Protein AF-A0A5C5YNM0-F1 (afdb_monomer)

Mean predicted aligned error: 16.37 Å

Structure (mmCIF, N/CA/C/O backbone):
data_AF-A0A5C5YNM0-F1
#
_entry.id   AF-A0A5C5YNM0-F1
#
loop_
_atom_site.group_PDB
_atom_site.id
_atom_site.type_symbol
_atom_site.label_atom_id
_atom_site.label_alt_id
_atom_site.label_comp_id
_atom_site.label_asym_id
_atom_site.label_entity_id
_atom_site.label_seq_id
_atom_site.pdbx_PDB_ins_code
_atom_site.Cartn_x
_atom_site.Cartn_y
_atom_site.Cartn_z
_atom_site.occupancy
_atom_site.B_iso_or_equiv
_atom_site.auth_seq_id
_atom_site.auth_comp_id
_atom_site.auth_asym_id
_atom_site.auth_atom_id
_atom_site.pdbx_PDB_model_num
ATOM 1 N N . MET A 1 1 ? 23.988 37.182 20.183 1.00 42.62 1 MET A N 1
ATOM 2 C CA . MET A 1 1 ? 25.143 37.191 19.250 1.00 42.62 1 MET A CA 1
ATOM 3 C C . MET A 1 1 ? 24.859 36.539 17.895 1.00 42.62 1 MET A C 1
ATOM 5 O O . MET A 1 1 ? 25.054 37.212 16.894 1.00 42.62 1 MET A O 1
ATOM 9 N N . ILE A 1 2 ? 24.379 35.288 17.814 1.00 40.69 2 ILE A N 1
ATOM 10 C CA . ILE A 1 2 ? 24.092 34.629 16.515 1.00 40.69 2 ILE A CA 1
ATOM 11 C C . ILE A 1 2 ? 22.909 35.296 15.785 1.00 40.69 2 ILE A C 1
ATOM 13 O O . ILE A 1 2 ? 23.031 35.634 14.613 1.00 40.69 2 ILE A O 1
ATOM 17 N N . ALA A 1 3 ? 21.826 35.622 16.497 1.00 40.91 3 ALA A N 1
ATOM 18 C CA . ALA A 1 3 ? 20.674 36.328 15.920 1.00 40.91 3 ALA A CA 1
ATOM 19 C C . ALA A 1 3 ? 21.020 37.733 15.376 1.00 40.91 3 ALA A C 1
ATOM 21 O O . ALA A 1 3 ? 20.544 38.114 14.315 1.00 40.91 3 ALA A O 1
ATOM 22 N N . GLN A 1 4 ? 21.918 38.473 16.038 1.00 43.25 4 GLN A N 1
ATOM 23 C CA . GLN A 1 4 ? 22.391 39.784 15.560 1.00 43.25 4 GLN A CA 1
ATOM 24 C C . GLN A 1 4 ? 23.282 39.679 14.315 1.00 43.25 4 GLN A C 1
ATOM 26 O O . GLN A 1 4 ? 23.251 40.567 13.470 1.00 43.25 4 GLN A O 1
ATOM 31 N N . ARG A 1 5 ? 24.045 38.587 14.164 1.00 44.62 5 ARG A N 1
ATOM 32 C CA . ARG A 1 5 ? 24.848 38.331 12.957 1.00 44.62 5 ARG A CA 1
ATOM 33 C C . ARG A 1 5 ? 23.986 37.914 11.764 1.00 44.62 5 ARG A C 1
ATOM 35 O O . ARG A 1 5 ? 24.279 38.320 10.646 1.00 44.62 5 ARG A O 1
ATOM 42 N N . ILE A 1 6 ? 22.901 37.178 12.008 1.00 49.81 6 ILE A N 1
ATOM 43 C CA . ILE A 1 6 ? 21.914 36.825 10.976 1.00 49.81 6 ILE A CA 1
ATOM 44 C C . ILE A 1 6 ? 21.149 38.077 10.522 1.00 49.81 6 ILE A C 1
ATOM 46 O O . ILE A 1 6 ? 21.013 38.310 9.324 1.00 49.81 6 ILE A O 1
ATOM 50 N N . PHE A 1 7 ? 20.734 38.935 11.458 1.00 47.66 7 PHE A N 1
ATOM 51 C CA . PHE A 1 7 ? 20.019 40.173 11.134 1.00 47.66 7 PHE A CA 1
ATOM 52 C C . PHE A 1 7 ? 20.898 41.180 10.369 1.00 47.66 7 PHE A C 1
ATOM 54 O O . PHE A 1 7 ? 20.436 41.795 9.412 1.00 47.66 7 PHE A O 1
ATOM 61 N N . ALA A 1 8 ? 22.185 41.290 10.721 1.00 53.28 8 ALA A N 1
ATOM 62 C CA . ALA A 1 8 ? 23.149 42.103 9.975 1.00 53.28 8 ALA A CA 1
ATOM 63 C C . ALA A 1 8 ? 23.411 41.556 8.558 1.00 53.28 8 ALA A C 1
ATOM 65 O O . ALA A 1 8 ? 23.505 42.335 7.614 1.00 53.28 8 ALA A O 1
ATOM 66 N N . GLY A 1 9 ? 23.469 40.229 8.386 1.00 49.22 9 GLY A N 1
ATOM 67 C CA . GLY A 1 9 ? 23.613 39.597 7.068 1.00 49.22 9 GLY A CA 1
ATOM 68 C C . GLY A 1 9 ? 22.410 39.833 6.148 1.00 49.22 9 GLY A C 1
ATOM 69 O O . GLY A 1 9 ? 22.587 40.102 4.963 1.00 49.22 9 GLY A O 1
ATOM 70 N N . ILE A 1 10 ? 21.192 39.811 6.701 1.00 57.28 10 ILE A N 1
ATOM 71 C CA . ILE A 1 10 ? 19.953 40.090 5.957 1.00 57.28 10 ILE A CA 1
ATOM 72 C C . ILE A 1 10 ? 19.865 41.574 5.565 1.00 57.28 10 ILE A C 1
ATOM 74 O O . ILE A 1 10 ? 19.489 41.884 4.435 1.00 57.28 10 ILE A O 1
ATOM 78 N N . LEU A 1 11 ? 20.275 42.495 6.447 1.00 48.38 11 LEU A N 1
ATOM 79 C CA . LEU A 1 11 ? 20.309 43.929 6.135 1.00 48.38 11 LEU A CA 1
ATOM 80 C C . LEU A 1 11 ? 21.343 44.280 5.056 1.00 48.38 11 LEU A C 1
ATOM 82 O O . LEU A 1 11 ? 21.047 45.107 4.202 1.00 48.38 11 LEU A O 1
ATOM 86 N N . ILE A 1 12 ? 22.517 43.639 5.058 1.00 55.62 12 ILE A N 1
ATOM 87 C CA . ILE A 1 12 ? 23.543 43.821 4.014 1.00 55.62 12 ILE A CA 1
ATOM 88 C C . ILE A 1 12 ? 23.051 43.271 2.665 1.00 55.62 12 ILE A C 1
ATOM 90 O O . ILE A 1 12 ? 23.254 43.899 1.628 1.00 55.62 12 ILE A O 1
ATOM 94 N N . ALA A 1 13 ? 22.349 42.134 2.661 1.00 47.41 13 ALA A N 1
ATOM 95 C CA . ALA A 1 13 ? 21.770 41.583 1.438 1.00 47.41 13 ALA A CA 1
ATOM 96 C C . ALA A 1 13 ? 20.690 42.509 0.844 1.00 47.41 13 ALA A C 1
ATOM 98 O O . ALA A 1 13 ? 20.686 42.753 -0.362 1.00 47.41 13 ALA A O 1
ATOM 99 N N . LEU A 1 14 ? 19.817 43.076 1.685 1.00 47.88 14 LEU A N 1
ATOM 100 C CA . LEU A 1 14 ? 18.729 43.965 1.260 1.00 47.88 14 LEU A CA 1
ATOM 101 C C . LEU A 1 14 ? 19.208 45.346 0.782 1.00 47.88 14 LEU A C 1
ATOM 103 O O . LEU A 1 14 ? 18.562 45.931 -0.084 1.00 47.88 14 LEU A O 1
ATOM 107 N N . THR A 1 15 ? 20.335 45.862 1.286 1.00 52.47 15 THR A N 1
ATOM 108 C CA . THR A 1 15 ? 20.896 47.152 0.838 1.00 52.47 15 THR A CA 1
ATOM 109 C C . THR A 1 15 ? 21.779 47.038 -0.406 1.00 52.47 15 THR A C 1
ATOM 111 O O . THR A 1 15 ? 21.894 48.011 -1.149 1.00 52.47 15 THR A O 1
ATOM 114 N N . CYS A 1 16 ? 22.359 45.866 -0.687 1.00 46.66 16 CYS A N 1
ATOM 115 C CA . CYS A 1 16 ? 23.140 45.619 -1.908 1.00 46.66 16 CYS A CA 1
ATOM 116 C C . CYS A 1 16 ? 22.286 45.194 -3.120 1.00 46.66 16 CYS A C 1
ATOM 118 O O . CYS A 1 16 ? 22.735 45.320 -4.259 1.00 46.66 16 CYS A O 1
ATOM 120 N N . LEU A 1 17 ? 21.054 44.727 -2.897 1.00 46.00 17 LEU A N 1
ATOM 121 C CA . LEU A 1 17 ? 20.114 44.296 -3.941 1.00 46.00 17 LEU A CA 1
ATOM 122 C C . LEU A 1 17 ? 19.775 45.389 -4.986 1.00 46.00 17 LEU A C 1
ATOM 124 O O . LEU A 1 17 ? 19.782 45.071 -6.175 1.00 46.00 17 LEU A O 1
ATOM 128 N N . PRO A 1 18 ? 19.562 46.671 -4.622 1.00 47.25 18 PRO A N 1
ATOM 129 C CA . PRO A 1 18 ? 19.294 47.733 -5.599 1.00 47.25 18 PRO A CA 1
ATOM 130 C C . PRO A 1 18 ? 20.523 48.117 -6.442 1.00 47.25 18 PRO A C 1
ATOM 132 O O . PRO A 1 18 ? 20.387 48.409 -7.627 1.00 47.25 18 PRO A O 1
ATOM 135 N N . ALA A 1 19 ? 21.727 48.072 -5.859 1.00 46.09 19 ALA A N 1
ATOM 136 C CA . ALA A 1 19 ? 22.977 48.389 -6.560 1.00 46.09 19 ALA A CA 1
ATOM 137 C C . ALA A 1 19 ? 23.403 47.270 -7.529 1.00 46.09 19 ALA A C 1
ATOM 139 O O . ALA A 1 19 ? 23.924 47.549 -8.607 1.00 46.09 19 ALA A O 1
ATOM 140 N N . LEU A 1 20 ? 23.118 46.007 -7.188 1.00 46.34 20 LEU A N 1
ATOM 141 C CA . LEU A 1 20 ? 23.274 44.868 -8.101 1.00 46.34 20 LEU A CA 1
ATOM 142 C C . LEU A 1 20 ? 22.207 44.863 -9.205 1.00 46.34 20 LEU A C 1
ATOM 144 O O . LEU A 1 20 ? 22.512 44.483 -10.329 1.00 46.34 20 LEU A O 1
ATOM 148 N N . ALA A 1 21 ? 20.986 45.328 -8.926 1.00 45.88 21 ALA A N 1
ATOM 149 C CA . ALA A 1 21 ? 19.941 45.451 -9.942 1.00 45.88 21 ALA A CA 1
ATOM 150 C C . ALA A 1 21 ? 20.243 46.551 -10.980 1.00 45.88 21 ALA A C 1
ATOM 152 O O . ALA A 1 21 ? 19.952 46.361 -12.156 1.00 45.88 21 ALA A O 1
ATOM 153 N N . GLN A 1 22 ? 20.868 47.666 -10.576 1.00 42.97 22 GLN A N 1
ATOM 154 C CA . GLN A 1 22 ? 21.248 48.754 -11.491 1.00 42.97 22 GLN A CA 1
ATOM 155 C C . GLN A 1 22 ? 22.571 48.491 -12.232 1.00 42.97 22 GLN A C 1
ATOM 157 O O . GLN A 1 22 ? 22.679 48.815 -13.410 1.00 42.97 22 GLN A O 1
ATOM 162 N N . GLY A 1 23 ? 23.555 47.842 -11.596 1.00 39.88 23 GLY A N 1
ATOM 163 C CA . GLY A 1 23 ? 24.840 47.508 -12.233 1.00 39.88 23 GLY A CA 1
ATOM 164 C C . GLY A 1 23 ? 24.787 46.354 -13.244 1.00 39.88 23 GLY A C 1
ATOM 165 O O . GLY A 1 23 ? 25.721 46.180 -14.021 1.00 39.88 23 GLY A O 1
ATOM 166 N N . VAL A 1 24 ? 23.705 45.569 -13.258 1.00 41.62 24 VAL A N 1
ATOM 167 C CA . VAL A 1 24 ? 23.501 44.463 -14.216 1.00 41.62 24 VAL A CA 1
ATOM 168 C C . VAL A 1 24 ? 22.732 44.919 -15.462 1.00 41.62 24 VAL A C 1
ATOM 170 O O . VAL A 1 24 ? 22.687 44.195 -16.452 1.00 41.62 24 VAL A O 1
ATOM 173 N N . GLN A 1 25 ? 22.176 46.135 -15.464 1.00 39.78 25 GLN A N 1
ATOM 174 C CA . GLN A 1 25 ? 21.338 46.603 -16.567 1.00 39.78 25 GLN A CA 1
ATOM 175 C C . GLN A 1 25 ? 22.112 47.299 -17.702 1.00 39.78 25 GLN A C 1
ATOM 177 O O . GLN A 1 25 ? 21.525 47.516 -18.755 1.00 39.78 25 GLN A O 1
ATOM 182 N N . GLU A 1 26 ? 23.409 47.609 -17.541 1.00 42.41 26 GLU A N 1
ATOM 183 C CA . GLU A 1 26 ? 24.113 48.490 -18.497 1.00 42.41 26 GLU A CA 1
ATOM 184 C C . GLU A 1 26 ? 25.371 47.922 -19.180 1.00 42.41 26 GLU A C 1
ATOM 186 O O . GLU A 1 26 ? 25.893 48.552 -20.092 1.00 42.41 26 GLU A O 1
ATOM 191 N N . GLN A 1 27 ? 25.850 46.718 -18.848 1.00 39.81 27 GLN A N 1
ATOM 192 C CA . GLN A 1 27 ? 26.942 46.085 -19.608 1.00 39.81 27 GLN A CA 1
ATOM 193 C C . GLN A 1 27 ? 26.795 44.566 -19.659 1.00 39.81 27 GLN A C 1
ATOM 195 O O . GLN A 1 27 ? 27.430 43.831 -18.912 1.00 39.81 27 GLN A O 1
ATOM 200 N N . THR A 1 28 ? 25.928 44.091 -20.549 1.00 37.88 28 THR A N 1
ATOM 201 C CA . THR A 1 28 ? 26.162 42.932 -21.435 1.00 37.88 28 THR A CA 1
ATOM 202 C C . THR A 1 28 ? 24.985 42.798 -22.408 1.00 37.88 28 THR A C 1
ATOM 204 O O . THR A 1 28 ? 24.406 41.731 -22.581 1.00 37.88 28 THR A O 1
ATOM 207 N N . GLU A 1 29 ? 24.689 43.866 -23.154 1.00 34.69 29 GLU A N 1
ATOM 208 C CA . GLU A 1 29 ? 24.233 43.706 -24.541 1.00 34.69 29 GLU A CA 1
ATOM 209 C C . GLU A 1 29 ? 25.429 43.212 -25.370 1.00 34.69 29 GLU A C 1
ATOM 211 O O . GLU A 1 29 ? 26.022 43.912 -26.181 1.00 34.69 29 GLU A O 1
ATOM 216 N N . THR A 1 30 ? 25.849 41.976 -25.120 1.00 34.28 30 THR A N 1
ATOM 217 C CA . THR A 1 30 ? 26.256 41.156 -26.254 1.00 34.28 30 THR A CA 1
ATOM 218 C C . THR A 1 30 ? 24.960 40.526 -26.709 1.00 34.28 30 THR A C 1
ATOM 220 O O . THR A 1 30 ? 24.299 39.864 -25.910 1.00 34.28 30 THR A O 1
ATOM 223 N N . GLU A 1 31 ? 24.577 40.750 -27.964 1.00 37.34 31 GLU A N 1
ATOM 224 C CA . GLU A 1 31 ? 23.611 39.912 -28.664 1.00 37.34 31 GLU A CA 1
ATOM 225 C C . GLU A 1 31 ? 24.093 38.454 -28.587 1.00 37.34 31 GLU A C 1
ATOM 227 O O . GLU A 1 31 ? 24.672 37.893 -29.514 1.00 37.34 31 GLU A O 1
ATOM 232 N N . ARG A 1 32 ? 23.848 37.780 -27.463 1.00 37.69 32 ARG A N 1
ATOM 233 C CA . ARG A 1 32 ? 23.571 36.359 -27.498 1.00 37.69 32 ARG A CA 1
ATOM 234 C C . ARG A 1 32 ? 22.205 36.297 -28.135 1.00 37.69 32 ARG A C 1
ATOM 236 O O . ARG A 1 32 ? 21.198 36.377 -27.443 1.00 37.69 32 ARG A O 1
ATOM 243 N N . THR A 1 33 ? 22.189 36.197 -29.460 1.00 37.41 33 THR A N 1
ATOM 244 C CA . THR A 1 33 ? 21.045 35.701 -30.214 1.00 37.41 33 THR A CA 1
ATOM 245 C C . THR A 1 33 ? 20.617 34.394 -29.554 1.00 37.41 33 THR A C 1
ATOM 247 O O . THR A 1 33 ? 21.155 33.324 -29.847 1.00 37.41 33 THR A O 1
ATOM 250 N N . SER A 1 34 ? 19.706 34.472 -28.588 1.00 44.88 34 SER A N 1
ATOM 251 C CA . SER A 1 34 ? 19.059 33.305 -28.036 1.00 44.88 34 SER A CA 1
ATOM 252 C C . SER A 1 34 ? 18.201 32.783 -29.175 1.00 44.88 34 SER A C 1
ATOM 254 O O . SER A 1 34 ? 17.138 33.336 -29.458 1.00 44.88 34 SER A O 1
ATOM 256 N N . ARG A 1 35 ? 18.676 31.761 -29.892 1.00 49.53 35 ARG A N 1
ATOM 257 C CA . ARG A 1 35 ? 17.822 30.969 -30.780 1.00 49.53 35 ARG A CA 1
ATOM 258 C C . ARG A 1 35 ? 16.847 30.215 -29.874 1.00 49.53 35 ARG A C 1
ATOM 260 O O . ARG A 1 35 ? 17.102 29.093 -29.455 1.00 49.53 35 ARG A O 1
ATOM 267 N N . LEU A 1 36 ? 15.812 30.930 -29.442 1.00 56.97 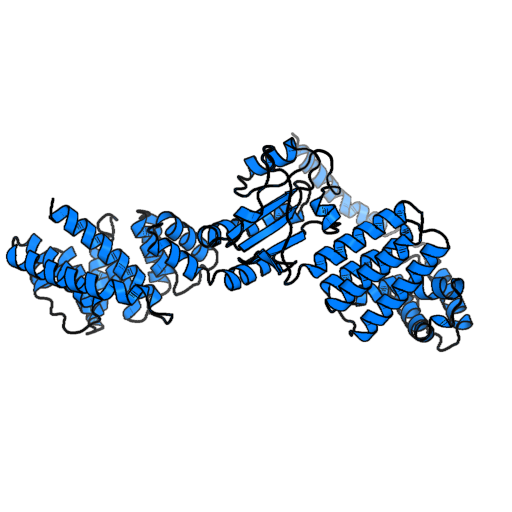36 LEU A N 1
ATOM 268 C CA . LEU A 1 36 ? 14.851 30.538 -28.410 1.00 56.97 36 LEU A CA 1
ATOM 269 C C . LEU A 1 36 ? 13.620 29.861 -29.033 1.00 56.97 36 LEU A C 1
ATOM 271 O O . LEU A 1 36 ? 12.863 29.199 -28.330 1.00 56.97 36 LEU A O 1
ATOM 275 N N . ASP A 1 37 ? 13.451 29.973 -30.353 1.00 62.66 37 ASP A N 1
ATOM 276 C CA . ASP A 1 37 ? 12.350 29.366 -31.087 1.00 62.66 37 ASP A CA 1
ATOM 277 C C . ASP A 1 37 ? 12.874 28.322 -32.076 1.00 62.66 37 ASP A C 1
ATOM 279 O O . ASP A 1 37 ? 13.517 28.647 -33.072 1.00 62.66 37 ASP A O 1
ATOM 283 N N . VAL A 1 38 ? 12.599 27.049 -31.784 1.00 69.19 38 VAL A N 1
ATOM 284 C CA . VAL A 1 38 ? 12.797 25.937 -32.731 1.00 69.19 38 VAL A CA 1
ATOM 285 C C . VAL A 1 38 ? 11.757 25.949 -33.864 1.00 69.19 38 VAL A C 1
ATOM 287 O O . VAL A 1 38 ? 11.744 25.033 -34.679 1.00 69.19 38 VAL A O 1
ATOM 290 N N . GLY A 1 39 ? 10.894 26.972 -33.919 1.00 72.25 39 GLY A N 1
ATOM 291 C CA . GLY A 1 39 ? 9.881 27.156 -34.952 1.00 72.25 39 GLY A CA 1
ATOM 292 C C . GLY A 1 39 ? 8.804 26.075 -34.918 1.00 72.25 39 GLY A C 1
ATOM 293 O O . GLY A 1 39 ? 8.632 25.358 -33.921 1.00 72.25 39 GLY A O 1
ATOM 294 N N . GLU A 1 40 ? 8.058 25.972 -36.016 1.00 77.19 40 GLU A N 1
ATOM 295 C CA . GLU A 1 40 ? 7.279 24.776 -36.319 1.00 77.19 40 GLU A CA 1
ATOM 296 C C . GLU A 1 40 ? 8.218 23.699 -36.864 1.00 77.19 40 GLU A C 1
ATOM 298 O O . GLU A 1 40 ? 8.904 23.897 -37.866 1.00 77.19 40 GLU A O 1
ATOM 303 N N . ILE A 1 41 ? 8.253 22.550 -36.189 1.00 84.44 41 ILE A N 1
ATOM 304 C CA . ILE A 1 41 ? 9.012 21.389 -36.649 1.00 84.44 41 ILE A CA 1
ATOM 305 C C . ILE A 1 41 ? 8.101 20.600 -37.588 1.00 84.44 41 ILE A C 1
ATOM 307 O O . ILE A 1 41 ? 7.099 20.029 -37.151 1.00 84.44 41 ILE A O 1
ATOM 311 N N . THR A 1 42 ? 8.450 20.574 -38.874 1.00 84.69 42 THR A N 1
ATOM 312 C CA . THR A 1 42 ? 7.760 19.731 -39.856 1.00 84.69 42 THR A CA 1
ATOM 313 C C . THR A 1 42 ? 8.199 18.289 -39.640 1.00 84.69 42 THR A C 1
ATOM 315 O O . THR A 1 42 ? 9.390 18.001 -39.596 1.00 84.69 42 THR A O 1
ATOM 318 N N . VAL A 1 43 ? 7.232 17.397 -39.439 1.00 85.56 43 VAL A N 1
ATOM 319 C CA . VAL A 1 43 ? 7.484 15.973 -39.199 1.00 85.56 43 VAL A CA 1
ATOM 320 C C . VAL A 1 43 ? 7.387 15.242 -40.537 1.00 85.56 43 VAL A C 1
ATOM 322 O O . VAL A 1 43 ? 6.372 15.437 -41.206 1.00 85.56 43 VAL A O 1
ATOM 325 N N . PRO A 1 44 ? 8.397 14.446 -40.937 1.00 84.12 44 PRO A N 1
ATOM 326 C CA . PRO A 1 44 ? 8.332 13.683 -42.179 1.00 84.12 44 PRO A CA 1
ATOM 327 C C . PRO A 1 44 ? 7.224 12.625 -42.105 1.00 84.12 44 PRO A C 1
ATOM 329 O O . PRO A 1 44 ? 6.997 12.035 -41.048 1.00 84.12 44 PRO A O 1
ATOM 332 N N . ASP A 1 45 ? 6.570 12.378 -43.241 1.00 73.69 45 ASP A N 1
ATOM 333 C CA . ASP A 1 45 ? 5.622 11.268 -43.442 1.00 73.69 45 ASP A CA 1
ATOM 334 C C . ASP A 1 45 ? 6.294 10.058 -44.137 1.00 73.69 45 ASP A C 1
ATOM 336 O O . ASP A 1 45 ? 5.623 9.191 -44.703 1.00 73.69 45 ASP A O 1
ATOM 340 N N . GLY A 1 46 ? 7.629 10.056 -44.160 1.00 68.56 46 GLY A N 1
ATOM 341 C CA . GLY A 1 46 ? 8.466 9.201 -44.993 1.00 68.56 46 GLY A CA 1
ATOM 342 C C . GLY A 1 46 ? 8.839 7.845 -44.414 1.00 68.56 46 GLY A C 1
ATOM 343 O O . GLY A 1 46 ? 8.345 7.404 -43.374 1.00 68.56 46 GLY A O 1
ATOM 344 N N . ASP A 1 47 ? 9.733 7.169 -45.131 1.00 85.75 47 ASP A N 1
ATOM 345 C CA . ASP A 1 47 ? 10.263 5.866 -44.749 1.00 85.75 47 ASP A CA 1
ATOM 346 C C . ASP A 1 47 ? 11.286 5.945 -43.595 1.00 85.75 47 ASP A C 1
ATOM 348 O O . ASP A 1 47 ? 11.484 6.975 -42.946 1.00 85.75 47 ASP A O 1
ATOM 352 N N . VAL A 1 48 ? 11.896 4.803 -43.269 1.00 87.62 48 VAL A N 1
ATOM 353 C CA . VAL A 1 48 ? 12.812 4.672 -42.128 1.00 87.62 48 VAL A CA 1
ATOM 354 C C . VAL A 1 48 ? 14.011 5.616 -42.247 1.00 87.62 48 VAL A C 1
ATOM 356 O O . VAL A 1 48 ? 14.441 6.152 -41.225 1.00 87.62 48 VAL A O 1
ATOM 359 N N . ASP A 1 49 ? 14.533 5.831 -43.454 1.00 88.88 49 ASP A N 1
ATOM 360 C CA . ASP A 1 49 ? 15.747 6.619 -43.664 1.00 88.88 49 ASP A CA 1
ATOM 361 C C . ASP A 1 49 ? 15.453 8.114 -43.484 1.00 88.88 49 ASP A C 1
ATOM 363 O O . ASP A 1 49 ? 16.173 8.792 -42.748 1.00 88.88 49 ASP A O 1
ATOM 367 N N . GLU A 1 50 ? 14.320 8.602 -44.004 1.00 89.12 50 GLU A N 1
ATOM 368 C CA . GLU A 1 50 ? 13.868 9.985 -43.781 1.00 89.12 50 GLU A CA 1
ATOM 369 C C . GLU A 1 50 ? 13.657 10.294 -42.287 1.00 89.12 50 GLU A C 1
ATOM 371 O O . GLU A 1 50 ? 14.009 11.370 -41.791 1.00 89.12 50 GLU A O 1
ATOM 376 N N . VAL A 1 51 ? 13.110 9.340 -41.525 1.00 88.56 51 VAL A N 1
ATOM 377 C CA . VAL A 1 51 ? 12.914 9.510 -40.076 1.00 88.56 51 VAL A CA 1
ATOM 378 C C . VAL A 1 51 ? 14.246 9.517 -39.320 1.00 88.56 51 VAL A C 1
ATOM 380 O O . VAL A 1 51 ? 14.381 10.249 -38.335 1.00 88.56 51 VAL A O 1
ATOM 383 N N . LEU A 1 52 ? 15.240 8.741 -39.755 1.00 89.50 52 LEU A N 1
ATOM 384 C CA . LEU A 1 52 ? 16.573 8.745 -39.145 1.00 89.50 52 LEU A CA 1
ATOM 385 C C . LEU A 1 52 ? 17.312 10.058 -39.403 1.00 89.50 52 LEU A C 1
ATOM 387 O O . LEU A 1 52 ? 17.853 10.633 -38.453 1.00 89.50 52 LEU A O 1
ATOM 391 N N . GLU A 1 53 ? 17.272 10.563 -40.637 1.00 90.38 53 GLU A N 1
ATOM 392 C CA . GLU A 1 53 ? 17.820 11.878 -40.988 1.00 90.38 53 GLU A CA 1
ATOM 393 C C . GLU A 1 53 ? 17.171 12.973 -40.133 1.00 90.38 53 GLU A C 1
ATOM 395 O O . GLU A 1 53 ? 17.863 13.740 -39.457 1.00 90.38 53 GLU A O 1
ATOM 400 N N . PHE A 1 54 ? 15.840 12.961 -40.024 1.00 90.88 54 PHE A N 1
ATOM 401 C CA . PHE A 1 54 ? 15.106 13.875 -39.152 1.00 90.88 54 PHE A CA 1
ATOM 402 C C . PHE A 1 54 ? 15.546 13.779 -37.678 1.00 90.88 54 PHE A C 1
ATOM 404 O O . PHE A 1 54 ? 15.695 14.789 -36.983 1.00 90.88 54 PHE A O 1
ATOM 411 N N . PHE A 1 55 ? 15.789 12.574 -37.153 1.00 89.44 55 PHE A N 1
ATOM 412 C CA . PHE A 1 55 ? 16.262 12.397 -35.775 1.00 89.44 55 PHE A CA 1
ATOM 413 C C . PHE A 1 55 ? 17.657 12.990 -35.555 1.00 89.44 55 PHE A C 1
ATOM 415 O O . PHE A 1 55 ? 17.915 13.563 -34.480 1.00 89.44 55 PHE A O 1
ATOM 422 N N . GLU A 1 56 ? 18.541 12.872 -36.544 1.00 89.06 56 GLU A N 1
ATOM 423 C CA . GLU A 1 56 ? 19.869 13.475 -36.529 1.00 89.06 56 GLU A CA 1
ATOM 424 C C . GLU A 1 56 ? 19.783 15.005 -36.572 1.00 89.06 56 GLU A C 1
ATOM 426 O O . GLU A 1 56 ? 20.373 15.665 -35.709 1.00 89.06 56 GLU A O 1
ATOM 431 N N . GLU A 1 57 ? 18.966 15.569 -37.464 1.00 89.25 57 GLU A N 1
ATOM 432 C CA . GLU A 1 57 ? 18.700 17.010 -37.535 1.00 89.25 57 GLU A CA 1
ATOM 433 C C . GLU A 1 57 ? 18.217 17.559 -36.192 1.00 89.25 57 GLU A C 1
ATOM 435 O O . GLU A 1 57 ? 18.765 18.532 -35.667 1.00 89.25 57 GLU A O 1
ATOM 440 N N . MET A 1 58 ? 17.251 16.881 -35.566 1.00 89.19 58 MET A N 1
ATOM 441 C CA . MET A 1 58 ? 16.753 17.256 -34.243 1.00 89.19 58 MET A CA 1
ATOM 442 C C . MET A 1 58 ? 17.841 17.175 -33.162 1.00 89.19 58 MET A C 1
ATOM 444 O O . MET A 1 58 ? 17.823 17.950 -32.204 1.00 89.19 58 MET A O 1
ATOM 448 N N . THR A 1 59 ? 18.813 16.264 -33.296 1.00 87.44 59 THR A N 1
ATOM 449 C CA . THR A 1 59 ? 19.939 16.149 -32.353 1.00 87.44 59 THR A CA 1
ATOM 450 C C . THR A 1 59 ? 20.884 17.330 -32.510 1.00 87.44 59 THR A C 1
ATOM 452 O O . THR A 1 59 ? 21.348 17.888 -31.513 1.00 87.44 59 THR A O 1
ATOM 455 N N . GLN A 1 60 ? 21.165 17.733 -33.748 1.00 87.19 60 GLN A N 1
ATOM 456 C CA . GLN A 1 60 ? 21.992 18.905 -34.014 1.00 87.19 60 GLN A CA 1
ATOM 457 C C . GLN A 1 60 ? 21.295 20.187 -33.562 1.00 87.19 60 GLN A C 1
ATOM 459 O O . GLN A 1 60 ? 21.923 21.016 -32.904 1.00 87.19 60 GLN A O 1
ATOM 464 N N . LEU A 1 61 ? 19.989 20.309 -33.814 1.00 84.62 61 LEU A N 1
ATOM 465 C CA . LEU A 1 61 ? 19.178 21.422 -33.329 1.00 84.62 61 LEU A CA 1
ATOM 466 C C . LEU A 1 61 ? 19.228 21.515 -31.801 1.00 84.62 61 LEU A C 1
ATOM 468 O O . LEU A 1 61 ? 19.466 22.592 -31.260 1.00 84.62 61 LEU A O 1
ATOM 472 N N . GLN A 1 62 ? 19.098 20.382 -31.103 1.00 83.56 62 GLN A N 1
ATOM 473 C CA . GLN A 1 62 ? 19.173 20.325 -29.645 1.00 83.56 62 GLN A CA 1
ATOM 474 C C . GLN A 1 62 ? 20.500 20.873 -29.092 1.00 83.56 62 GLN A C 1
ATOM 476 O O . GLN A 1 62 ? 20.498 21.594 -28.095 1.00 83.56 62 GLN A O 1
ATOM 481 N N . LYS A 1 63 ? 21.633 20.565 -29.737 1.00 84.19 63 LYS A N 1
ATOM 482 C CA . LYS A 1 63 ? 22.964 21.053 -29.325 1.00 84.19 63 LYS A CA 1
ATOM 483 C C . LYS A 1 63 ? 23.135 22.564 -29.502 1.00 84.19 63 LYS A C 1
ATOM 485 O O . LYS A 1 63 ? 23.980 23.158 -28.841 1.00 84.19 63 LYS A O 1
ATOM 490 N N . GLN A 1 64 ? 22.360 23.177 -30.394 1.00 82.00 64 GLN A N 1
ATOM 491 C CA . GLN A 1 64 ? 22.429 24.609 -30.690 1.00 82.00 64 GLN A CA 1
ATOM 492 C C . GLN A 1 64 ? 21.553 25.460 -29.755 1.00 82.00 64 GLN A C 1
ATOM 494 O O . GLN A 1 64 ? 21.597 26.689 -29.835 1.00 82.00 64 GLN A O 1
ATOM 499 N N . ILE A 1 65 ? 20.765 24.839 -28.868 1.00 80.06 65 ILE A N 1
ATOM 500 C CA . ILE A 1 65 ? 19.891 25.557 -27.935 1.00 80.06 65 ILE A CA 1
ATOM 501 C C . ILE A 1 65 ? 20.735 26.228 -26.848 1.00 80.06 65 ILE A C 1
ATOM 503 O O . ILE A 1 65 ? 21.357 25.565 -26.021 1.00 80.06 65 ILE A O 1
ATOM 507 N N . THR A 1 66 ? 20.697 27.558 -26.809 1.00 68.94 66 THR A N 1
ATOM 508 C CA . THR A 1 66 ? 21.379 28.388 -25.799 1.00 68.94 66 THR A CA 1
ATOM 509 C C . THR A 1 66 ? 20.408 29.133 -24.867 1.00 68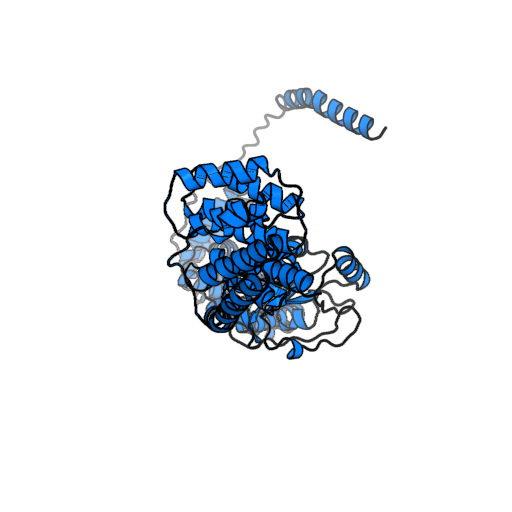.94 66 THR A C 1
ATOM 511 O O . THR A 1 66 ? 20.859 29.854 -23.979 1.00 68.94 66 THR A O 1
ATOM 514 N N . GLY A 1 67 ? 19.089 28.967 -25.068 1.00 71.38 67 GLY A N 1
ATOM 515 C CA . GLY A 1 67 ? 17.995 29.648 -24.349 1.00 71.38 67 GLY A CA 1
ATOM 516 C C . GLY A 1 67 ? 17.151 28.729 -23.448 1.00 71.38 67 GLY A C 1
ATOM 517 O O . GLY A 1 67 ? 17.699 27.869 -22.763 1.00 71.38 67 GLY A O 1
ATOM 518 N N . ASP A 1 68 ? 15.818 28.909 -23.435 1.00 71.81 68 ASP A N 1
ATOM 519 C CA . ASP A 1 68 ? 14.856 28.104 -22.644 1.00 71.81 68 ASP A CA 1
ATOM 520 C C . ASP A 1 68 ? 14.832 26.634 -23.112 1.00 71.81 68 ASP A C 1
ATOM 522 O O . ASP A 1 68 ? 13.999 26.193 -23.911 1.00 71.81 68 ASP A O 1
ATOM 526 N N . TYR A 1 69 ? 15.808 25.878 -22.609 1.00 76.12 69 TYR A N 1
ATOM 527 C CA . TYR A 1 69 ? 16.075 24.492 -22.970 1.00 76.12 69 TYR A CA 1
ATOM 528 C C . TYR A 1 69 ? 14.862 23.588 -22.734 1.00 76.12 69 TYR A C 1
ATOM 530 O O . TYR A 1 69 ? 14.607 22.683 -23.525 1.00 76.12 69 TYR A O 1
ATOM 538 N N . GLN A 1 70 ? 14.064 23.846 -21.694 1.00 75.62 70 GLN A N 1
ATOM 539 C CA . GLN A 1 70 ? 12.911 23.005 -21.374 1.00 75.62 70 GLN A CA 1
ATOM 540 C C . GLN A 1 70 ? 11.831 23.073 -22.456 1.00 75.62 70 GLN A C 1
ATOM 542 O O . GLN A 1 70 ? 11.372 22.025 -22.915 1.00 75.62 70 GLN A O 1
ATOM 547 N N . LYS A 1 71 ? 11.449 24.272 -22.912 1.00 78.00 71 LYS A N 1
ATOM 548 C CA . LYS A 1 71 ? 10.420 24.409 -23.959 1.00 78.00 71 LYS A CA 1
ATOM 549 C C . LYS A 1 71 ? 10.861 23.805 -25.288 1.00 78.00 71 LYS A C 1
ATOM 551 O O . LYS A 1 71 ? 10.081 23.103 -25.933 1.00 78.00 71 LYS A O 1
ATOM 556 N N . ALA A 1 72 ? 12.111 24.044 -25.679 1.00 81.75 72 ALA A N 1
ATOM 557 C CA . ALA A 1 72 ? 12.659 23.519 -26.924 1.00 81.75 72 ALA A CA 1
ATOM 558 C C . ALA A 1 72 ? 12.742 21.980 -26.911 1.00 81.75 72 ALA A C 1
ATOM 560 O O . ALA A 1 72 ? 12.327 21.334 -27.873 1.00 81.75 72 ALA A O 1
ATOM 561 N N . ILE A 1 73 ? 13.169 21.377 -25.796 1.00 82.44 73 ILE A N 1
ATOM 562 C CA . ILE A 1 73 ? 13.212 19.916 -25.639 1.00 82.44 73 ILE A CA 1
ATOM 563 C C . ILE A 1 73 ? 11.825 19.285 -25.700 1.00 82.44 73 ILE A C 1
ATOM 565 O O . ILE A 1 73 ? 11.679 18.222 -26.304 1.00 82.44 73 ILE A O 1
ATOM 569 N N . VAL A 1 74 ? 10.803 19.912 -25.109 1.00 82.25 74 VAL A N 1
ATOM 570 C CA . VAL A 1 74 ? 9.425 19.398 -25.181 1.00 82.25 74 VAL A CA 1
ATOM 571 C C . VAL A 1 74 ? 8.938 19.365 -26.631 1.00 82.25 74 VAL A C 1
ATOM 573 O O . VAL A 1 74 ? 8.437 18.329 -27.067 1.00 82.25 74 VAL A O 1
ATOM 576 N N . LYS A 1 75 ? 9.150 20.444 -27.399 1.00 84.56 75 LYS A N 1
ATOM 577 C CA . LYS A 1 75 ? 8.794 20.497 -28.829 1.00 84.56 75 LYS A CA 1
ATOM 578 C C . LYS A 1 75 ? 9.540 19.435 -29.649 1.00 84.56 75 LYS A C 1
ATOM 580 O O . LYS A 1 75 ? 8.901 18.672 -30.369 1.00 84.56 75 LYS A O 1
ATOM 585 N N . ILE A 1 76 ? 10.864 19.335 -29.495 1.00 86.69 76 ILE A N 1
ATOM 586 C CA . ILE A 1 76 ? 11.694 18.346 -30.208 1.00 86.69 76 ILE A CA 1
ATOM 587 C C . ILE A 1 76 ? 11.265 16.912 -29.865 1.00 86.69 76 ILE A C 1
ATOM 589 O O . ILE A 1 76 ? 11.129 16.072 -30.752 1.00 86.69 76 ILE A O 1
ATOM 593 N N . SER A 1 77 ? 11.016 16.626 -28.584 1.00 84.62 77 SER A N 1
ATOM 594 C CA . SER A 1 77 ? 10.605 15.289 -28.138 1.00 84.62 77 SER A CA 1
ATOM 595 C C . SER A 1 77 ? 9.232 14.904 -28.691 1.00 84.62 77 SER A C 1
ATOM 597 O O . SER A 1 77 ? 9.041 13.762 -29.099 1.00 84.62 77 SER A O 1
ATOM 599 N N . ALA A 1 78 ? 8.290 15.852 -28.750 1.00 84.00 78 ALA A N 1
ATOM 600 C CA . ALA A 1 78 ? 6.971 15.629 -29.337 1.00 84.00 78 ALA A CA 1
ATOM 601 C C . ALA A 1 78 ? 7.045 15.383 -30.854 1.00 84.00 78 ALA A C 1
ATOM 603 O O . ALA A 1 78 ? 6.371 14.488 -31.362 1.00 84.00 78 ALA A O 1
ATOM 604 N N . ALA A 1 79 ? 7.889 16.131 -31.571 1.00 87.56 79 ALA A N 1
ATOM 605 C CA . ALA A 1 79 ? 8.080 15.950 -33.008 1.00 87.56 79 ALA A CA 1
ATOM 606 C C . ALA A 1 79 ? 8.717 14.585 -33.334 1.00 87.56 79 ALA A C 1
ATOM 608 O O . ALA A 1 79 ? 8.226 13.864 -34.201 1.00 87.56 79 ALA A O 1
ATOM 609 N N . ARG A 1 80 ? 9.744 14.181 -32.572 1.00 88.69 80 ARG A N 1
ATOM 610 C CA . ARG A 1 80 ? 10.355 12.843 -32.660 1.00 88.69 80 ARG A CA 1
ATOM 611 C C . ARG A 1 80 ? 9.368 11.723 -32.376 1.00 88.69 80 ARG A C 1
ATOM 613 O O . ARG A 1 80 ? 9.343 10.743 -33.112 1.00 88.69 80 ARG A O 1
ATOM 620 N N . ASP A 1 81 ? 8.553 11.857 -31.330 1.00 86.50 81 ASP A N 1
ATOM 621 C CA . ASP A 1 81 ? 7.538 10.850 -31.020 1.00 86.50 81 ASP A CA 1
ATOM 622 C C . ASP A 1 81 ? 6.507 10.727 -32.150 1.00 86.50 81 ASP A C 1
ATOM 624 O O . ASP A 1 81 ? 6.168 9.612 -32.546 1.00 86.50 81 ASP A O 1
ATOM 628 N N . LYS A 1 82 ? 6.073 11.855 -32.734 1.00 87.56 82 LYS A N 1
ATOM 629 C CA . LYS A 1 82 ? 5.153 11.863 -33.879 1.00 87.56 82 LYS A CA 1
ATOM 630 C C . LYS A 1 82 ? 5.741 11.138 -35.097 1.00 87.56 82 LYS A C 1
ATOM 632 O O . LYS A 1 82 ? 5.038 10.309 -35.669 1.00 87.56 82 LYS A O 1
ATOM 637 N N . ALA A 1 83 ? 7.005 11.391 -35.448 1.00 88.31 83 ALA A N 1
ATOM 638 C CA . ALA A 1 83 ? 7.690 10.682 -36.536 1.00 88.31 83 ALA A CA 1
ATOM 639 C C . ALA A 1 83 ? 7.820 9.176 -36.228 1.00 88.31 83 ALA A C 1
ATOM 641 O O . ALA A 1 83 ? 7.417 8.319 -37.012 1.00 88.31 83 ALA A O 1
ATOM 642 N N . ALA A 1 84 ? 8.287 8.840 -35.019 1.00 88.56 84 ALA A N 1
ATOM 643 C CA . ALA A 1 84 ? 8.457 7.456 -34.584 1.00 88.56 84 ALA A CA 1
ATOM 644 C C . ALA A 1 84 ? 7.137 6.670 -34.567 1.00 88.56 84 ALA A C 1
ATOM 646 O O . ALA A 1 84 ? 7.137 5.474 -34.837 1.00 88.56 84 ALA A O 1
ATOM 647 N N . LYS A 1 85 ? 5.995 7.304 -34.261 1.00 86.44 85 LYS A N 1
ATOM 648 C CA . LYS A 1 85 ? 4.670 6.650 -34.271 1.00 86.44 85 LYS A CA 1
ATOM 649 C C . LYS A 1 85 ? 4.309 6.033 -35.612 1.00 86.44 85 LYS A C 1
ATOM 651 O O . LYS A 1 85 ? 3.594 5.037 -35.611 1.00 86.44 85 LYS A O 1
ATOM 656 N N . GLN A 1 86 ? 4.769 6.589 -36.726 1.00 82.88 86 GLN A N 1
ATOM 657 C CA . GLN A 1 86 ? 4.458 6.036 -38.040 1.00 82.88 86 GLN A CA 1
ATOM 658 C C . GLN A 1 86 ? 5.275 4.767 -38.310 1.00 82.88 86 GLN A C 1
ATOM 660 O O . GLN A 1 86 ? 4.705 3.743 -38.683 1.00 82.88 86 GLN A O 1
ATOM 665 N N . ILE A 1 87 ? 6.576 4.817 -38.018 1.00 88.81 87 ILE A N 1
ATOM 666 C CA . ILE A 1 87 ? 7.520 3.717 -38.247 1.00 88.81 87 ILE A CA 1
ATOM 667 C C . ILE A 1 87 ? 7.305 2.555 -37.267 1.00 88.81 87 ILE A C 1
ATOM 669 O O . ILE A 1 87 ? 7.315 1.390 -37.655 1.00 88.81 87 ILE A O 1
ATOM 673 N N . LEU A 1 88 ? 7.049 2.853 -35.991 1.00 88.69 88 LEU A N 1
ATOM 674 C CA . LEU A 1 88 ? 6.924 1.848 -34.928 1.00 88.69 88 LEU A CA 1
ATOM 675 C C . LEU A 1 88 ? 5.592 1.074 -34.941 1.00 88.69 88 LEU A C 1
ATOM 677 O O . LEU A 1 88 ? 5.329 0.327 -34.003 1.00 88.69 88 LEU A O 1
ATOM 681 N N . LYS A 1 89 ? 4.764 1.223 -35.986 1.00 85.38 89 LYS A N 1
ATOM 682 C CA . LYS A 1 89 ? 3.599 0.351 -36.226 1.00 85.38 89 LYS A CA 1
ATOM 683 C C . LYS A 1 89 ? 4.002 -1.072 -36.606 1.00 85.38 89 LYS A C 1
ATOM 685 O O . LYS A 1 89 ? 3.240 -1.998 -36.360 1.00 85.38 89 LYS A O 1
ATOM 690 N N . ASP A 1 90 ? 5.172 -1.229 -37.219 1.00 85.81 90 ASP A N 1
ATOM 691 C CA . ASP A 1 90 ? 5.715 -2.521 -37.639 1.00 85.81 90 ASP A CA 1
ATOM 692 C C . ASP A 1 90 ? 7.209 -2.579 -37.284 1.00 85.81 90 ASP A C 1
ATOM 694 O O . ASP A 1 90 ? 8.078 -2.480 -38.157 1.00 85.81 90 ASP A O 1
ATOM 698 N N . PRO A 1 91 ? 7.537 -2.638 -35.978 1.00 87.62 91 PRO A N 1
ATOM 699 C CA . PRO A 1 91 ? 8.916 -2.529 -35.531 1.00 87.62 91 PRO A CA 1
ATOM 700 C C . PRO A 1 91 ? 9.772 -3.674 -36.085 1.00 87.62 91 PRO A C 1
ATOM 702 O O . PRO A 1 91 ? 10.976 -3.501 -36.256 1.00 87.62 91 PRO A O 1
ATOM 705 N N . ASP A 1 92 ? 9.198 -4.848 -36.374 1.00 87.88 92 ASP A N 1
ATOM 706 C CA . ASP A 1 92 ? 9.893 -6.069 -36.833 1.00 87.88 92 ASP A CA 1
ATOM 707 C C . ASP A 1 92 ? 10.574 -5.921 -38.194 1.00 87.88 92 ASP A C 1
ATOM 709 O O . ASP A 1 92 ? 11.504 -6.665 -38.498 1.00 87.88 92 ASP A O 1
ATOM 713 N N . LYS A 1 93 ? 10.212 -4.892 -38.964 1.00 89.31 93 LYS A N 1
ATOM 714 C CA . LYS A 1 93 ? 10.919 -4.512 -40.194 1.00 89.31 93 LYS A CA 1
ATOM 715 C C . LYS A 1 93 ? 12.210 -3.725 -39.964 1.00 89.31 93 LYS A C 1
ATOM 717 O O . LYS A 1 93 ? 12.991 -3.572 -40.898 1.00 89.31 93 LYS A O 1
ATOM 722 N N . LEU A 1 94 ? 12.436 -3.207 -38.758 1.00 92.06 94 LEU A N 1
ATOM 723 C CA . LEU A 1 94 ? 13.632 -2.439 -38.420 1.00 92.06 94 LEU A CA 1
ATOM 724 C C . LEU A 1 94 ? 14.771 -3.364 -38.004 1.00 92.06 94 LEU A C 1
ATOM 726 O O . LEU A 1 94 ? 14.563 -4.323 -37.260 1.00 92.06 94 LEU A O 1
ATOM 730 N N . THR A 1 95 ? 15.995 -3.016 -38.391 1.00 94.31 95 THR A N 1
ATOM 731 C CA . THR A 1 95 ? 17.193 -3.571 -37.744 1.00 94.31 95 THR A CA 1
ATOM 732 C C . THR A 1 95 ? 17.301 -3.072 -36.298 1.00 94.31 95 THR A C 1
ATOM 734 O O . THR A 1 95 ? 16.737 -2.035 -35.946 1.00 94.31 95 THR A O 1
ATOM 737 N N . ASP A 1 96 ? 18.071 -3.756 -35.450 1.00 94.12 96 ASP A N 1
ATOM 738 C CA . ASP A 1 96 ? 18.254 -3.354 -34.045 1.00 94.12 96 ASP A CA 1
ATOM 739 C C . ASP A 1 96 ? 18.841 -1.945 -33.895 1.00 94.12 96 ASP A C 1
ATOM 741 O O . ASP A 1 96 ? 18.460 -1.199 -32.988 1.00 94.12 96 ASP A O 1
ATOM 745 N N . ALA A 1 97 ? 19.724 -1.549 -34.817 1.00 91.69 97 ALA A N 1
ATOM 746 C CA . ALA A 1 97 ? 20.300 -0.209 -34.857 1.00 91.69 97 ALA A CA 1
ATOM 747 C C . ALA A 1 97 ? 19.236 0.850 -35.194 1.00 91.69 97 ALA A C 1
ATOM 749 O O . ALA A 1 97 ? 19.108 1.841 -34.471 1.00 91.69 97 ALA A O 1
ATOM 750 N N . GLN A 1 98 ? 18.431 0.613 -36.238 1.00 93.25 98 GLN A N 1
ATOM 751 C CA . GLN A 1 98 ? 17.338 1.512 -36.630 1.00 93.25 98 GLN A CA 1
ATOM 752 C C . GLN A 1 98 ? 16.282 1.612 -35.521 1.00 93.25 98 GLN A C 1
ATOM 754 O O . GLN A 1 98 ? 15.872 2.711 -35.144 1.00 93.25 98 GLN A O 1
ATOM 759 N N . PHE A 1 99 ? 15.894 0.477 -34.934 1.00 94.50 99 PHE A N 1
ATOM 760 C CA . PHE A 1 99 ? 14.966 0.435 -33.808 1.00 94.50 99 PHE A CA 1
ATOM 761 C C . PHE A 1 99 ? 15.489 1.252 -32.624 1.00 94.50 99 PHE A C 1
ATOM 763 O O . PHE A 1 99 ? 14.773 2.098 -32.095 1.00 94.50 99 PHE A O 1
ATOM 770 N N . THR A 1 100 ? 16.744 1.042 -32.221 1.00 91.31 100 THR A N 1
ATOM 771 C CA . THR A 1 100 ? 17.341 1.744 -31.075 1.00 91.31 100 THR A CA 1
ATOM 772 C C . THR A 1 100 ? 17.374 3.257 -31.294 1.00 91.31 100 THR A C 1
ATOM 774 O O . THR A 1 100 ? 17.032 4.012 -30.380 1.00 91.31 100 THR A O 1
ATOM 777 N N . ALA A 1 101 ? 17.721 3.702 -32.506 1.00 89.50 101 ALA A N 1
ATOM 778 C CA . ALA A 1 101 ? 17.771 5.116 -32.865 1.00 89.50 101 ALA A CA 1
ATOM 779 C C . ALA A 1 101 ? 16.388 5.797 -32.827 1.00 89.50 101 ALA A C 1
ATOM 781 O O . ALA A 1 101 ? 16.282 6.933 -32.363 1.00 89.50 101 ALA A O 1
ATOM 782 N N . ILE A 1 102 ? 15.329 5.100 -33.256 1.00 89.75 102 ILE A N 1
ATOM 783 C CA . ILE A 1 102 ? 13.968 5.655 -33.372 1.00 89.75 102 ILE A CA 1
ATOM 784 C C . ILE A 1 102 ? 13.160 5.482 -32.071 1.00 89.75 102 ILE A C 1
ATOM 786 O O . ILE A 1 102 ? 12.552 6.429 -31.555 1.00 89.75 102 ILE A O 1
ATOM 790 N N . ALA A 1 103 ? 13.142 4.272 -31.507 1.00 88.69 103 ALA A N 1
ATOM 791 C CA . ALA A 1 103 ? 12.359 3.945 -30.316 1.00 88.69 103 ALA A CA 1
ATOM 792 C C . ALA A 1 103 ? 12.976 4.524 -29.038 1.00 88.69 103 ALA A C 1
ATOM 794 O O . ALA A 1 103 ? 12.253 5.036 -28.184 1.00 88.69 103 ALA A O 1
ATOM 795 N N . GLY A 1 104 ? 14.307 4.504 -28.901 1.00 82.94 104 GLY A N 1
ATOM 796 C CA . GLY A 1 104 ? 14.995 4.947 -27.684 1.00 82.94 104 GLY A CA 1
ATOM 797 C C . GLY A 1 104 ? 14.569 6.347 -27.206 1.00 82.94 104 GLY A C 1
ATOM 798 O O . GLY A 1 104 ? 14.113 6.475 -26.065 1.00 82.94 104 GLY A O 1
ATOM 799 N N . PRO A 1 105 ? 14.643 7.388 -28.060 1.00 81.62 105 PRO A N 1
ATOM 800 C CA . PRO A 1 105 ? 14.249 8.752 -27.697 1.00 81.62 105 PRO A CA 1
ATOM 801 C C . PRO A 1 105 ? 12.742 8.949 -27.461 1.00 81.62 105 PRO A C 1
ATOM 803 O O . PRO A 1 105 ? 12.359 9.868 -26.735 1.00 81.62 105 PRO A O 1
ATOM 806 N N . SER A 1 106 ? 11.881 8.119 -28.061 1.00 85.19 106 SER A N 1
ATO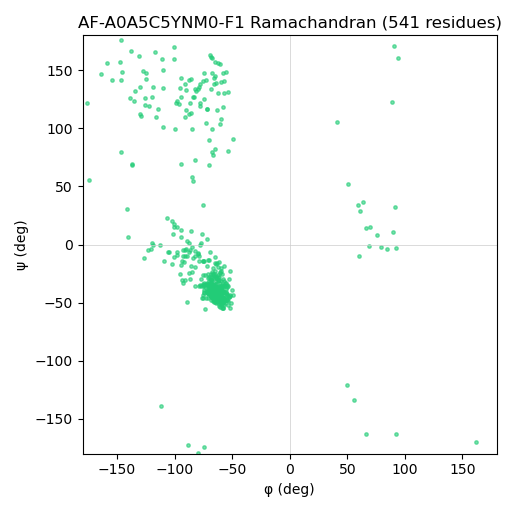M 807 C CA . SER A 1 106 ? 10.417 8.268 -27.990 1.00 85.19 106 SER A CA 1
ATOM 808 C C . SER A 1 106 ? 9.784 7.499 -26.824 1.00 85.19 106 SER A C 1
ATOM 810 O O . SER A 1 106 ? 8.807 7.969 -26.233 1.00 85.19 106 SER A O 1
ATOM 812 N N . LEU A 1 107 ? 10.370 6.369 -26.408 1.00 90.31 107 LEU A N 1
ATOM 813 C CA . LEU A 1 107 ? 9.849 5.515 -25.333 1.00 90.31 107 LEU A CA 1
ATOM 814 C C . LEU A 1 107 ? 9.610 6.273 -24.022 1.00 90.31 107 LEU A C 1
ATOM 816 O O . LEU A 1 107 ? 8.556 6.124 -23.411 1.00 90.31 107 LEU A O 1
ATOM 820 N N . ALA A 1 108 ? 10.529 7.150 -23.611 1.00 87.88 108 ALA A N 1
ATOM 821 C CA . ALA A 1 108 ? 10.374 7.914 -22.372 1.00 87.88 108 ALA A CA 1
ATOM 822 C C . ALA A 1 108 ? 9.175 8.886 -22.397 1.00 87.88 108 ALA A C 1
ATOM 824 O O . ALA A 1 108 ? 8.626 9.226 -21.346 1.00 87.88 108 ALA A O 1
ATOM 825 N N . VAL A 1 109 ? 8.775 9.382 -23.574 1.00 87.06 109 VAL A N 1
ATOM 826 C CA . VAL A 1 109 ? 7.571 10.218 -23.733 1.00 87.06 109 VAL A CA 1
ATOM 827 C C . VAL A 1 109 ? 6.323 9.342 -23.674 1.00 87.06 109 VAL A C 1
ATOM 829 O O . VAL A 1 109 ? 5.406 9.649 -22.914 1.00 87.06 109 VAL A O 1
ATOM 832 N N . ARG A 1 110 ? 6.329 8.216 -24.394 1.00 91.00 110 ARG A N 1
ATOM 833 C CA . ARG A 1 110 ? 5.217 7.254 -24.431 1.00 91.00 110 ARG A CA 1
ATOM 834 C C . ARG A 1 110 ? 4.903 6.667 -23.064 1.00 91.00 110 ARG A C 1
ATOM 836 O O . ARG A 1 110 ? 3.757 6.708 -22.636 1.00 91.00 110 ARG A O 1
ATOM 843 N N . ILE A 1 111 ? 5.928 6.223 -22.335 1.00 94.06 111 ILE A N 1
ATOM 844 C CA . ILE A 1 111 ? 5.785 5.666 -20.985 1.00 94.06 111 ILE A CA 1
ATOM 845 C C . ILE A 1 111 ? 5.153 6.693 -20.039 1.00 94.06 111 ILE A C 1
ATOM 847 O O . ILE A 1 111 ? 4.212 6.371 -19.320 1.00 94.06 111 ILE A O 1
ATOM 851 N N . ARG A 1 112 ? 5.607 7.954 -20.074 1.00 90.69 112 ARG A N 1
ATOM 852 C CA . ARG A 1 112 ? 5.005 9.031 -19.267 1.00 90.69 112 ARG A CA 1
ATOM 853 C C . ARG A 1 112 ? 3.558 9.343 -19.666 1.00 90.69 112 ARG A C 1
ATOM 855 O O . ARG A 1 112 ? 2.814 9.874 -18.845 1.00 90.69 112 ARG A O 1
ATOM 862 N N . GLY A 1 113 ? 3.170 9.015 -20.897 1.00 91.19 113 GLY A N 1
ATOM 863 C CA . GLY A 1 113 ? 1.815 9.150 -21.424 1.00 91.19 113 GLY A CA 1
ATOM 864 C C . GLY A 1 113 ? 0.858 8.008 -21.070 1.00 91.19 113 GLY A C 1
ATOM 865 O O . GLY A 1 113 ? -0.338 8.179 -21.282 1.00 91.19 113 GLY A O 1
ATOM 866 N N . ILE A 1 114 ? 1.331 6.891 -20.492 1.00 93.75 114 ILE A N 1
ATOM 867 C CA . ILE A 1 114 ? 0.511 5.689 -20.216 1.00 93.75 114 ILE A CA 1
ATOM 868 C C . ILE A 1 114 ? -0.757 5.994 -19.418 1.00 93.75 114 ILE A C 1
ATOM 870 O O . ILE A 1 114 ? -1.798 5.405 -19.682 1.00 93.75 114 ILE A O 1
ATOM 874 N N . SER A 1 115 ? -0.698 6.947 -18.484 1.00 93.00 115 SER A N 1
ATOM 875 C CA . SER A 1 115 ? -1.850 7.333 -17.659 1.00 93.00 115 SER A CA 1
ATOM 876 C C . SER A 1 115 ? -3.027 7.922 -18.441 1.00 93.00 115 SER A C 1
ATOM 878 O O . SER A 1 115 ? -4.116 8.033 -17.888 1.00 93.00 115 SER A O 1
ATOM 880 N N . LYS A 1 116 ? -2.808 8.330 -19.695 1.00 93.44 116 LYS A N 1
ATOM 881 C CA . LYS A 1 116 ? -3.825 8.872 -20.607 1.00 93.44 116 LYS A CA 1
ATOM 882 C C . LYS A 1 116 ? -3.998 8.025 -21.870 1.00 93.44 116 LYS A C 1
ATOM 884 O O . LYS A 1 116 ? -4.758 8.421 -22.745 1.00 93.44 116 LYS A O 1
ATOM 889 N N . ALA A 1 117 ? -3.235 6.944 -21.995 1.00 91.69 117 ALA A N 1
ATOM 890 C CA . ALA A 1 117 ? -3.201 6.107 -23.181 1.00 91.69 117 ALA A CA 1
ATOM 891 C C . ALA A 1 117 ? -4.282 5.025 -23.093 1.00 91.69 117 ALA A C 1
ATOM 893 O O . ALA A 1 117 ? -4.484 4.444 -22.024 1.00 91.69 117 ALA A O 1
ATOM 894 N N . GLU A 1 118 ? -4.923 4.728 -24.220 1.00 94.06 118 GLU A N 1
ATOM 895 C CA . GLU A 1 118 ? -5.837 3.588 -24.357 1.00 94.06 118 GLU A CA 1
ATOM 896 C C . GLU A 1 118 ? -5.076 2.259 -24.204 1.00 94.06 118 GLU A C 1
ATOM 898 O O . GLU A 1 118 ? -3.869 2.193 -24.458 1.00 94.06 118 GLU A O 1
ATOM 903 N N . SER A 1 119 ? -5.766 1.171 -23.846 1.00 93.12 119 SER A N 1
ATOM 904 C CA . SER A 1 119 ? -5.140 -0.138 -23.570 1.00 93.12 119 SER A CA 1
ATOM 905 C C . SER A 1 119 ? -4.252 -0.652 -24.714 1.00 93.12 119 SER A C 1
ATOM 907 O O . SER A 1 119 ? -3.203 -1.248 -24.468 1.00 93.12 119 SER A O 1
ATOM 909 N N . GLU A 1 120 ? -4.626 -0.380 -25.966 1.00 92.69 120 GLU A N 1
ATOM 910 C CA . GLU A 1 120 ? -3.833 -0.748 -27.145 1.00 92.69 120 GLU A CA 1
ATOM 911 C C . GLU A 1 120 ? -2.505 0.030 -27.217 1.00 92.69 120 GLU A C 1
ATOM 913 O O . GLU A 1 120 ? -1.445 -0.551 -27.448 1.00 92.69 120 GLU A O 1
ATOM 918 N N . GLU A 1 121 ? -2.517 1.337 -26.938 1.00 91.62 121 GLU A N 1
ATOM 919 C CA . GLU A 1 121 ? -1.296 2.155 -26.898 1.00 91.62 121 GLU A CA 1
ATOM 920 C C . GLU A 1 121 ? -0.381 1.763 -25.724 1.00 91.62 121 GLU A C 1
ATOM 922 O O . GLU A 1 121 ? 0.853 1.783 -25.845 1.00 91.62 121 GLU A O 1
ATOM 927 N N . GLN A 1 122 ? -0.971 1.368 -24.590 1.00 95.25 122 GLN A N 1
ATOM 928 C CA . GLN A 1 122 ? -0.233 0.810 -23.456 1.00 95.25 122 GLN A CA 1
ATOM 929 C C . GLN A 1 122 ? 0.467 -0.498 -23.853 1.00 95.25 122 GLN A C 1
ATOM 931 O O . GLN A 1 122 ? 1.668 -0.646 -23.602 1.00 95.25 122 GLN A O 1
ATOM 936 N N . ARG A 1 123 ? -0.243 -1.411 -24.535 1.00 95.94 123 ARG A N 1
ATOM 937 C CA . ARG A 1 123 ? 0.315 -2.678 -25.035 1.00 95.94 123 ARG A CA 1
ATOM 938 C C . ARG A 1 123 ? 1.427 -2.447 -26.059 1.00 95.94 123 ARG A C 1
ATOM 940 O O . ARG A 1 123 ? 2.490 -3.049 -25.936 1.00 95.94 123 ARG A O 1
ATOM 947 N N . GLN A 1 124 ? 1.252 -1.521 -27.000 1.00 93.38 124 GLN A N 1
ATOM 948 C CA . GLN A 1 124 ? 2.310 -1.160 -27.951 1.00 93.38 124 GLN A CA 1
ATOM 949 C C . GLN A 1 124 ? 3.558 -0.616 -27.245 1.00 93.38 124 GLN A C 1
ATOM 951 O O . GLN A 1 124 ? 4.679 -1.004 -27.566 1.00 93.38 124 GLN A O 1
ATOM 956 N N . THR A 1 125 ? 3.388 0.254 -26.246 1.00 95.00 125 THR A N 1
ATOM 957 C CA . THR A 1 125 ? 4.520 0.787 -25.467 1.00 95.00 125 THR A CA 1
ATOM 958 C C . THR A 1 125 ? 5.252 -0.324 -24.706 1.00 95.00 125 THR A C 1
ATOM 960 O O . THR A 1 125 ? 6.487 -0.309 -24.625 1.00 95.00 125 THR A O 1
ATOM 963 N N . TYR A 1 126 ? 4.510 -1.308 -24.190 1.00 97.00 126 TYR A N 1
ATOM 964 C CA . TYR A 1 126 ? 5.071 -2.518 -23.596 1.00 97.00 126 TYR A CA 1
ATOM 965 C C . TYR A 1 126 ? 5.913 -3.322 -24.594 1.00 97.00 126 TYR A C 1
ATOM 967 O O . TYR A 1 126 ? 7.088 -3.563 -24.311 1.00 97.00 126 TYR A O 1
ATOM 975 N N . GLU A 1 127 ? 5.374 -3.673 -25.763 1.00 96.25 127 GLU A N 1
ATOM 976 C CA . GLU A 1 127 ? 6.093 -4.484 -26.759 1.00 96.25 127 GLU A CA 1
ATOM 977 C C . GLU A 1 127 ? 7.361 -3.783 -27.270 1.00 96.25 127 GLU A C 1
ATOM 979 O O . GLU A 1 127 ? 8.423 -4.400 -27.384 1.00 96.25 127 GLU A O 1
ATOM 984 N N . LEU A 1 128 ? 7.311 -2.463 -27.477 1.00 95.75 128 LEU A N 1
ATOM 985 C CA . LEU A 1 128 ? 8.495 -1.678 -27.840 1.00 95.75 128 LEU A CA 1
ATOM 986 C C . LEU A 1 128 ? 9.562 -1.708 -26.732 1.00 95.75 128 LEU A C 1
ATOM 988 O O . LEU A 1 128 ? 10.751 -1.877 -27.002 1.00 95.75 128 LEU A O 1
ATOM 992 N N . THR A 1 129 ? 9.157 -1.582 -25.468 1.00 97.00 129 THR A N 1
ATOM 993 C CA . THR A 1 129 ? 10.098 -1.632 -24.334 1.00 97.00 129 THR A CA 1
ATOM 994 C C . THR A 1 129 ? 10.683 -3.034 -24.150 1.00 97.00 129 THR A C 1
ATOM 996 O O . THR A 1 129 ? 11.866 -3.184 -23.852 1.00 97.00 129 THR A O 1
ATOM 999 N N . LYS A 1 130 ? 9.882 -4.075 -24.385 1.00 97.38 130 LYS A N 1
ATOM 1000 C CA . LYS A 1 130 ? 10.321 -5.474 -24.386 1.00 97.38 130 LYS A CA 1
ATOM 1001 C C . LYS A 1 130 ? 11.351 -5.740 -25.469 1.00 97.38 130 LYS A C 1
ATOM 1003 O O . LYS A 1 130 ? 12.373 -6.359 -25.185 1.00 97.38 130 LYS A O 1
ATOM 1008 N N . ARG A 1 131 ? 11.135 -5.219 -26.678 1.00 96.12 131 ARG A N 1
ATOM 1009 C CA . ARG A 1 131 ? 12.123 -5.308 -27.751 1.00 96.12 131 ARG A CA 1
ATOM 1010 C C . ARG A 1 131 ? 13.416 -4.572 -27.410 1.00 96.12 131 ARG A C 1
ATOM 1012 O O . ARG A 1 131 ? 14.488 -5.141 -27.593 1.00 96.12 131 ARG A O 1
ATOM 1019 N N . GLN A 1 132 ? 13.327 -3.360 -26.854 1.00 95.88 132 GLN A N 1
ATOM 1020 C CA . GLN A 1 132 ? 14.501 -2.630 -26.359 1.00 95.88 132 GLN A CA 1
ATOM 1021 C C . GLN A 1 132 ? 15.302 -3.476 -25.358 1.00 95.88 132 GLN A C 1
ATOM 1023 O O . GLN A 1 132 ? 16.526 -3.550 -25.456 1.00 95.88 132 GLN A O 1
ATOM 1028 N N . LEU A 1 133 ? 14.618 -4.141 -24.422 1.00 96.94 133 LEU A N 1
ATOM 1029 C CA . LEU A 1 133 ? 15.267 -5.010 -23.446 1.00 96.94 133 LEU A CA 1
ATOM 1030 C C . LEU A 1 133 ? 15.878 -6.263 -24.087 1.00 96.94 133 LEU A C 1
ATOM 1032 O O . LEU A 1 133 ? 16.967 -6.658 -23.688 1.00 96.94 133 LEU A O 1
ATOM 1036 N N . SER A 1 134 ? 15.222 -6.869 -25.081 1.00 96.69 134 SER A N 1
ATOM 1037 C CA . SER A 1 134 ? 15.771 -8.023 -25.809 1.00 96.69 134 SER A CA 1
ATOM 1038 C C . SER A 1 134 ? 17.099 -7.677 -26.485 1.00 96.69 134 SER A C 1
ATOM 1040 O O . SER A 1 134 ? 18.085 -8.371 -26.265 1.00 96.69 134 SER A O 1
ATOM 1042 N N . ILE A 1 135 ? 17.155 -6.551 -27.205 1.00 95.25 135 ILE A N 1
ATOM 1043 C CA . ILE A 1 135 ? 18.390 -6.061 -27.843 1.00 95.25 135 ILE A CA 1
ATOM 1044 C C . ILE A 1 135 ? 19.486 -5.831 -26.791 1.00 95.25 135 ILE A C 1
ATOM 1046 O O . ILE A 1 135 ? 20.648 -6.177 -27.004 1.00 95.25 135 ILE A O 1
ATOM 1050 N N . ALA A 1 136 ? 19.127 -5.262 -25.633 1.00 95.19 136 ALA A N 1
ATOM 1051 C CA . ALA A 1 136 ? 20.062 -5.060 -24.528 1.00 95.19 136 ALA A CA 1
ATOM 1052 C C . ALA A 1 136 ? 20.590 -6.384 -23.946 1.00 95.19 136 ALA A C 1
ATOM 1054 O O . ALA A 1 136 ? 21.766 -6.472 -23.601 1.00 95.19 136 ALA A O 1
ATOM 1055 N N . VAL A 1 137 ? 19.747 -7.416 -23.849 1.00 96.31 137 VAL A N 1
ATOM 1056 C CA . VAL A 1 137 ? 20.152 -8.758 -23.406 1.00 96.31 137 VAL A CA 1
ATOM 1057 C C . VAL A 1 137 ? 21.157 -9.373 -24.380 1.00 96.31 137 VAL A C 1
ATOM 1059 O O . VAL A 1 137 ? 22.193 -9.858 -23.927 1.00 96.31 137 VAL A O 1
ATOM 1062 N N . ASP A 1 138 ? 20.908 -9.279 -25.687 1.00 94.19 138 ASP A N 1
ATOM 1063 C CA . ASP A 1 138 ? 21.766 -9.879 -26.717 1.00 94.19 138 ASP A CA 1
ATOM 1064 C C . ASP A 1 138 ? 23.160 -9.231 -26.781 1.00 94.19 138 ASP A C 1
ATOM 1066 O O . ASP A 1 138 ? 24.164 -9.918 -26.978 1.00 94.19 138 ASP A O 1
ATOM 1070 N N . ARG A 1 139 ? 23.252 -7.912 -26.557 1.00 93.31 139 ARG A N 1
ATOM 1071 C CA . ARG A 1 139 ? 24.534 -7.177 -26.534 1.00 93.31 139 ARG A CA 1
ATOM 1072 C C . ARG A 1 139 ? 25.230 -7.152 -25.165 1.00 93.31 139 ARG A C 1
ATOM 1074 O O . ARG A 1 139 ? 26.343 -6.637 -25.065 1.00 93.31 139 ARG A O 1
ATOM 1081 N N . GLY A 1 140 ? 24.580 -7.662 -24.121 1.00 93.00 140 GLY A N 1
ATOM 1082 C CA . GLY A 1 140 ? 24.985 -7.499 -22.725 1.00 93.00 140 GLY A CA 1
ATOM 1083 C C . GLY A 1 140 ? 24.387 -6.244 -22.080 1.00 93.00 140 GLY A C 1
ATOM 1084 O O . GLY A 1 140 ? 24.599 -5.120 -22.540 1.00 93.00 140 GLY A O 1
ATOM 1085 N N . VAL A 1 141 ? 23.650 -6.447 -20.984 1.00 94.44 141 VAL A N 1
ATOM 1086 C CA . VAL A 1 141 ? 22.890 -5.379 -20.315 1.00 94.44 141 VAL A CA 1
ATOM 1087 C C . VAL A 1 141 ? 23.773 -4.423 -19.514 1.00 94.44 141 VAL A C 1
ATOM 1089 O O . VAL A 1 141 ? 24.665 -4.831 -18.766 1.00 94.44 141 VAL A O 1
ATOM 1092 N N . GLU A 1 142 ? 23.435 -3.140 -19.570 1.00 93.12 142 GLU A N 1
ATOM 1093 C CA . GLU A 1 142 ? 24.009 -2.079 -18.751 1.00 93.12 142 GLU A CA 1
ATOM 1094 C C . GLU A 1 142 ? 22.945 -1.437 -17.855 1.00 93.12 142 GLU A C 1
ATOM 1096 O O . GLU A 1 142 ? 21.741 -1.586 -18.051 1.00 93.12 142 GLU A O 1
ATOM 1101 N N . ARG A 1 143 ? 23.370 -0.656 -16.852 1.00 89.88 143 ARG A N 1
ATOM 1102 C CA . ARG A 1 143 ? 22.432 0.004 -15.923 1.00 89.88 143 ARG A CA 1
ATOM 1103 C C . ARG A 1 143 ? 21.409 0.896 -16.630 1.00 89.88 143 ARG A C 1
ATOM 1105 O O . ARG A 1 143 ? 20.270 0.974 -16.175 1.00 89.88 143 ARG A O 1
ATOM 1112 N N . ASN A 1 144 ? 21.810 1.564 -17.708 1.00 90.19 144 ASN A N 1
ATOM 1113 C CA . ASN A 1 144 ? 20.949 2.514 -18.407 1.00 90.19 144 ASN A CA 1
ATOM 1114 C C . ASN A 1 144 ? 19.805 1.829 -19.170 1.00 90.19 144 ASN A C 1
ATOM 1116 O O . ASN A 1 144 ? 18.745 2.444 -19.303 1.00 90.19 144 ASN A O 1
ATOM 1120 N N . ASP A 1 145 ? 19.966 0.562 -19.572 1.00 92.69 145 ASP A N 1
ATOM 1121 C CA . ASP A 1 145 ? 18.938 -0.213 -20.286 1.00 92.69 145 ASP A CA 1
ATOM 1122 C C . ASP A 1 145 ? 17.665 -0.416 -19.452 1.00 92.69 145 ASP A C 1
ATOM 1124 O O . ASP A 1 145 ? 16.561 -0.515 -19.982 1.00 92.69 145 ASP A O 1
ATOM 1128 N N . PHE A 1 146 ? 17.789 -0.389 -18.124 1.00 93.25 146 PHE A N 1
ATOM 1129 C CA . PHE A 1 146 ? 16.666 -0.577 -17.206 1.00 93.25 146 PHE A CA 1
ATOM 1130 C C . PHE A 1 146 ? 15.841 0.693 -16.967 1.00 93.25 146 PHE A C 1
ATOM 1132 O O . PHE A 1 146 ? 14.816 0.637 -16.286 1.00 93.25 146 PHE A O 1
ATOM 1139 N N . THR A 1 147 ? 16.258 1.845 -17.503 1.00 92.12 147 THR A N 1
ATOM 1140 C CA . THR A 1 147 ? 15.599 3.136 -17.239 1.00 92.12 147 THR A CA 1
ATOM 1141 C C . THR A 1 147 ? 14.148 3.131 -17.712 1.00 92.12 147 THR A C 1
ATOM 1143 O O . THR A 1 147 ? 13.240 3.403 -16.924 1.00 92.12 147 THR A O 1
ATOM 1146 N N . ASN A 1 148 ? 13.929 2.775 -18.980 1.00 93.50 148 ASN A N 1
ATOM 1147 C CA . ASN A 1 148 ? 12.593 2.693 -19.564 1.00 93.50 148 ASN A CA 1
ATOM 1148 C C . ASN A 1 148 ? 11.819 1.501 -19.006 1.00 93.50 148 ASN A C 1
ATOM 1150 O O . ASN A 1 148 ? 10.652 1.653 -18.674 1.00 93.50 148 ASN A O 1
ATOM 1154 N N . VAL A 1 149 ? 12.472 0.351 -18.819 1.00 95.69 149 VAL A N 1
ATOM 1155 C CA . VAL A 1 149 ? 11.834 -0.864 -18.287 1.00 95.69 149 VAL A CA 1
ATOM 1156 C C . VAL A 1 149 ? 11.232 -0.608 -16.903 1.00 95.69 149 VAL A C 1
ATOM 1158 O O . VAL A 1 149 ? 10.046 -0.845 -16.685 1.00 95.69 149 VAL A O 1
ATOM 1161 N N . ARG A 1 150 ? 12.017 -0.048 -15.972 1.00 92.88 150 ARG A N 1
ATOM 1162 C CA . ARG A 1 150 ? 11.558 0.262 -14.610 1.00 92.88 150 ARG A CA 1
ATOM 1163 C C . ARG A 1 150 ? 10.481 1.346 -14.600 1.00 92.88 150 ARG A C 1
ATOM 1165 O O . ARG A 1 150 ? 9.549 1.287 -13.801 1.00 92.88 150 ARG A O 1
ATOM 1172 N N . MET A 1 151 ? 10.615 2.350 -15.467 1.00 93.25 151 MET A N 1
ATOM 1173 C CA . MET A 1 151 ? 9.600 3.389 -15.605 1.00 93.25 151 MET A CA 1
ATOM 1174 C C . MET A 1 151 ? 8.289 2.791 -16.120 1.00 93.25 151 MET A C 1
ATOM 1176 O O . MET A 1 151 ? 7.248 3.035 -15.521 1.00 93.25 151 MET A O 1
ATOM 1180 N N . LEU A 1 152 ? 8.345 1.957 -17.159 1.00 96.06 152 LEU A N 1
ATOM 1181 C CA . LEU A 1 152 ? 7.182 1.304 -17.742 1.00 96.06 152 LEU A CA 1
ATOM 1182 C C . LEU A 1 152 ? 6.433 0.473 -16.702 1.00 96.06 152 LEU A C 1
ATOM 1184 O O . LEU A 1 152 ? 5.249 0.721 -16.508 1.00 96.06 152 LEU A O 1
ATOM 1188 N N . VAL A 1 153 ? 7.094 -0.459 -16.004 1.00 95.06 153 VAL A N 1
ATOM 1189 C CA . VAL A 1 153 ? 6.393 -1.314 -15.025 1.00 95.06 153 VAL A CA 1
ATOM 1190 C C . VAL A 1 153 ? 5.744 -0.491 -13.915 1.00 95.06 153 VAL A C 1
ATOM 1192 O O . VAL A 1 153 ? 4.609 -0.762 -13.543 1.00 95.06 153 VAL A O 1
ATOM 1195 N N . SER A 1 154 ? 6.391 0.586 -13.454 1.00 91.88 154 SER A N 1
ATOM 1196 C CA . SER A 1 154 ? 5.816 1.473 -12.439 1.00 91.88 154 SER A CA 1
ATOM 1197 C C . SER A 1 154 ? 4.543 2.177 -12.927 1.00 91.88 154 SER A C 1
ATOM 1199 O O . SER A 1 154 ? 3.599 2.346 -12.151 1.00 91.88 154 SER A O 1
ATOM 1201 N N . TYR A 1 155 ? 4.501 2.578 -14.202 1.00 94.06 155 TYR A N 1
ATOM 1202 C CA . TYR A 1 155 ? 3.316 3.185 -14.810 1.00 94.06 155 TYR A CA 1
ATOM 1203 C C . TYR A 1 155 ? 2.229 2.150 -15.106 1.00 94.06 155 TYR A C 1
ATOM 1205 O O . TYR A 1 155 ? 1.072 2.418 -14.794 1.00 94.06 155 TYR A O 1
ATOM 1213 N N . LEU A 1 156 ? 2.583 0.979 -15.646 1.00 95.00 156 LEU A N 1
ATOM 1214 C CA . LEU A 1 156 ? 1.632 -0.105 -15.905 1.00 95.00 156 LEU A CA 1
ATOM 1215 C C . LEU A 1 156 ? 0.965 -0.565 -14.614 1.00 95.00 156 LEU A C 1
ATOM 1217 O O . LEU A 1 156 ? -0.253 -0.654 -14.567 1.00 95.00 156 LEU A O 1
ATOM 1221 N N . GLU A 1 157 ? 1.737 -0.762 -13.542 1.00 91.38 157 GLU A N 1
ATOM 1222 C CA . GLU A 1 157 ? 1.164 -1.100 -12.244 1.00 91.38 157 GLU A CA 1
ATOM 1223 C C . GLU A 1 157 ? 0.102 -0.072 -11.852 1.00 91.38 157 GLU A C 1
ATOM 1225 O O . GLU A 1 157 ? -1.001 -0.449 -11.475 1.00 91.38 157 GLU A O 1
ATOM 1230 N N . ARG A 1 158 ? 0.393 1.227 -11.958 1.00 89.44 158 ARG A N 1
ATOM 1231 C CA . ARG A 1 158 ? -0.510 2.277 -11.473 1.00 89.44 158 ARG A CA 1
ATOM 1232 C C . ARG A 1 158 ? -1.717 2.548 -12.376 1.00 89.44 158 ARG A C 1
ATOM 1234 O O . ARG A 1 158 ? -2.763 2.903 -11.838 1.00 89.44 158 ARG A O 1
ATOM 1241 N N . TYR A 1 159 ? -1.553 2.459 -13.691 1.00 92.62 159 TYR A N 1
ATOM 1242 C CA . TYR A 1 159 ? -2.490 3.036 -14.660 1.00 92.62 159 TYR A CA 1
ATOM 1243 C C . TYR A 1 159 ? -3.006 2.058 -15.721 1.00 92.62 159 TYR A C 1
ATOM 1245 O O . TYR A 1 159 ? -3.925 2.423 -16.448 1.00 92.62 159 TYR A O 1
ATOM 1253 N N . ALA A 1 160 ? -2.417 0.869 -15.848 1.00 92.88 160 ALA A N 1
ATOM 1254 C CA . ALA A 1 160 ? -2.863 -0.132 -16.811 1.00 92.88 160 ALA A CA 1
ATOM 1255 C C . ALA A 1 160 ? -3.710 -1.219 -16.142 1.00 92.88 160 ALA A C 1
ATOM 1257 O O . ALA A 1 160 ? -3.773 -1.324 -14.913 1.00 92.88 160 ALA A O 1
ATOM 1258 N N . GLU A 1 161 ? -4.326 -2.052 -16.980 1.00 91.75 161 GLU A N 1
ATOM 1259 C CA . GLU A 1 161 ? -4.978 -3.280 -16.538 1.00 91.75 161 GLU A CA 1
ATOM 1260 C C . GLU A 1 161 ? -3.989 -4.188 -15.801 1.00 91.75 161 GLU A C 1
ATOM 1262 O O . GLU A 1 161 ? -2.821 -4.328 -16.187 1.00 91.75 161 GLU A O 1
ATOM 1267 N N . HIS A 1 162 ? -4.472 -4.828 -14.735 1.00 92.19 162 HIS A N 1
ATOM 1268 C CA . HIS A 1 162 ? -3.644 -5.646 -13.848 1.00 92.19 162 HIS A CA 1
ATOM 1269 C C . HIS A 1 162 ? -2.881 -6.744 -14.607 1.00 92.19 162 HIS A C 1
ATOM 1271 O O . HIS A 1 162 ? -1.692 -6.964 -14.374 1.00 92.19 162 HIS A O 1
ATOM 1277 N N . GLU A 1 163 ? -3.551 -7.378 -15.566 1.00 94.12 163 GLU A N 1
ATOM 1278 C CA . GLU A 1 163 ? -3.018 -8.465 -16.388 1.00 94.12 163 GLU A CA 1
ATOM 1279 C C . GLU A 1 163 ? -1.821 -8.016 -17.233 1.00 94.12 163 GLU A C 1
ATOM 1281 O O . GLU A 1 163 ? -0.812 -8.719 -17.284 1.00 94.12 163 GLU A O 1
ATOM 1286 N N . LEU A 1 164 ? -1.877 -6.814 -17.822 1.00 96.06 164 LEU A N 1
ATOM 1287 C CA . LEU A 1 164 ? -0.771 -6.270 -18.616 1.00 96.06 164 LEU A CA 1
ATOM 1288 C C . LEU A 1 164 ? 0.453 -5.976 -17.738 1.00 96.06 164 LEU A C 1
ATOM 1290 O O . LEU A 1 164 ? 1.588 -6.209 -18.155 1.00 96.06 164 LEU A O 1
ATOM 1294 N N . ALA A 1 165 ? 0.246 -5.495 -16.508 1.00 95.81 165 ALA A N 1
ATOM 1295 C CA . ALA A 1 165 ? 1.341 -5.285 -15.566 1.00 95.81 165 ALA A CA 1
ATOM 1296 C C . ALA A 1 165 ? 2.019 -6.614 -15.176 1.00 95.81 165 ALA A C 1
ATOM 1298 O O . ALA A 1 165 ? 3.252 -6.679 -15.135 1.00 95.81 165 ALA A O 1
ATOM 1299 N N . VAL A 1 166 ? 1.244 -7.677 -14.933 1.00 96.50 166 VAL A N 1
ATOM 1300 C CA . VAL A 1 166 ? 1.773 -9.024 -14.647 1.00 96.50 166 VAL A CA 1
ATOM 1301 C C . VAL A 1 166 ? 2.522 -9.590 -15.858 1.00 96.50 166 VAL A C 1
ATOM 1303 O O . VAL A 1 166 ? 3.670 -10.022 -15.717 1.00 96.50 166 VAL A O 1
ATOM 1306 N N . GLU A 1 167 ? 1.915 -9.536 -17.048 1.00 97.62 167 GLU A N 1
ATOM 1307 C CA . GLU A 1 167 ? 2.500 -9.983 -18.320 1.00 97.62 167 GLU A CA 1
ATOM 1308 C C . GLU A 1 167 ? 3.847 -9.299 -18.583 1.00 97.62 167 GLU A C 1
ATOM 1310 O O . GLU A 1 167 ? 4.845 -9.965 -18.872 1.00 97.62 167 GLU A O 1
ATOM 1315 N N . ALA A 1 168 ? 3.904 -7.973 -18.421 1.00 97.88 168 ALA A N 1
ATOM 1316 C CA . ALA A 1 168 ? 5.111 -7.199 -18.669 1.00 97.88 168 ALA A CA 1
ATOM 1317 C C . ALA A 1 168 ? 6.254 -7.580 -17.722 1.00 97.88 168 ALA A C 1
ATOM 1319 O O . ALA A 1 168 ? 7.362 -7.870 -18.180 1.00 97.88 168 ALA A O 1
ATOM 1320 N N . ASN A 1 169 ? 5.987 -7.634 -16.413 1.00 97.69 169 ASN A N 1
ATOM 1321 C CA . ASN A 1 169 ? 6.999 -8.018 -15.427 1.00 97.69 169 ASN A CA 1
ATOM 1322 C C . ASN A 1 169 ? 7.507 -9.450 -15.669 1.00 97.69 169 ASN A C 1
ATOM 1324 O O . ASN A 1 169 ? 8.716 -9.683 -15.634 1.00 97.69 169 ASN A O 1
ATOM 1328 N N . ARG A 1 170 ? 6.614 -10.396 -15.988 1.00 98.19 170 ARG A N 1
ATOM 1329 C CA . ARG A 1 170 ? 6.979 -11.787 -16.297 1.00 98.19 170 ARG A CA 1
ATOM 1330 C C . ARG A 1 170 ? 7.873 -11.873 -17.534 1.00 98.19 170 ARG A C 1
ATOM 1332 O O . ARG A 1 170 ? 8.942 -12.475 -17.478 1.00 98.19 170 ARG A O 1
ATOM 1339 N N . ALA A 1 171 ? 7.493 -11.196 -18.616 1.00 98.31 171 ALA A N 1
ATOM 1340 C CA . ALA A 1 171 ? 8.277 -11.177 -19.847 1.00 98.31 171 ALA A CA 1
ATOM 1341 C C . ALA A 1 171 ? 9.675 -10.566 -19.648 1.00 98.31 171 ALA A C 1
ATOM 1343 O O . ALA A 1 171 ? 10.654 -11.082 -20.188 1.00 98.31 171 ALA A O 1
ATOM 1344 N N . PHE A 1 172 ? 9.795 -9.491 -18.862 1.00 98.25 172 PHE A N 1
ATOM 1345 C CA . PHE A 1 172 ? 11.096 -8.890 -18.557 1.00 98.25 172 PHE A CA 1
ATOM 1346 C C . PHE A 1 172 ? 11.970 -9.806 -17.701 1.00 98.25 172 PHE A C 1
ATOM 1348 O O . PHE A 1 172 ? 13.161 -9.934 -17.987 1.00 98.25 172 PHE A O 1
ATOM 1355 N N . ALA A 1 173 ? 11.390 -10.489 -16.709 1.00 97.81 173 ALA A N 1
ATOM 1356 C CA . ALA A 1 173 ? 12.104 -11.501 -15.938 1.00 97.81 173 ALA A CA 1
ATOM 1357 C C . ALA A 1 173 ? 12.653 -12.613 -16.846 1.00 97.81 173 ALA A C 1
ATOM 1359 O O . ALA A 1 173 ? 13.840 -12.934 -16.787 1.00 97.81 173 ALA A O 1
ATOM 1360 N N . ASP A 1 174 ? 11.811 -13.164 -17.722 1.00 98.12 174 ASP A N 1
ATOM 1361 C CA . ASP A 1 174 ? 12.175 -14.281 -18.595 1.00 98.12 174 ASP A CA 1
ATOM 1362 C C . ASP A 1 174 ? 13.219 -13.901 -19.651 1.00 98.12 174 ASP A C 1
ATOM 1364 O O . ASP A 1 174 ? 14.094 -14.709 -19.968 1.00 98.12 174 ASP A O 1
ATOM 1368 N N . LEU A 1 175 ? 13.187 -12.666 -20.165 1.00 97.75 175 LEU A N 1
ATOM 1369 C CA . LEU A 1 175 ? 14.248 -12.147 -21.033 1.00 97.75 175 LEU A CA 1
ATOM 1370 C C . LEU A 1 175 ? 15.582 -12.046 -20.290 1.00 97.75 175 LEU A C 1
ATOM 1372 O O . LEU A 1 175 ? 16.602 -12.518 -20.786 1.00 97.75 175 LEU A O 1
ATOM 1376 N N . LEU A 1 176 ? 15.583 -11.471 -19.088 1.00 97.62 176 LEU A N 1
ATOM 1377 C CA . LEU A 1 176 ? 16.810 -11.226 -18.332 1.00 97.62 176 LEU A CA 1
ATOM 1378 C C . LEU A 1 176 ? 17.483 -12.506 -17.836 1.00 97.62 176 LEU A C 1
ATOM 1380 O O . LEU A 1 176 ? 18.710 -12.553 -17.775 1.00 97.62 176 LEU A O 1
ATOM 1384 N N . LYS A 1 177 ? 16.712 -13.562 -17.553 1.00 96.69 177 LYS A N 1
ATOM 1385 C CA . LYS A 1 177 ? 17.251 -14.888 -17.204 1.00 96.69 177 LYS A CA 1
ATOM 1386 C C . LYS A 1 177 ? 18.121 -15.506 -18.297 1.00 96.69 177 LYS A C 1
ATOM 1388 O O . LYS A 1 177 ? 18.942 -16.362 -17.986 1.00 96.69 177 LYS A O 1
ATOM 1393 N N . LYS A 1 178 ? 17.951 -15.093 -19.557 1.00 95.38 178 LYS A N 1
ATOM 1394 C CA . LYS A 1 178 ? 18.780 -15.569 -20.676 1.00 95.38 178 LYS A CA 1
ATOM 1395 C C . LYS A 1 178 ? 20.200 -15.000 -20.638 1.00 95.38 178 LYS A C 1
ATOM 1397 O O . LYS A 1 178 ? 21.082 -15.550 -21.285 1.00 95.38 178 LYS A O 1
ATOM 1402 N N . SER A 1 179 ? 20.424 -13.912 -19.899 1.00 94.12 179 SER A N 1
ATOM 1403 C CA . SER A 1 179 ? 21.734 -13.281 -19.755 1.00 94.12 179 SER A CA 1
ATOM 1404 C C . SER A 1 179 ? 22.456 -13.771 -18.498 1.00 94.12 179 SER A C 1
ATOM 1406 O O . SER A 1 179 ? 21.916 -13.751 -17.391 1.00 94.12 179 SER A O 1
ATOM 1408 N N . ASP A 1 180 ? 23.744 -14.087 -18.640 1.00 92.31 180 ASP A N 1
ATOM 1409 C CA . ASP A 1 180 ? 24.599 -14.460 -17.512 1.00 92.31 180 ASP A CA 1
ATOM 1410 C C . ASP A 1 180 ? 25.105 -13.282 -16.673 1.00 92.31 180 ASP A C 1
ATOM 1412 O O . ASP A 1 180 ? 25.639 -13.492 -15.578 1.00 92.31 180 ASP A O 1
ATOM 1416 N N . ALA A 1 181 ? 24.908 -12.047 -17.145 1.00 93.19 181 ALA A N 1
ATOM 1417 C CA . ALA A 1 181 ? 25.343 -10.851 -16.441 1.00 93.19 181 ALA A CA 1
ATOM 1418 C C . ALA A 1 181 ? 24.733 -10.787 -15.023 1.00 93.19 181 ALA A C 1
ATOM 1420 O O . ALA A 1 181 ? 23.508 -10.873 -14.883 1.00 93.19 181 ALA A O 1
ATOM 1421 N N . PRO A 1 182 ? 25.537 -10.555 -13.965 1.00 93.88 182 PRO A N 1
ATOM 1422 C CA . PRO A 1 182 ? 25.028 -10.455 -12.594 1.00 93.88 182 PRO A CA 1
ATOM 1423 C C . PRO A 1 182 ? 23.912 -9.416 -12.434 1.00 93.88 182 PRO A C 1
ATOM 1425 O O . PRO A 1 182 ? 22.948 -9.638 -11.705 1.00 93.88 182 PRO A O 1
ATOM 1428 N N . LEU A 1 183 ? 24.015 -8.303 -13.167 1.00 92.44 183 LEU A N 1
ATOM 1429 C CA . LEU A 1 183 ? 22.995 -7.259 -13.192 1.00 92.44 183 LEU A CA 1
ATOM 1430 C C . LEU A 1 183 ? 21.661 -7.773 -13.756 1.00 92.44 183 LEU A C 1
ATOM 1432 O O . LEU A 1 183 ? 20.614 -7.478 -13.187 1.00 92.44 183 LEU A O 1
ATOM 1436 N N . ALA A 1 184 ? 21.689 -8.573 -14.828 1.00 95.25 184 ALA A N 1
ATOM 1437 C CA . ALA A 1 184 ? 20.482 -9.161 -15.406 1.00 95.25 184 ALA A CA 1
ATOM 1438 C C . ALA A 1 184 ? 19.790 -10.095 -14.408 1.00 95.25 184 ALA A C 1
ATOM 1440 O O . ALA A 1 184 ? 18.588 -9.970 -14.192 1.00 95.25 184 ALA A O 1
ATOM 1441 N N . LYS A 1 185 ? 20.561 -10.965 -13.741 1.00 94.38 185 LYS A N 1
ATOM 1442 C CA . LYS A 1 185 ? 20.046 -11.902 -12.729 1.00 94.38 185 LYS A CA 1
ATOM 1443 C C . LYS A 1 185 ? 19.381 -11.168 -11.560 1.00 94.38 185 LYS A C 1
ATOM 1445 O O . LYS A 1 185 ? 18.290 -11.547 -11.149 1.00 94.38 185 LYS A O 1
ATOM 1450 N N . GLN A 1 186 ? 19.982 -10.072 -11.091 1.00 92.00 186 GLN A N 1
ATOM 1451 C CA . GLN A 1 186 ? 19.403 -9.235 -10.036 1.00 92.00 186 GLN A CA 1
ATOM 1452 C C . GLN A 1 186 ? 18.050 -8.618 -10.445 1.00 92.00 186 GLN A C 1
ATOM 1454 O O . GLN A 1 186 ? 17.092 -8.631 -9.668 1.00 92.00 186 GLN A O 1
ATOM 1459 N N . TYR A 1 187 ? 17.955 -8.054 -11.653 1.00 93.56 187 TYR A N 1
ATOM 1460 C CA . TYR A 1 187 ? 16.695 -7.476 -12.128 1.00 93.56 187 TYR A CA 1
ATOM 1461 C C . TYR A 1 187 ? 15.648 -8.550 -12.429 1.00 93.56 187 TYR A C 1
ATOM 1463 O O . TYR A 1 187 ? 14.477 -8.330 -12.131 1.00 93.56 187 TYR A O 1
ATOM 1471 N N . ALA A 1 188 ? 16.052 -9.714 -12.946 1.00 95.75 188 ALA A N 1
ATOM 1472 C CA . ALA A 1 188 ? 15.159 -10.850 -13.140 1.00 95.75 188 ALA A CA 1
ATOM 1473 C C . ALA A 1 188 ? 14.482 -11.253 -11.821 1.00 95.75 188 ALA A C 1
ATOM 1475 O O . ALA A 1 188 ? 13.258 -11.297 -11.770 1.00 95.75 188 ALA A O 1
ATOM 1476 N N . GLU A 1 189 ? 15.251 -11.428 -10.741 1.00 94.88 189 GLU A N 1
ATOM 1477 C CA . GLU A 1 189 ? 14.716 -11.748 -9.407 1.00 94.88 189 GLU A CA 1
ATOM 1478 C C . GLU A 1 189 ? 13.741 -10.668 -8.902 1.00 94.88 189 GLU A C 1
ATOM 1480 O O . GLU A 1 189 ? 12.681 -10.975 -8.353 1.00 94.88 189 GLU A O 1
ATOM 1485 N N . THR A 1 190 ? 14.057 -9.390 -9.144 1.00 93.75 190 THR A N 1
ATOM 1486 C CA . THR A 1 190 ? 13.179 -8.264 -8.776 1.00 93.75 190 THR A CA 1
ATOM 1487 C C . THR A 1 190 ? 11.846 -8.305 -9.533 1.00 93.75 190 THR A C 1
ATOM 1489 O O . THR A 1 190 ? 10.786 -8.084 -8.939 1.00 93.75 190 THR A O 1
ATOM 1492 N N . PHE A 1 191 ? 11.880 -8.601 -10.836 1.00 96.19 191 PHE A N 1
ATOM 1493 C CA . PHE A 1 191 ? 10.678 -8.719 -11.660 1.00 96.19 191 PHE A CA 1
ATOM 1494 C C . PHE A 1 191 ? 9.854 -9.953 -11.290 1.00 96.19 191 PHE A C 1
ATOM 1496 O O . PHE A 1 191 ? 8.640 -9.841 -11.161 1.00 96.19 191 PHE A O 1
ATOM 1503 N N . GLU A 1 192 ? 10.485 -11.098 -11.019 1.00 96.94 192 GLU A N 1
ATOM 1504 C CA . GLU A 1 192 ? 9.789 -12.282 -10.497 1.00 96.94 192 GLU A CA 1
ATOM 1505 C C . GLU A 1 192 ? 9.117 -12.006 -9.152 1.00 96.94 192 GLU A C 1
ATOM 1507 O O . GLU A 1 192 ? 7.980 -12.418 -8.927 1.00 96.94 192 GLU A O 1
ATOM 1512 N N . GLY A 1 193 ? 9.797 -11.282 -8.261 1.00 96.44 193 GLY A N 1
ATOM 1513 C CA . GLY A 1 193 ? 9.209 -10.847 -7.001 1.00 96.44 193 GLY A CA 1
ATOM 1514 C C . GLY A 1 193 ? 8.017 -9.921 -7.208 1.00 96.44 193 GLY A C 1
ATOM 1515 O O . GLY A 1 193 ? 6.999 -10.074 -6.537 1.00 96.44 193 GLY A O 1
ATOM 1516 N N . THR A 1 194 ? 8.102 -9.010 -8.179 1.00 95.56 194 THR A N 1
ATOM 1517 C CA . THR A 1 194 ? 6.975 -8.149 -8.552 1.00 95.56 194 THR A CA 1
ATOM 1518 C C . THR A 1 194 ? 5.809 -8.955 -9.118 1.00 95.56 194 THR A C 1
ATOM 1520 O O . THR A 1 194 ? 4.677 -8.694 -8.727 1.00 95.56 194 THR A O 1
ATOM 1523 N N . VAL A 1 195 ? 6.059 -9.961 -9.963 1.00 97.06 195 VAL A N 1
ATOM 1524 C CA . VAL A 1 195 ? 5.013 -10.880 -10.445 1.00 97.06 195 VAL A CA 1
ATOM 1525 C C . VAL A 1 195 ? 4.324 -11.558 -9.264 1.00 97.06 195 VAL A C 1
ATOM 1527 O O . VAL A 1 195 ? 3.110 -11.429 -9.135 1.00 97.06 195 VAL A O 1
ATOM 1530 N N . ARG A 1 196 ? 5.091 -12.166 -8.344 1.00 96.75 196 ARG A N 1
ATOM 1531 C CA . ARG A 1 196 ? 4.534 -12.788 -7.129 1.00 96.75 196 ARG A CA 1
ATOM 1532 C C . ARG A 1 196 ? 3.681 -11.808 -6.328 1.00 96.75 196 ARG A C 1
ATOM 1534 O O . ARG A 1 196 ? 2.598 -12.169 -5.893 1.00 96.75 196 ARG A O 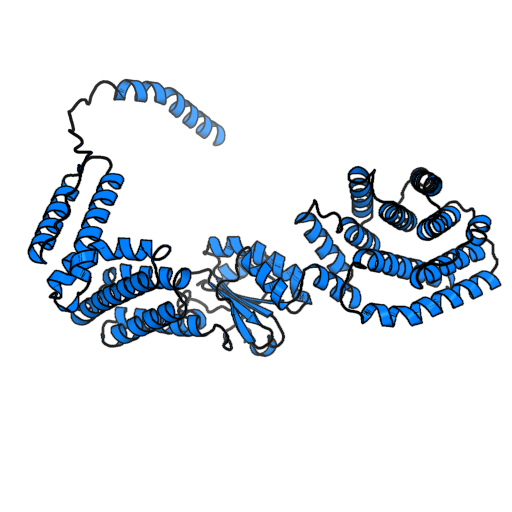1
ATOM 1541 N N . ARG A 1 197 ? 4.145 -10.566 -6.153 1.00 96.31 197 ARG A N 1
ATOM 1542 C CA . ARG A 1 197 ? 3.405 -9.507 -5.450 1.00 96.31 197 ARG A CA 1
ATOM 1543 C C . ARG A 1 197 ? 2.104 -9.129 -6.148 1.00 96.31 197 ARG A C 1
ATOM 1545 O O . ARG A 1 197 ? 1.104 -8.935 -5.471 1.00 96.31 197 ARG A O 1
ATOM 1552 N N . LEU A 1 198 ? 2.120 -8.948 -7.466 1.00 94.94 198 LEU A N 1
ATOM 1553 C CA . LEU A 1 198 ? 0.920 -8.581 -8.216 1.00 94.94 198 LEU A CA 1
ATOM 1554 C C . LEU A 1 198 ? -0.117 -9.707 -8.152 1.00 94.94 198 LEU A C 1
ATOM 1556 O O . LEU A 1 198 ? -1.282 -9.442 -7.871 1.00 94.94 198 LEU A O 1
ATOM 1560 N N . GLU A 1 199 ? 0.333 -10.951 -8.281 1.00 95.75 199 GLU A N 1
ATOM 1561 C CA . GLU A 1 199 ? -0.507 -12.146 -8.191 1.00 95.75 199 GLU A CA 1
ATOM 1562 C C . GLU A 1 199 ? -1.042 -12.421 -6.777 1.00 95.75 199 GLU A C 1
ATOM 1564 O O . GLU A 1 199 ? -1.892 -13.290 -6.620 1.00 95.75 199 GLU A O 1
ATOM 1569 N N . LEU A 1 200 ? -0.624 -11.674 -5.746 1.00 96.25 200 LEU A N 1
ATOM 1570 C CA . LEU A 1 200 ? -1.212 -11.801 -4.409 1.00 96.25 200 LEU A CA 1
ATOM 1571 C C . LEU A 1 200 ? -2.683 -11.380 -4.360 1.00 96.25 200 LEU A C 1
ATOM 1573 O O . LEU A 1 200 ? -3.393 -11.842 -3.474 1.00 96.25 200 LEU A O 1
ATOM 1577 N N . LEU A 1 201 ? -3.160 -10.506 -5.254 1.00 94.62 201 LEU A N 1
ATOM 1578 C CA . LEU A 1 201 ? -4.548 -10.034 -5.202 1.00 94.62 201 LEU A CA 1
ATOM 1579 C C . LEU A 1 201 ? -5.538 -11.209 -5.294 1.00 94.62 201 LEU A C 1
ATOM 1581 O O . LEU A 1 201 ? -5.571 -11.938 -6.280 1.00 94.62 201 LEU A O 1
ATOM 1585 N N . GLY A 1 202 ? -6.350 -11.381 -4.249 1.00 95.50 202 GLY A N 1
ATOM 1586 C CA . GLY A 1 202 ? -7.296 -12.491 -4.096 1.00 95.50 202 GLY A CA 1
ATOM 1587 C C . GLY A 1 202 ? -6.679 -13.816 -3.625 1.00 95.50 202 GLY A C 1
ATOM 1588 O O . GLY A 1 202 ? -7.421 -14.773 -3.393 1.00 95.50 202 GLY A O 1
ATOM 1589 N N . ASN A 1 203 ? -5.359 -13.872 -3.445 1.00 97.12 203 ASN A N 1
ATOM 1590 C CA . ASN A 1 203 ? -4.604 -15.045 -3.015 1.00 97.12 203 ASN A CA 1
ATOM 1591 C C . ASN A 1 203 ? -4.036 -14.867 -1.602 1.00 97.12 203 ASN A C 1
ATOM 1593 O O . ASN A 1 203 ? -3.930 -13.756 -1.080 1.00 97.12 203 ASN A O 1
ATOM 1597 N N . GLU A 1 204 ? -3.704 -15.990 -0.970 1.00 96.56 204 GLU A N 1
ATOM 1598 C CA . GLU A 1 204 ? -3.203 -16.031 0.402 1.00 96.56 204 GLU A CA 1
ATOM 1599 C C . GLU A 1 204 ? -1.801 -15.416 0.508 1.00 96.56 204 GLU A C 1
ATOM 1601 O O . GLU A 1 204 ? -0.917 -15.700 -0.303 1.00 96.56 204 GLU A O 1
ATOM 1606 N N . LEU A 1 205 ? -1.595 -14.563 1.515 1.00 97.75 205 LEU A N 1
ATOM 1607 C CA . LEU A 1 205 ? -0.275 -14.013 1.804 1.00 97.75 205 LEU A CA 1
ATOM 1608 C C . LEU A 1 205 ? 0.547 -15.009 2.622 1.00 97.75 205 LEU A C 1
ATOM 1610 O O . LEU A 1 205 ? 0.119 -15.466 3.683 1.00 97.75 205 LEU A O 1
ATOM 1614 N N . GLU A 1 206 ? 1.784 -15.237 2.196 1.00 95.75 206 GLU A N 1
ATOM 1615 C CA . GLU A 1 206 ? 2.799 -15.898 3.012 1.00 95.75 206 GLU A CA 1
ATOM 1616 C C . GLU A 1 206 ? 3.722 -14.853 3.643 1.00 95.75 206 GLU A C 1
ATOM 1618 O O . GLU A 1 206 ? 4.381 -14.085 2.935 1.00 95.75 206 GLU A O 1
ATOM 1623 N N . LEU A 1 207 ? 3.812 -14.839 4.969 1.00 96.50 207 LEU A N 1
ATOM 1624 C CA . LEU A 1 207 ? 4.688 -13.931 5.698 1.00 96.50 207 LEU A CA 1
ATOM 1625 C C . LEU A 1 207 ? 5.513 -14.712 6.717 1.00 96.50 207 LEU A C 1
ATOM 1627 O O . LEU A 1 207 ? 4.990 -15.562 7.430 1.00 96.50 207 LEU A O 1
ATOM 1631 N N . GLU A 1 208 ? 6.802 -14.409 6.781 1.00 96.12 208 GLU A N 1
ATOM 1632 C CA . GLU A 1 208 ? 7.746 -15.012 7.718 1.00 96.12 208 GLU A CA 1
ATOM 1633 C C . GLU A 1 208 ? 8.814 -13.985 8.102 1.00 96.12 208 GLU A C 1
ATOM 1635 O O . GLU A 1 208 ? 9.083 -13.025 7.368 1.00 96.12 208 GLU A O 1
ATOM 1640 N N . GLY A 1 209 ? 9.442 -14.189 9.253 1.00 95.19 209 GLY A N 1
ATOM 1641 C CA . GLY A 1 209 ? 10.524 -13.335 9.710 1.00 95.19 209 GLY A CA 1
ATOM 1642 C C . GLY A 1 209 ? 10.783 -13.461 11.200 1.00 95.19 209 GLY A C 1
ATOM 1643 O O . GLY A 1 209 ? 10.250 -14.331 11.885 1.00 95.19 209 GLY A O 1
ATOM 1644 N N . THR A 1 210 ? 11.614 -12.552 11.686 1.00 96.69 210 THR A N 1
ATOM 1645 C CA . THR A 1 210 ? 11.949 -12.419 13.100 1.00 96.69 210 THR A CA 1
ATOM 1646 C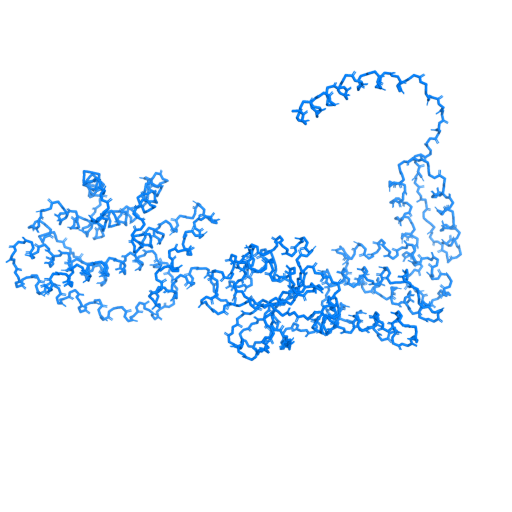 C . THR A 1 210 ? 11.500 -11.042 13.555 1.00 96.69 210 THR A C 1
ATOM 1648 O O . THR A 1 210 ? 11.688 -10.059 12.834 1.00 96.69 210 THR A O 1
ATOM 1651 N N . GLN A 1 211 ? 10.873 -10.978 14.723 1.00 95.88 211 GLN A N 1
ATOM 1652 C CA . GLN A 1 211 ? 10.464 -9.726 15.340 1.00 95.88 211 GLN A CA 1
ATOM 1653 C C . GLN A 1 211 ? 11.687 -8.926 15.804 1.00 95.88 211 GLN A C 1
ATOM 1655 O O . GLN A 1 211 ? 12.795 -9.450 15.929 1.00 95.88 211 GLN A O 1
ATOM 1660 N N . LEU A 1 212 ? 11.490 -7.636 16.063 1.00 92.62 212 LEU A N 1
ATOM 1661 C CA . LEU A 1 212 ? 12.553 -6.716 16.469 1.00 92.62 212 LEU A CA 1
ATOM 1662 C C . LEU A 1 212 ? 13.298 -7.134 17.750 1.00 92.62 212 LEU A C 1
ATOM 1664 O O . LEU A 1 212 ? 14.475 -6.815 17.909 1.00 92.62 212 LEU A O 1
ATOM 1668 N N . ASP A 1 213 ? 12.623 -7.834 18.655 1.00 89.75 213 ASP A N 1
ATOM 1669 C CA . ASP A 1 213 ? 13.181 -8.368 19.900 1.00 89.75 213 ASP A CA 1
ATOM 1670 C C . ASP A 1 213 ? 13.880 -9.732 19.723 1.00 89.75 213 ASP A C 1
ATOM 1672 O O . ASP A 1 213 ? 14.448 -10.266 20.674 1.00 89.75 213 ASP A O 1
ATOM 1676 N N . GLY A 1 214 ? 13.875 -10.285 18.506 1.00 92.06 214 GLY A N 1
ATOM 1677 C CA . GLY A 1 214 ? 14.444 -11.589 18.182 1.00 92.06 214 GLY A CA 1
ATOM 1678 C C . GLY A 1 214 ? 13.456 -12.756 18.266 1.00 92.06 214 GLY A C 1
ATOM 1679 O O . GLY A 1 214 ? 13.846 -13.878 17.941 1.00 92.06 214 GLY A O 1
ATOM 1680 N N . ALA A 1 215 ? 12.200 -12.532 18.668 1.00 94.56 215 ALA A N 1
ATOM 1681 C CA . ALA A 1 215 ? 11.193 -13.587 18.717 1.00 94.56 215 ALA A CA 1
ATOM 1682 C C . ALA A 1 215 ? 10.810 -14.081 17.312 1.00 94.56 215 ALA A C 1
ATOM 1684 O O . ALA A 1 215 ? 10.791 -13.321 16.337 1.00 94.56 215 ALA A O 1
ATOM 1685 N N . GLU A 1 216 ? 10.468 -15.365 17.199 1.00 94.56 216 GLU A N 1
ATOM 1686 C CA . GLU A 1 216 ? 9.908 -15.906 15.960 1.00 94.56 216 GLU A CA 1
ATOM 1687 C C . GLU A 1 216 ? 8.529 -15.292 15.680 1.00 94.56 216 GLU A C 1
ATOM 1689 O O . GLU A 1 216 ? 7.744 -15.004 16.589 1.00 94.56 216 GLU A O 1
ATOM 1694 N N . PHE A 1 217 ? 8.244 -15.047 14.402 1.00 97.25 217 PHE A N 1
ATOM 1695 C CA . PHE A 1 217 ? 6.962 -14.512 13.968 1.00 97.25 217 PHE A CA 1
ATOM 1696 C C . PHE A 1 217 ? 6.026 -15.635 13.524 1.00 97.25 217 PHE A C 1
ATOM 1698 O O . PHE A 1 217 ? 6.323 -16.352 12.569 1.00 97.25 217 PHE A O 1
ATOM 1705 N N . ASP A 1 218 ? 4.869 -15.744 14.176 1.00 96.69 218 ASP A N 1
ATOM 1706 C CA . ASP A 1 218 ? 3.815 -16.679 13.787 1.00 96.69 218 ASP A CA 1
ATOM 1707 C C . ASP A 1 218 ? 2.720 -15.969 12.981 1.00 96.69 218 ASP A C 1
ATOM 1709 O O . ASP A 1 218 ? 1.808 -15.346 13.534 1.00 96.69 218 ASP A O 1
ATOM 1713 N N . TRP A 1 219 ? 2.780 -16.104 11.655 1.00 97.00 219 TRP A N 1
ATOM 1714 C CA . TRP A 1 219 ? 1.761 -15.557 10.759 1.00 97.00 219 TRP A CA 1
ATOM 1715 C C . TRP A 1 219 ? 0.379 -16.200 10.936 1.00 97.00 219 TRP A C 1
ATOM 1717 O O . TRP A 1 219 ? -0.641 -15.561 10.673 1.00 97.00 219 TRP A O 1
ATOM 1727 N N . SER A 1 220 ? 0.310 -17.453 11.393 1.00 96.06 220 SER A N 1
ATOM 1728 C CA . SER A 1 220 ? -0.965 -18.159 11.544 1.00 96.06 220 SER A CA 1
ATOM 1729 C C . SER A 1 220 ? -1.841 -17.545 12.642 1.00 96.06 220 SER A C 1
ATOM 1731 O O . SER A 1 220 ? -3.064 -17.513 12.497 1.00 96.06 220 SER A O 1
ATOM 1733 N N . SER A 1 221 ? -1.223 -16.933 13.662 1.00 96.00 221 SER A N 1
ATOM 1734 C CA . SER A 1 221 ? -1.903 -16.189 14.734 1.00 96.00 221 SER A CA 1
ATOM 1735 C C . SER A 1 221 ? -2.704 -14.965 14.255 1.00 96.00 221 SER A C 1
ATOM 1737 O O . SER A 1 221 ? -3.548 -14.443 14.988 1.00 96.00 221 SER A O 1
ATOM 1739 N N . TYR A 1 222 ? -2.474 -14.515 13.017 1.00 96.81 222 TYR A N 1
ATOM 1740 C CA . TYR A 1 222 ? -3.194 -13.403 12.398 1.00 96.81 222 TYR A CA 1
ATOM 1741 C C . TYR A 1 222 ? -4.421 -13.845 11.585 1.00 96.81 222 TYR A C 1
ATOM 1743 O O . TYR A 1 222 ? -5.168 -12.994 11.103 1.00 96.81 222 TYR A O 1
ATOM 1751 N N . ARG A 1 223 ? -4.680 -15.153 11.432 1.00 95.88 223 ARG A N 1
ATOM 1752 C CA . ARG A 1 223 ? -5.920 -15.632 10.793 1.00 95.88 223 ARG A CA 1
ATOM 1753 C C . ARG A 1 223 ? -7.146 -15.146 11.575 1.00 95.88 223 ARG A C 1
ATOM 1755 O O . ARG A 1 223 ? -7.146 -15.107 12.802 1.00 95.88 223 ARG A O 1
ATOM 1762 N N . GLY A 1 224 ? -8.196 -14.752 10.856 1.00 96.00 224 GLY A N 1
ATOM 1763 C CA . GLY A 1 224 ? -9.393 -14.126 11.427 1.00 96.00 224 GLY A CA 1
ATOM 1764 C C . GLY A 1 224 ? -9.281 -12.612 11.646 1.00 96.00 224 GLY A C 1
ATOM 1765 O O . GLY A 1 224 ? -10.278 -11.984 12.016 1.00 96.00 224 GLY A O 1
ATOM 1766 N N . LYS A 1 225 ? -8.110 -12.012 11.391 1.00 98.12 225 LYS A N 1
ATOM 1767 C CA . LYS A 1 225 ? -7.861 -10.569 11.494 1.00 98.12 225 LYS A CA 1
ATOM 1768 C C . LYS A 1 225 ? -7.668 -9.947 10.112 1.00 98.12 225 LYS A C 1
ATOM 1770 O O . LYS A 1 225 ? -7.168 -10.593 9.202 1.00 98.12 225 LYS A O 1
ATOM 1775 N N . VAL A 1 226 ? -8.032 -8.678 9.973 1.00 98.44 226 VAL A N 1
ATOM 1776 C CA . VAL A 1 226 ? -7.628 -7.851 8.830 1.00 98.44 226 VAL A CA 1
ATOM 1777 C C . VAL A 1 226 ? -6.239 -7.304 9.135 1.00 98.44 226 VAL A C 1
ATOM 1779 O O . VAL A 1 226 ? -6.046 -6.719 10.197 1.00 98.44 226 VAL A O 1
ATOM 1782 N N . VAL A 1 227 ? -5.268 -7.478 8.239 1.00 98.69 227 VAL A N 1
ATOM 1783 C CA . VAL A 1 227 ? -3.868 -7.118 8.518 1.00 98.69 227 VAL A CA 1
ATOM 1784 C C . VAL A 1 227 ? -3.311 -6.190 7.454 1.00 98.69 227 VAL A C 1
ATOM 1786 O O . VAL A 1 227 ? -3.325 -6.518 6.271 1.00 98.69 227 VAL A O 1
ATOM 1789 N N . LEU A 1 228 ? -2.768 -5.049 7.869 1.00 98.75 228 LEU A N 1
ATOM 1790 C CA . LEU A 1 228 ? -1.936 -4.210 7.012 1.00 98.75 228 LEU A CA 1
ATOM 1791 C C . LEU A 1 228 ? -0.468 -4.623 7.171 1.00 98.75 228 LEU A C 1
ATOM 1793 O O . LEU A 1 228 ? 0.144 -4.371 8.205 1.00 98.75 228 LEU A O 1
ATOM 1797 N N . VAL A 1 229 ? 0.110 -5.232 6.142 1.00 98.69 229 VAL A N 1
ATOM 1798 C CA . VAL A 1 229 ? 1.550 -5.505 6.072 1.00 98.69 229 VAL A CA 1
ATOM 1799 C C . VAL A 1 229 ? 2.234 -4.321 5.403 1.00 98.69 229 VAL A C 1
ATOM 1801 O O . VAL A 1 229 ? 1.965 -4.054 4.234 1.00 98.69 229 VAL A O 1
ATOM 1804 N N . ASP A 1 230 ? 3.097 -3.606 6.122 1.00 98.25 230 ASP A N 1
ATOM 1805 C CA . ASP A 1 230 ? 3.746 -2.376 5.648 1.00 98.25 230 ASP A CA 1
ATOM 1806 C C . ASP A 1 230 ? 5.258 -2.555 5.504 1.00 98.25 230 ASP A C 1
ATOM 1808 O O . ASP A 1 230 ? 5.962 -2.771 6.485 1.00 98.25 230 ASP A O 1
ATOM 1812 N N . PHE A 1 231 ? 5.777 -2.449 4.282 1.00 98.44 231 PHE A N 1
ATOM 1813 C CA . PHE A 1 231 ? 7.211 -2.412 4.006 1.00 98.44 231 PHE A CA 1
ATOM 1814 C C . PHE A 1 231 ? 7.712 -0.975 4.128 1.00 98.44 231 PHE A C 1
ATOM 1816 O O . PHE A 1 231 ? 7.390 -0.117 3.297 1.00 98.44 231 PHE A O 1
ATOM 1823 N N . TRP A 1 232 ? 8.549 -0.727 5.134 1.00 98.19 232 TRP A N 1
ATOM 1824 C CA . TRP A 1 232 ? 8.909 0.622 5.562 1.00 98.19 232 TRP A CA 1
ATOM 1825 C C . TRP A 1 232 ? 10.348 0.709 6.086 1.00 98.19 232 TRP A C 1
ATOM 1827 O O . TRP A 1 232 ? 11.063 -0.287 6.150 1.00 98.19 232 TRP A O 1
ATOM 1837 N N . ALA A 1 233 ? 10.803 1.917 6.425 1.00 97.81 233 ALA A N 1
ATOM 1838 C CA . ALA A 1 233 ? 12.070 2.134 7.125 1.00 97.81 233 ALA A CA 1
ATOM 1839 C C . ALA A 1 233 ? 12.092 3.496 7.830 1.00 97.81 233 ALA A C 1
ATOM 1841 O O . ALA A 1 233 ? 11.431 4.439 7.383 1.00 97.81 233 ALA A O 1
ATOM 1842 N N . THR A 1 234 ? 12.921 3.650 8.865 1.00 96.75 234 THR A N 1
ATOM 1843 C CA . THR A 1 234 ? 13.037 4.919 9.616 1.00 96.75 234 THR A CA 1
ATOM 1844 C C . THR A 1 234 ? 13.639 6.073 8.810 1.00 96.75 234 THR A C 1
ATOM 1846 O O . THR A 1 234 ? 13.443 7.237 9.143 1.00 96.75 234 THR A O 1
ATOM 1849 N N . TRP A 1 235 ? 14.359 5.787 7.726 1.00 96.19 235 TRP A N 1
ATOM 1850 C CA . TRP A 1 235 ? 14.911 6.797 6.813 1.00 96.19 235 TRP A CA 1
ATOM 1851 C C . TRP A 1 235 ? 13.966 7.138 5.648 1.00 96.19 235 TRP A C 1
ATOM 1853 O O . TRP A 1 235 ? 14.249 8.036 4.852 1.00 96.19 235 TRP A O 1
ATOM 1863 N N . CYS A 1 236 ? 12.833 6.441 5.532 1.00 96.94 236 CYS A N 1
ATOM 1864 C CA . CYS A 1 236 ? 11.833 6.682 4.500 1.00 96.94 236 CYS A CA 1
ATOM 1865 C C . CYS A 1 236 ? 10.872 7.797 4.937 1.00 96.94 236 CYS A C 1
ATOM 1867 O O . CYS A 1 236 ? 9.906 7.562 5.662 1.00 96.94 236 CYS A O 1
ATOM 1869 N N . GLY A 1 237 ? 11.107 9.018 4.447 1.00 96.25 237 GLY A N 1
ATOM 1870 C CA . GLY A 1 237 ? 10.263 10.184 4.742 1.00 96.25 237 GLY A CA 1
ATOM 1871 C C . GLY A 1 237 ? 8.759 9.953 4.507 1.00 96.25 237 GLY A C 1
ATOM 1872 O O . GLY A 1 237 ? 7.977 10.194 5.426 1.00 96.25 237 GLY A O 1
ATOM 1873 N N . PRO A 1 238 ? 8.327 9.438 3.337 1.00 96.12 238 PRO A N 1
ATOM 1874 C CA . PRO A 1 238 ? 6.914 9.143 3.096 1.00 96.12 238 PRO A CA 1
ATOM 1875 C C . PRO A 1 238 ? 6.336 8.045 4.001 1.00 96.12 238 PRO A C 1
ATOM 1877 O O . PRO A 1 238 ? 5.151 8.089 4.302 1.00 96.12 238 PRO A O 1
ATOM 1880 N N . CYS A 1 239 ? 7.149 7.083 4.454 1.00 97.00 239 CYS A N 1
ATOM 1881 C CA . CYS A 1 239 ? 6.708 6.046 5.391 1.00 97.00 239 CYS A CA 1
ATOM 1882 C C . CYS A 1 239 ? 6.406 6.663 6.761 1.00 97.00 239 CYS A C 1
ATOM 1884 O O . CYS A 1 239 ? 5.327 6.473 7.307 1.00 97.00 239 CYS A O 1
ATOM 1886 N N . ILE A 1 240 ? 7.321 7.499 7.262 1.00 96.06 240 ILE A N 1
ATOM 1887 C CA . ILE A 1 240 ? 7.135 8.236 8.519 1.00 96.06 240 ILE A CA 1
ATOM 1888 C C . ILE A 1 240 ? 5.911 9.158 8.457 1.00 96.06 240 ILE A C 1
ATOM 1890 O O . ILE A 1 240 ? 5.197 9.298 9.446 1.00 96.06 240 ILE A O 1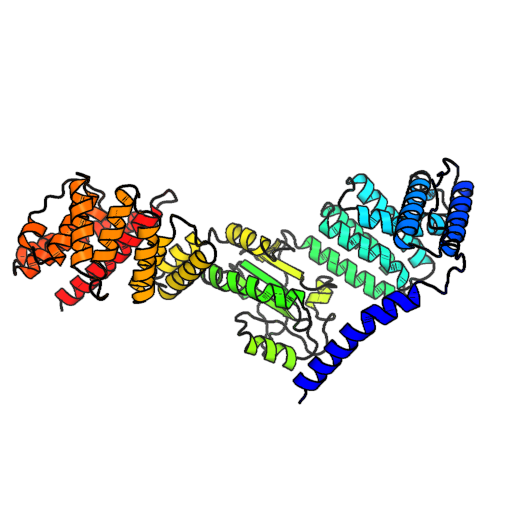
ATOM 1894 N N . ALA A 1 241 ? 5.662 9.787 7.305 1.00 94.56 241 ALA A N 1
ATOM 1895 C CA . ALA A 1 241 ? 4.494 10.642 7.109 1.00 94.56 241 ALA A CA 1
ATOM 1896 C C . ALA A 1 241 ? 3.162 9.865 7.150 1.00 94.56 241 ALA A C 1
ATOM 1898 O O . ALA A 1 241 ? 2.136 10.450 7.488 1.00 94.56 241 ALA A O 1
ATOM 1899 N N . GLU A 1 242 ? 3.180 8.566 6.837 1.00 95.00 242 GLU A N 1
ATOM 1900 C CA . GLU A 1 242 ? 2.003 7.689 6.834 1.00 95.00 242 GLU A CA 1
ATOM 1901 C C . GLU A 1 242 ? 1.734 7.054 8.212 1.00 95.00 242 GLU A C 1
ATOM 1903 O O . GLU A 1 242 ? 0.583 6.756 8.536 1.00 95.00 242 GLU A O 1
ATOM 1908 N N . THR A 1 243 ? 2.751 6.918 9.074 1.00 93.88 243 THR A N 1
ATOM 1909 C CA . THR A 1 243 ? 2.623 6.338 10.426 1.00 93.88 243 THR A CA 1
ATOM 1910 C C . THR A 1 243 ? 1.471 6.929 11.259 1.00 93.88 243 THR A C 1
ATOM 1912 O O . THR A 1 243 ? 0.737 6.148 11.872 1.00 93.88 243 THR A O 1
ATOM 1915 N N . PRO A 1 244 ? 1.232 8.261 11.298 1.00 92.12 244 PRO A N 1
ATOM 1916 C CA . PRO A 1 244 ? 0.090 8.824 12.022 1.00 92.12 244 PRO A CA 1
ATOM 1917 C C . PRO A 1 244 ? -1.264 8.372 11.463 1.00 92.12 244 PRO A C 1
ATOM 1919 O O . PRO A 1 244 ? -2.196 8.137 12.231 1.00 92.12 244 PRO A O 1
ATOM 1922 N N . ASN A 1 245 ? -1.375 8.216 10.139 1.00 93.31 245 ASN A N 1
ATOM 1923 C CA . ASN A 1 245 ? -2.591 7.724 9.498 1.00 93.31 245 ASN A CA 1
ATOM 1924 C C . ASN A 1 245 ? -2.842 6.250 9.843 1.00 93.31 245 ASN A C 1
ATOM 1926 O O . ASN A 1 245 ? -3.964 5.892 10.203 1.00 93.31 245 ASN A O 1
ATOM 1930 N N . VAL A 1 246 ? -1.801 5.412 9.799 1.00 96.44 246 VAL A N 1
ATOM 1931 C CA . VAL A 1 246 ? -1.894 3.996 10.194 1.00 96.44 246 VAL A CA 1
ATOM 1932 C C . VAL A 1 246 ? -2.283 3.873 11.663 1.00 96.44 246 VAL A C 1
ATOM 1934 O O . VAL A 1 246 ? -3.231 3.160 11.969 1.00 96.44 246 VAL A O 1
ATOM 1937 N N . ARG A 1 247 ? -1.643 4.630 12.566 1.00 93.50 247 ARG A N 1
ATOM 1938 C CA . ARG A 1 247 ? -1.991 4.648 13.997 1.00 93.50 247 ARG A CA 1
ATOM 1939 C C . ARG A 1 247 ? -3.438 5.042 14.235 1.00 93.50 247 ARG A C 1
ATOM 1941 O O . ARG A 1 247 ? -4.146 4.355 14.956 1.00 93.50 247 ARG A O 1
ATOM 1948 N N . LYS A 1 248 ? -3.895 6.119 13.594 1.00 88.88 248 LYS A N 1
ATOM 1949 C CA . LYS A 1 248 ? -5.288 6.558 13.693 1.00 88.88 248 LYS A CA 1
ATOM 1950 C C . LYS A 1 248 ? -6.257 5.422 13.356 1.00 88.88 248 LYS A C 1
ATOM 1952 O O . LYS A 1 248 ? -7.238 5.235 14.068 1.00 88.88 248 LYS A O 1
ATOM 1957 N N . HIS A 1 249 ? -5.991 4.676 12.286 1.00 91.88 249 HIS A N 1
ATOM 1958 C CA . HIS A 1 249 ? -6.835 3.554 11.878 1.00 91.88 249 HIS A CA 1
ATOM 1959 C C . HIS A 1 249 ? -6.654 2.318 12.760 1.00 91.88 249 HIS A C 1
ATOM 1961 O O . HIS A 1 249 ? -7.638 1.630 13.015 1.00 91.88 249 HIS A O 1
ATOM 1967 N N . TYR A 1 250 ? -5.445 2.069 13.260 1.00 94.62 250 TYR A N 1
ATOM 1968 C CA . TYR A 1 250 ? -5.167 1.028 14.244 1.00 94.62 250 TYR A CA 1
ATOM 1969 C C . TYR A 1 250 ? -6.012 1.245 15.496 1.00 94.62 250 TYR A C 1
ATOM 1971 O O . TYR A 1 250 ? -6.828 0.403 15.838 1.00 94.62 250 TYR A O 1
ATOM 1979 N N . ASP A 1 251 ? -5.947 2.424 16.100 1.00 85.00 251 ASP A N 1
ATOM 1980 C CA . ASP A 1 251 ? -6.692 2.730 17.321 1.00 85.00 251 ASP A CA 1
ATOM 1981 C C . ASP A 1 251 ? -8.222 2.642 17.141 1.00 85.00 251 ASP A C 1
ATOM 1983 O O . ASP A 1 251 ? -8.952 2.313 18.076 1.00 85.00 251 ASP A O 1
ATOM 1987 N N . ILE A 1 252 ? -8.725 2.928 15.933 1.00 80.38 252 ILE A N 1
ATOM 1988 C CA . ILE A 1 252 ? -10.146 2.760 15.608 1.00 80.38 252 ILE A CA 1
ATOM 1989 C C . ILE A 1 252 ? -10.475 1.271 15.455 1.00 80.38 252 ILE A C 1
ATOM 1991 O O . ILE A 1 252 ? -11.378 0.764 16.105 1.00 80.38 252 ILE A O 1
ATOM 1995 N N . TYR A 1 253 ? -9.770 0.549 14.591 1.00 88.25 253 TYR A N 1
ATOM 1996 C CA . TYR A 1 253 ? -10.221 -0.764 14.137 1.00 88.25 253 TYR A CA 1
ATOM 1997 C C . TYR A 1 253 ? -9.592 -1.949 14.880 1.00 88.25 253 TYR A C 1
ATOM 1999 O O . TYR A 1 253 ? -10.021 -3.082 14.660 1.00 88.25 253 TYR A O 1
ATOM 2007 N N . HIS A 1 254 ? -8.615 -1.732 15.764 1.00 91.88 254 HIS A N 1
ATOM 2008 C CA . HIS A 1 254 ? -7.865 -2.812 16.413 1.00 91.88 254 HIS A CA 1
ATOM 2009 C C . HIS A 1 254 ? -8.772 -3.795 17.165 1.00 91.88 254 HIS A C 1
ATOM 2011 O O . HIS A 1 254 ? -8.702 -5.002 16.941 1.00 91.88 254 HIS A O 1
ATOM 2017 N N . ASP A 1 255 ? -9.733 -3.291 17.944 1.00 83.12 255 ASP A N 1
ATOM 2018 C CA . ASP A 1 255 ? -10.687 -4.132 18.687 1.00 83.12 255 ASP A CA 1
ATOM 2019 C C . ASP A 1 255 ? -11.708 -4.861 17.785 1.00 83.12 255 ASP A C 1
ATOM 2021 O O . ASP A 1 255 ? -12.406 -5.791 18.211 1.00 83.12 255 ASP A O 1
ATOM 2025 N N . LEU A 1 256 ? -11.807 -4.463 16.512 1.00 83.75 256 LEU A N 1
ATOM 2026 C CA . LEU A 1 256 ? -12.570 -5.189 15.493 1.00 83.75 256 LEU A CA 1
ATOM 2027 C C . LEU A 1 256 ? -11.752 -6.277 14.790 1.00 83.75 256 LEU A C 1
ATOM 2029 O O . LEU A 1 256 ? -12.292 -6.978 13.931 1.00 83.75 256 LEU A O 1
ATOM 2033 N N . GLY A 1 257 ? -10.491 -6.456 15.183 1.00 92.38 257 GLY A N 1
ATOM 2034 C CA . GLY A 1 257 ? -9.572 -7.407 14.576 1.00 92.38 257 GLY A CA 1
ATOM 2035 C C . GLY A 1 257 ? -8.751 -6.800 13.446 1.00 92.38 257 GLY A C 1
ATOM 2036 O O . GLY A 1 257 ? -8.448 -7.517 12.498 1.00 92.38 257 GLY A O 1
ATOM 2037 N N . PHE A 1 258 ? -8.419 -5.507 13.511 1.00 97.50 258 PHE A N 1
ATOM 2038 C CA . PHE A 1 258 ? -7.396 -4.915 12.648 1.00 97.50 258 PHE A CA 1
ATOM 2039 C C . PHE A 1 258 ? -6.011 -5.002 13.297 1.00 97.50 258 PHE A C 1
ATOM 2041 O O . PHE A 1 258 ? -5.825 -4.649 14.460 1.00 97.50 258 PHE A O 1
ATOM 2048 N N . GLU A 1 259 ? -5.027 -5.434 12.523 1.00 98.25 259 GLU A N 1
ATOM 2049 C CA . GLU A 1 259 ? -3.628 -5.485 12.925 1.00 98.25 259 GLU A CA 1
ATOM 2050 C C . GLU A 1 259 ? -2.726 -4.849 11.881 1.00 98.25 259 GLU A C 1
ATOM 2052 O O . GLU A 1 259 ? -3.077 -4.712 10.707 1.00 98.25 259 GLU A O 1
ATOM 2057 N N . VAL A 1 260 ? -1.516 -4.512 12.309 1.00 98.50 260 VAL A N 1
ATOM 2058 C CA . VAL A 1 260 ? -0.450 -4.056 11.422 1.00 98.50 260 VAL A CA 1
ATOM 2059 C C . VAL A 1 260 ? 0.764 -4.958 11.637 1.00 98.50 260 VAL A C 1
ATOM 2061 O O . VAL A 1 260 ? 1.044 -5.387 12.754 1.00 98.50 260 VAL A O 1
ATOM 2064 N N . VAL A 1 261 ? 1.487 -5.269 10.566 1.00 98.56 261 VAL A N 1
ATOM 2065 C CA . VAL A 1 261 ? 2.795 -5.929 10.637 1.00 98.56 261 VAL A CA 1
ATOM 2066 C C . VAL A 1 261 ? 3.764 -5.124 9.788 1.00 98.56 261 VAL A C 1
ATOM 2068 O O . VAL A 1 261 ? 3.658 -5.088 8.563 1.00 98.56 261 VAL A O 1
ATOM 2071 N N . GLY A 1 262 ? 4.710 -4.454 10.435 1.00 98.12 262 GLY A N 1
ATOM 2072 C CA . GLY A 1 262 ? 5.768 -3.742 9.732 1.00 98.12 262 GLY A CA 1
ATOM 2073 C C . GLY A 1 262 ? 6.850 -4.711 9.268 1.00 98.12 262 GLY A C 1
ATOM 2074 O O . GLY A 1 262 ? 7.294 -5.552 10.037 1.00 98.12 262 GLY A O 1
ATOM 2075 N N . VAL A 1 263 ? 7.324 -4.580 8.036 1.00 98.44 263 VAL A N 1
ATOM 2076 C CA . VAL A 1 263 ? 8.538 -5.226 7.530 1.00 98.44 263 VAL A CA 1
ATOM 2077 C C . VAL A 1 263 ? 9.577 -4.133 7.318 1.00 98.44 263 VAL A C 1
ATOM 2079 O O . VAL A 1 263 ? 9.510 -3.379 6.344 1.00 98.44 263 VAL A O 1
ATOM 2082 N N . SER A 1 264 ? 10.516 -4.009 8.254 1.00 97.94 264 SER A N 1
ATOM 2083 C CA . SER A 1 264 ? 11.504 -2.935 8.218 1.00 97.94 264 SER A CA 1
ATOM 2084 C C . SER A 1 264 ? 12.671 -3.263 7.283 1.00 97.94 264 SER A C 1
ATOM 2086 O O . SER A 1 264 ? 13.266 -4.341 7.334 1.00 97.94 264 SER A O 1
ATOM 2088 N N . LEU A 1 265 ? 13.025 -2.280 6.453 1.00 98.00 265 LEU A N 1
ATOM 2089 C CA . LEU A 1 265 ? 14.220 -2.258 5.605 1.00 98.00 265 LEU A CA 1
ATOM 2090 C C . LEU A 1 265 ? 15.328 -1.369 6.190 1.00 98.00 265 LEU A C 1
ATOM 2092 O O . LEU A 1 265 ? 16.226 -0.923 5.468 1.00 98.00 265 LEU A O 1
ATOM 2096 N N . ASP A 1 266 ? 15.274 -1.080 7.490 1.00 97.50 266 ASP A N 1
ATOM 2097 C CA . ASP A 1 266 ? 16.416 -0.528 8.207 1.00 97.50 266 ASP A CA 1
ATOM 2098 C C . ASP A 1 266 ? 17.603 -1.503 8.156 1.00 97.50 266 ASP A C 1
ATOM 2100 O O . ASP A 1 266 ? 17.458 -2.708 7.958 1.00 97.50 266 ASP A O 1
ATOM 2104 N N . THR A 1 267 ? 18.815 -0.973 8.296 1.00 96.25 267 THR A N 1
ATOM 2105 C CA . THR A 1 267 ? 20.046 -1.783 8.300 1.00 96.25 267 THR A CA 1
ATOM 2106 C C . THR A 1 267 ? 20.661 -1.927 9.683 1.00 96.25 267 THR A C 1
ATOM 2108 O O . THR A 1 267 ? 21.639 -2.654 9.820 1.00 96.25 267 THR A O 1
ATOM 2111 N N . LYS A 1 268 ? 20.121 -1.222 10.684 1.00 94.75 268 LYS A N 1
ATOM 2112 C CA . LYS A 1 268 ? 20.615 -1.196 12.062 1.00 94.75 268 LYS A CA 1
ATOM 2113 C C . LYS A 1 268 ? 19.455 -1.333 13.032 1.00 94.75 268 LYS A C 1
ATOM 2115 O O . LYS A 1 268 ? 18.549 -0.493 13.011 1.00 94.75 268 LYS A O 1
ATOM 2120 N N . GLN A 1 269 ? 19.520 -2.341 13.894 1.00 94.88 269 GLN A N 1
ATOM 2121 C CA . GLN A 1 269 ? 18.487 -2.611 14.891 1.00 94.88 269 GLN A CA 1
ATOM 2122 C C . GLN A 1 269 ? 18.256 -1.411 15.816 1.00 94.88 269 GLN A C 1
ATOM 2124 O O . GLN A 1 269 ? 17.115 -1.056 16.097 1.00 94.88 269 GLN A O 1
ATOM 2129 N N . GLU A 1 270 ? 19.323 -0.723 16.231 1.00 94.38 270 GLU A N 1
ATOM 2130 C CA . GLU A 1 270 ? 19.242 0.355 17.221 1.00 94.38 270 GLU A CA 1
ATOM 2131 C C . GLU A 1 270 ? 18.470 1.570 16.694 1.00 94.38 270 GLU A C 1
ATOM 2133 O O . GLU A 1 270 ? 17.772 2.247 17.449 1.00 94.38 270 GLU A O 1
ATOM 2138 N N . ALA A 1 271 ? 18.590 1.864 15.395 1.00 91.69 271 ALA A N 1
ATOM 2139 C CA . ALA A 1 271 ? 17.869 2.970 14.770 1.00 91.69 271 ALA A CA 1
ATOM 2140 C C . ALA A 1 271 ? 16.361 2.691 14.726 1.00 91.69 271 ALA A C 1
ATOM 2142 O O . ALA A 1 271 ? 15.563 3.560 15.089 1.00 91.69 271 ALA A O 1
ATOM 2143 N N . LEU A 1 272 ? 15.994 1.467 14.334 1.00 95.81 272 LEU A N 1
ATOM 2144 C CA . LEU A 1 272 ? 14.612 1.003 14.299 1.00 95.81 272 LEU A CA 1
ATOM 2145 C C . LEU A 1 272 ? 14.003 0.962 15.703 1.00 95.81 272 LEU A C 1
ATOM 2147 O O . LEU A 1 272 ? 12.955 1.564 15.922 1.00 95.81 272 LEU A O 1
ATOM 2151 N N . GLN A 1 273 ? 14.686 0.334 16.661 1.00 96.25 273 GLN A N 1
ATOM 2152 C CA . GLN A 1 273 ? 14.232 0.231 18.047 1.00 96.25 273 GLN A CA 1
ATOM 2153 C C . GLN A 1 273 ? 14.009 1.603 18.676 1.00 96.25 273 GLN A C 1
ATOM 2155 O O . GLN A 1 273 ? 12.926 1.876 19.189 1.00 96.25 273 GLN A O 1
ATOM 2160 N N . LYS A 1 274 ? 14.972 2.519 18.536 1.00 95.62 274 LYS A N 1
ATOM 2161 C CA . LYS A 1 274 ? 14.826 3.885 19.044 1.00 95.62 274 LYS A CA 1
ATOM 2162 C C . LYS A 1 274 ? 13.616 4.603 18.447 1.00 95.62 274 LYS A C 1
ATOM 2164 O O . LYS A 1 274 ? 12.988 5.407 19.133 1.00 95.62 274 LYS A O 1
ATOM 2169 N N . TYR A 1 275 ? 13.309 4.375 17.171 1.00 94.69 275 TYR A N 1
ATOM 2170 C CA . TYR A 1 275 ? 12.145 4.982 16.532 1.00 94.69 275 TYR A CA 1
ATOM 2171 C C . TYR A 1 275 ? 10.835 4.346 17.014 1.00 94.69 275 TYR A C 1
ATOM 2173 O O . TYR A 1 275 ? 9.919 5.082 17.371 1.00 94.69 275 TYR A O 1
ATOM 2181 N N . VAL A 1 276 ? 10.766 3.013 17.072 1.00 95.50 276 VAL A N 1
ATOM 2182 C CA . VAL A 1 276 ? 9.606 2.249 17.565 1.00 95.50 276 VAL A CA 1
ATOM 2183 C C . VAL A 1 276 ? 9.257 2.646 18.997 1.00 95.50 276 VAL A C 1
ATOM 2185 O O . VAL A 1 276 ? 8.103 2.965 19.262 1.00 95.50 276 VAL A O 1
ATOM 2188 N N . GLU A 1 277 ? 10.250 2.722 19.885 1.00 95.19 277 GLU A N 1
ATOM 2189 C CA . GLU A 1 277 ? 10.071 3.151 21.277 1.00 95.19 277 GLU A CA 1
ATOM 2190 C C . GLU A 1 277 ? 9.649 4.619 21.358 1.00 95.19 277 GLU A C 1
ATOM 2192 O O . GLU A 1 277 ? 8.653 4.950 21.993 1.00 95.19 277 GLU A O 1
ATOM 2197 N N . LYS A 1 278 ? 10.362 5.518 20.665 1.00 94.25 278 LYS A N 1
ATOM 2198 C CA . LYS A 1 278 ? 10.065 6.959 20.697 1.00 94.25 278 LYS A CA 1
ATOM 2199 C C . LYS A 1 278 ? 8.678 7.281 20.149 1.00 94.25 278 LYS A C 1
ATOM 2201 O O . LYS A 1 278 ? 8.082 8.280 20.539 1.00 94.25 278 LYS A O 1
ATOM 2206 N N . GLN A 1 279 ? 8.231 6.547 19.139 1.00 92.38 279 GLN A N 1
ATOM 2207 C CA . GLN A 1 279 ? 6.912 6.737 18.554 1.00 92.38 279 GLN A CA 1
ATOM 2208 C C . GLN A 1 279 ? 5.860 5.873 19.236 1.00 92.38 279 GLN A C 1
ATOM 2210 O O . GLN A 1 279 ? 4.704 6.020 18.878 1.00 92.38 279 GLN A O 1
ATOM 2215 N N . GLU A 1 280 ? 6.210 5.007 20.188 1.00 92.81 280 GLU A N 1
ATOM 2216 C CA . GLU A 1 280 ? 5.278 4.075 20.830 1.00 92.81 280 GLU A CA 1
ATOM 2217 C C . GLU A 1 280 ? 4.480 3.294 19.774 1.00 92.81 280 GLU A C 1
ATOM 2219 O O . GLU A 1 280 ? 3.254 3.370 19.718 1.00 92.81 280 GLU A O 1
ATOM 2224 N N . ILE A 1 281 ? 5.174 2.670 18.816 1.00 94.00 281 ILE A N 1
ATOM 2225 C CA . ILE A 1 281 ? 4.525 1.877 17.763 1.00 94.00 281 ILE A CA 1
ATOM 2226 C C . ILE A 1 281 ? 3.992 0.581 18.394 1.00 94.00 281 ILE A C 1
ATOM 2228 O O . ILE A 1 281 ? 4.803 -0.213 18.866 1.00 94.00 281 ILE A O 1
ATOM 2232 N N . PRO A 1 282 ? 2.664 0.350 18.407 1.00 93.31 282 PRO A N 1
ATOM 2233 C CA . PRO A 1 282 ? 2.074 -0.746 19.177 1.00 93.31 282 PRO A CA 1
ATOM 2234 C C . PRO A 1 282 ? 2.098 -2.094 18.446 1.00 93.31 282 PRO A C 1
ATOM 2236 O O . PRO A 1 282 ? 1.799 -3.119 19.050 1.00 93.31 282 PRO A O 1
ATOM 2239 N N . TRP A 1 283 ? 2.412 -2.101 17.149 1.00 96.31 283 TRP A N 1
ATOM 2240 C CA . TRP A 1 283 ? 2.368 -3.294 16.313 1.00 96.31 283 TRP A CA 1
ATOM 2241 C C . TRP A 1 283 ? 3.743 -3.926 16.084 1.00 96.31 283 TRP A C 1
ATOM 2243 O O . TRP A 1 283 ? 4.792 -3.283 16.201 1.00 96.31 283 TRP A O 1
ATOM 2253 N N . VAL A 1 284 ? 3.724 -5.204 15.699 1.00 96.69 284 VAL A N 1
ATOM 2254 C CA . VAL A 1 284 ? 4.924 -6.006 15.436 1.00 96.69 284 VAL A CA 1
ATOM 2255 C C . VAL A 1 284 ? 5.705 -5.443 14.251 1.00 96.69 284 VAL A C 1
ATOM 2257 O O . VAL A 1 284 ? 5.138 -5.063 13.224 1.00 96.69 284 VAL A O 1
ATOM 2260 N N . ASN A 1 285 ? 7.031 -5.430 14.387 1.00 97.62 285 ASN A N 1
ATOM 2261 C CA . ASN A 1 285 ? 7.955 -5.095 13.313 1.00 97.62 285 ASN A CA 1
ATOM 2262 C C . ASN A 1 285 ? 8.923 -6.254 13.080 1.00 97.62 285 ASN A C 1
ATOM 2264 O O . ASN A 1 285 ? 9.679 -6.627 13.975 1.00 97.62 285 ASN A O 1
ATOM 2268 N N . LEU A 1 286 ? 8.894 -6.799 11.867 1.00 98.12 286 LEU A N 1
ATOM 2269 C CA . LEU A 1 286 ? 9.848 -7.774 11.371 1.00 98.12 286 LEU A CA 1
ATOM 2270 C C . LEU A 1 286 ? 11.121 -7.059 10.935 1.00 98.12 286 LEU A C 1
ATOM 2272 O O . LEU A 1 286 ? 11.069 -6.044 10.231 1.00 98.12 286 LEU A O 1
ATOM 2276 N N . PHE A 1 287 ? 12.260 -7.594 11.352 1.00 97.50 287 PHE A N 1
ATOM 2277 C CA . PHE A 1 287 ? 13.563 -7.010 11.088 1.00 97.50 287 PHE A CA 1
ATOM 2278 C C . PHE A 1 287 ? 14.621 -8.095 10.899 1.00 97.50 287 PHE A C 1
ATOM 2280 O O . PHE A 1 287 ? 14.579 -9.161 11.512 1.00 97.50 287 PHE A O 1
ATOM 2287 N N . LYS A 1 288 ? 15.613 -7.796 10.059 1.00 95.50 288 LYS A N 1
ATOM 2288 C CA . LYS A 1 288 ? 16.812 -8.614 9.908 1.00 95.50 288 LYS A CA 1
ATOM 2289 C C . LYS A 1 288 ? 18.028 -7.705 9.806 1.00 95.50 288 LYS A C 1
ATOM 2291 O O . LYS A 1 288 ? 18.070 -6.811 8.963 1.00 95.50 288 LYS A O 1
ATOM 2296 N N . ASP A 1 289 ? 19.014 -7.942 10.662 1.00 93.06 289 ASP A N 1
ATOM 2297 C CA . ASP A 1 289 ? 20.149 -7.033 10.788 1.00 93.06 289 ASP A CA 1
ATOM 2298 C C . ASP A 1 289 ? 21.012 -6.980 9.517 1.00 93.06 289 ASP A C 1
ATOM 2300 O O . ASP A 1 289 ? 21.256 -7.995 8.858 1.00 93.06 289 ASP A O 1
ATOM 2304 N N . GLY A 1 290 ? 21.437 -5.772 9.137 1.00 93.56 290 GLY A N 1
ATOM 2305 C CA . GLY A 1 290 ? 22.357 -5.529 8.023 1.00 93.56 290 GLY A CA 1
ATOM 2306 C C . GLY A 1 290 ? 21.841 -5.799 6.599 1.00 93.56 290 GLY A C 1
ATOM 2307 O O . GLY A 1 290 ? 22.592 -5.562 5.650 1.00 93.56 290 GLY A O 1
ATOM 2308 N N . VAL A 1 291 ? 20.600 -6.266 6.393 1.00 95.19 291 VAL A N 1
ATOM 2309 C CA . VAL A 1 291 ? 20.135 -6.665 5.043 1.00 95.19 291 VAL A CA 1
ATOM 2310 C C . VAL A 1 291 ? 19.428 -5.556 4.260 1.00 95.19 291 VAL A C 1
ATOM 2312 O O . VAL A 1 291 ? 19.560 -5.514 3.034 1.00 95.19 291 VAL A O 1
ATOM 2315 N N . GLY A 1 292 ? 18.699 -4.652 4.924 1.00 95.69 292 GLY A N 1
ATOM 2316 C CA . GLY A 1 292 ? 17.931 -3.583 4.271 1.00 95.69 292 GLY A CA 1
ATOM 2317 C C . GLY A 1 292 ? 17.044 -4.101 3.129 1.00 95.69 292 GLY A C 1
ATOM 2318 O O . GLY A 1 292 ? 16.235 -5.001 3.323 1.00 95.69 292 GLY A O 1
ATOM 2319 N N . TRP A 1 293 ? 17.248 -3.605 1.902 1.00 94.88 293 TRP A N 1
ATOM 2320 C CA . TRP A 1 293 ? 16.542 -4.067 0.688 1.00 94.88 293 TRP A CA 1
ATOM 2321 C C . TRP A 1 293 ? 16.675 -5.570 0.389 1.00 94.88 293 TRP A C 1
ATOM 2323 O O . TRP A 1 293 ? 15.871 -6.114 -0.360 1.00 94.88 293 TRP A O 1
ATOM 2333 N N . LYS A 1 294 ? 17.667 -6.254 0.972 1.00 95.38 294 LYS A N 1
ATOM 2334 C CA . LYS A 1 294 ? 17.831 -7.713 0.872 1.00 95.38 294 LYS A CA 1
ATOM 2335 C C . LYS A 1 294 ? 17.026 -8.481 1.926 1.00 95.38 294 LYS A C 1
ATOM 2337 O O . LYS A 1 294 ? 17.268 -9.671 2.125 1.00 95.38 294 LYS A O 1
ATOM 2342 N N . HIS A 1 295 ? 16.106 -7.825 2.634 1.00 96.69 295 HIS A N 1
ATOM 2343 C CA . HIS A 1 295 ? 15.189 -8.504 3.542 1.00 96.69 295 HIS A CA 1
ATOM 2344 C C . HIS A 1 295 ? 14.457 -9.634 2.792 1.00 96.69 295 HIS A C 1
ATOM 2346 O O . HIS A 1 295 ? 13.933 -9.371 1.708 1.00 96.69 295 HIS A O 1
ATOM 2352 N N . PRO A 1 296 ? 14.382 -10.872 3.325 1.00 96.00 296 PRO A N 1
ATOM 2353 C CA . PRO A 1 296 ? 13.811 -12.012 2.602 1.00 96.00 296 PRO 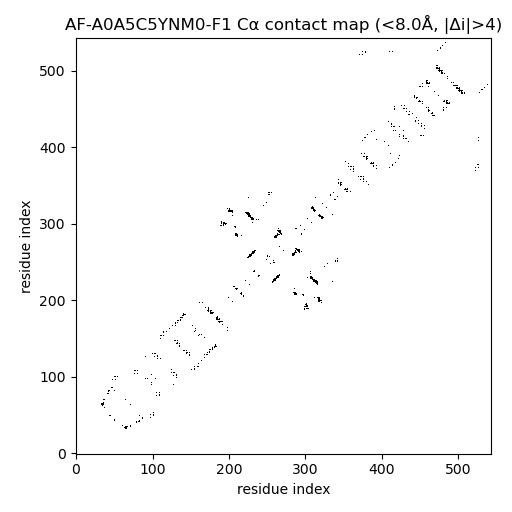A CA 1
ATOM 2354 C C . PRO A 1 296 ? 12.417 -11.741 2.032 1.00 96.00 296 PRO A C 1
ATOM 2356 O O . PRO A 1 296 ? 12.169 -12.009 0.862 1.00 96.00 296 PRO A O 1
ATOM 2359 N N . MET A 1 297 ? 11.534 -11.109 2.814 1.00 97.31 297 MET A N 1
ATOM 2360 C CA . MET A 1 297 ? 10.196 -10.722 2.342 1.00 97.31 297 MET A CA 1
ATOM 2361 C C . MET A 1 297 ? 10.213 -9.607 1.291 1.00 97.31 297 MET A C 1
ATOM 2363 O O . MET A 1 297 ? 9.381 -9.616 0.386 1.00 97.31 297 MET A O 1
ATOM 2367 N N . ALA A 1 298 ? 11.175 -8.680 1.352 1.00 96.88 298 ALA A N 1
ATOM 2368 C CA . ALA A 1 298 ? 11.321 -7.646 0.331 1.00 96.88 298 ALA A CA 1
ATOM 2369 C C . ALA A 1 298 ? 11.759 -8.256 -1.005 1.00 96.88 298 ALA A C 1
ATOM 2371 O O . ALA A 1 298 ? 11.176 -7.951 -2.041 1.00 96.88 298 ALA A O 1
ATOM 2372 N N . VAL A 1 299 ? 12.725 -9.178 -0.977 1.00 95.75 299 VAL A N 1
ATOM 2373 C CA . VAL A 1 299 ? 13.185 -9.908 -2.168 1.00 95.75 299 VAL A CA 1
ATOM 2374 C C . VAL A 1 299 ? 12.075 -10.813 -2.710 1.00 95.75 299 VAL A C 1
ATOM 2376 O O . VAL A 1 299 ? 11.757 -10.757 -3.899 1.00 95.75 299 VAL A O 1
ATOM 2379 N N . LYS A 1 300 ? 11.414 -11.586 -1.835 1.00 96.44 300 LYS A N 1
ATOM 2380 C CA . LYS A 1 300 ? 10.306 -12.481 -2.201 1.00 96.44 300 LYS A CA 1
ATOM 2381 C C . LYS A 1 300 ? 9.222 -11.735 -2.971 1.00 96.44 300 LYS A C 1
ATOM 2383 O O . LYS A 1 300 ? 8.811 -12.224 -4.017 1.00 96.44 300 LYS A O 1
ATOM 2388 N N . TYR A 1 301 ? 8.824 -10.547 -2.526 1.00 96.88 301 TYR A N 1
ATOM 2389 C CA . TYR A 1 301 ? 7.756 -9.762 -3.155 1.00 96.88 301 TYR A CA 1
ATOM 2390 C C . TYR A 1 301 ? 8.249 -8.626 -4.069 1.00 96.88 301 TYR A C 1
ATOM 2392 O O . TYR A 1 301 ? 7.475 -7.744 -4.446 1.00 96.88 301 TYR A O 1
ATOM 2400 N N . GLY A 1 302 ? 9.532 -8.631 -4.451 1.00 94.44 302 GLY A N 1
ATOM 2401 C CA . GLY A 1 302 ? 10.094 -7.666 -5.406 1.00 94.44 302 GLY A CA 1
ATOM 2402 C C . GLY A 1 302 ? 9.961 -6.208 -4.960 1.00 94.44 302 GLY A C 1
ATOM 2403 O O . GLY A 1 302 ? 9.738 -5.317 -5.784 1.00 94.44 302 GLY A O 1
ATOM 2404 N N . ILE A 1 303 ? 10.053 -5.956 -3.654 1.00 94.25 303 ILE A N 1
ATOM 2405 C CA . ILE A 1 303 ? 9.927 -4.632 -3.049 1.00 94.25 303 ILE A CA 1
ATOM 2406 C C . ILE A 1 303 ? 11.178 -3.818 -3.371 1.00 94.25 303 ILE A C 1
ATOM 2408 O O . ILE A 1 303 ? 12.245 -4.010 -2.795 1.00 94.25 303 ILE A O 1
ATOM 2412 N N . HIS A 1 304 ? 11.026 -2.883 -4.302 1.00 89.62 304 HIS A N 1
ATOM 2413 C CA . HIS A 1 304 ? 12.094 -2.003 -4.786 1.00 89.62 304 HIS A CA 1
ATOM 2414 C C . HIS A 1 304 ? 11.790 -0.515 -4.542 1.00 89.62 304 HIS A C 1
ATOM 2416 O O . HIS A 1 304 ? 12.562 0.363 -4.929 1.00 89.62 304 HIS A O 1
ATOM 2422 N N . ALA A 1 305 ? 10.650 -0.229 -3.911 1.00 91.31 305 ALA A N 1
ATOM 2423 C CA . ALA A 1 305 ? 10.241 1.089 -3.459 1.00 91.31 305 ALA A CA 1
ATOM 2424 C C . ALA A 1 305 ? 9.435 0.950 -2.162 1.00 91.31 305 ALA A C 1
ATOM 2426 O O . ALA A 1 305 ? 8.633 0.027 -2.017 1.00 91.31 305 ALA A O 1
ATOM 2427 N N . ILE A 1 306 ? 9.639 1.884 -1.235 1.00 95.25 306 ILE A N 1
ATOM 2428 C CA . ILE A 1 306 ? 8.858 2.002 -0.004 1.00 95.25 306 ILE A CA 1
ATOM 2429 C C . ILE A 1 306 ? 8.270 3.420 0.105 1.00 95.25 306 ILE A C 1
ATOM 2431 O O . ILE A 1 306 ? 8.884 4.364 -0.405 1.00 95.25 306 ILE A O 1
ATOM 2435 N N . PRO A 1 307 ? 7.079 3.585 0.710 1.00 95.50 307 PRO A N 1
ATOM 2436 C CA . PRO A 1 307 ? 6.291 2.536 1.356 1.00 95.50 307 PRO A CA 1
ATOM 2437 C C . PRO A 1 307 ? 5.607 1.629 0.324 1.00 95.50 307 PRO A C 1
ATOM 2439 O O . PRO A 1 307 ? 5.222 2.095 -0.756 1.00 95.50 307 PRO A O 1
ATOM 2442 N N . THR A 1 308 ? 5.449 0.354 0.663 1.00 95.69 308 THR A N 1
ATOM 2443 C CA . THR A 1 308 ? 4.624 -0.617 -0.071 1.00 95.69 308 THR A CA 1
ATOM 2444 C C . THR A 1 308 ? 3.799 -1.376 0.953 1.00 95.69 308 THR A C 1
ATOM 2446 O O . THR A 1 308 ? 4.358 -1.821 1.944 1.00 95.69 308 THR A O 1
ATOM 2449 N N . VAL A 1 309 ? 2.493 -1.524 0.728 1.00 96.94 309 VAL A N 1
ATOM 2450 C CA . VAL A 1 309 ? 1.601 -2.181 1.691 1.00 96.94 309 VAL A CA 1
ATOM 2451 C C . VAL A 1 309 ? 0.794 -3.288 1.042 1.00 96.94 309 VAL A C 1
ATOM 2453 O O . VAL A 1 309 ? 0.416 -3.159 -0.124 1.00 96.94 309 VAL A O 1
ATOM 2456 N N . PHE A 1 310 ? 0.466 -4.312 1.823 1.00 98.25 310 PHE A N 1
ATOM 2457 C CA . PHE A 1 310 ? -0.541 -5.318 1.499 1.00 98.25 310 PHE A CA 1
ATOM 2458 C C . PHE A 1 310 ? -1.629 -5.270 2.567 1.00 98.25 310 PHE A C 1
ATOM 2460 O O . PHE A 1 310 ? -1.328 -5.357 3.752 1.00 98.25 310 PHE A O 1
ATOM 2467 N N . LEU A 1 311 ? -2.887 -5.128 2.161 1.00 98.62 311 LEU A N 1
ATOM 2468 C CA . LEU A 1 311 ? -4.024 -5.304 3.056 1.00 98.62 311 LEU A CA 1
ATOM 2469 C C . LEU A 1 311 ? -4.568 -6.713 2.874 1.00 98.62 311 LEU A C 1
ATOM 2471 O O . LEU A 1 311 ? -4.913 -7.098 1.756 1.00 98.62 311 LEU A O 1
ATOM 2475 N N . VAL A 1 312 ? -4.633 -7.451 3.972 1.00 98.69 312 VAL A N 1
ATOM 2476 C CA . VAL A 1 312 ? -5.050 -8.848 4.045 1.00 98.69 312 VAL A CA 1
ATOM 2477 C C . VAL A 1 312 ? -6.398 -8.925 4.757 1.00 98.69 312 VAL A C 1
ATOM 2479 O O . VAL A 1 312 ? -6.582 -8.255 5.773 1.00 98.69 312 VAL A O 1
ATOM 2482 N N . ASP A 1 313 ? -7.342 -9.700 4.229 1.00 98.19 313 ASP A N 1
ATOM 2483 C CA . ASP A 1 313 ? -8.628 -9.975 4.876 1.00 98.19 313 ASP A CA 1
ATOM 2484 C C . ASP A 1 313 ? -8.530 -11.058 5.968 1.00 98.19 313 ASP A C 1
ATOM 2486 O O . ASP A 1 313 ? -7.458 -11.597 6.253 1.00 98.19 313 ASP A O 1
ATOM 2490 N N . LYS A 1 314 ? -9.667 -11.373 6.602 1.00 97.12 314 LYS A N 1
ATOM 2491 C CA . LYS A 1 314 ? -9.745 -12.328 7.720 1.00 97.12 314 LYS A CA 1
ATOM 2492 C C . LYS A 1 314 ? -9.419 -13.759 7.295 1.00 97.12 314 LYS A C 1
ATOM 2494 O O . LYS A 1 314 ? -8.977 -14.558 8.122 1.00 97.12 314 LYS A O 1
ATOM 2499 N N . GLU A 1 315 ? -9.616 -14.077 6.022 1.00 96.12 315 GLU A N 1
ATOM 2500 C CA . GLU A 1 315 ? -9.302 -15.357 5.399 1.00 96.12 315 GLU A CA 1
ATOM 2501 C C . GLU A 1 315 ? -7.808 -15.487 5.060 1.00 96.12 315 GLU A C 1
ATOM 2503 O O . GLU A 1 315 ? -7.356 -16.575 4.705 1.00 96.12 315 GLU A O 1
ATOM 2508 N N . GLY A 1 316 ? -7.026 -14.412 5.202 1.00 96.56 316 GLY A N 1
ATOM 2509 C CA . GLY A 1 316 ? -5.597 -14.393 4.901 1.00 96.56 316 GLY A CA 1
ATOM 2510 C C . GLY A 1 316 ? -5.273 -14.017 3.453 1.00 96.56 316 GLY A C 1
ATOM 2511 O O . GLY A 1 316 ? -4.119 -14.158 3.041 1.00 96.56 316 GLY A O 1
ATOM 2512 N N . LYS A 1 317 ? -6.251 -13.533 2.676 1.00 97.94 317 LYS A N 1
ATOM 2513 C CA . LYS A 1 317 ? -6.082 -13.158 1.267 1.00 97.94 317 LYS A CA 1
ATOM 2514 C C . LYS A 1 317 ? -5.786 -11.675 1.105 1.00 97.94 317 LYS A C 1
ATOM 2516 O O . LYS A 1 317 ? -6.341 -10.837 1.810 1.00 97.94 317 LYS A O 1
ATOM 2521 N N . VAL A 1 318 ? -4.933 -11.320 0.147 1.00 98.31 318 VAL A N 1
ATOM 2522 C CA . VAL A 1 318 ? -4.622 -9.910 -0.123 1.00 98.31 318 VAL A CA 1
ATOM 2523 C C . VAL A 1 318 ? -5.751 -9.264 -0.919 1.00 98.31 318 VAL A C 1
ATOM 2525 O O . VAL A 1 318 ? -6.027 -9.636 -2.056 1.00 98.31 318 VAL A O 1
ATOM 2528 N N . VAL A 1 319 ? -6.374 -8.242 -0.341 1.00 97.31 319 VAL A N 1
ATOM 2529 C CA . VAL A 1 319 ? -7.481 -7.487 -0.948 1.00 97.31 319 VAL A CA 1
ATOM 2530 C C . VAL A 1 319 ? -7.043 -6.142 -1.525 1.00 97.31 319 VAL A C 1
ATOM 2532 O O . VAL A 1 319 ? -7.756 -5.556 -2.337 1.00 97.31 319 VAL A O 1
ATOM 2535 N N . SER A 1 320 ? -5.863 -5.638 -1.144 1.00 96.12 320 SER A N 1
ATOM 2536 C CA . SER A 1 320 ? -5.297 -4.416 -1.721 1.00 96.12 320 SER A CA 1
ATOM 2537 C C . SER A 1 320 ? -3.773 -4.378 -1.631 1.00 96.12 320 SER A C 1
ATOM 2539 O O . SER A 1 320 ? -3.191 -4.731 -0.612 1.00 96.12 320 SER A O 1
ATOM 2541 N N . LEU A 1 321 ? -3.126 -3.860 -2.680 1.00 94.50 321 LEU A N 1
ATOM 2542 C CA . LEU A 1 321 ? -1.687 -3.543 -2.713 1.00 94.50 321 LEU A CA 1
ATOM 2543 C C . LEU A 1 321 ? -1.418 -2.034 -2.521 1.00 94.50 321 LEU A C 1
ATOM 2545 O O . LEU A 1 321 ? -0.324 -1.537 -2.805 1.00 94.50 321 LEU A O 1
ATOM 2549 N N . ARG A 1 322 ? -2.457 -1.259 -2.168 1.00 90.75 322 ARG A N 1
ATOM 2550 C CA . ARG A 1 322 ? -2.447 0.217 -2.211 1.00 90.75 322 ARG A CA 1
ATOM 2551 C C . ARG A 1 322 ? -3.149 0.896 -1.040 1.00 90.75 322 ARG A C 1
ATOM 2553 O O . ARG A 1 322 ? -3.275 2.116 -1.076 1.00 90.75 322 ARG A O 1
ATOM 2560 N N . ALA A 1 323 ? -3.585 0.149 -0.027 1.00 94.38 323 ALA A N 1
ATOM 2561 C CA . ALA A 1 323 ? -4.339 0.660 1.119 1.00 94.38 323 ALA A CA 1
ATOM 2562 C C . ALA A 1 323 ? -3.501 1.604 2.012 1.00 94.38 323 ALA A C 1
ATOM 2564 O O . ALA A 1 323 ? -3.017 1.218 3.070 1.00 94.38 323 ALA A O 1
ATOM 2565 N N . ARG A 1 324 ? -3.306 2.847 1.559 1.00 93.00 324 ARG A N 1
ATOM 2566 C CA . ARG A 1 324 ? -2.604 3.947 2.244 1.00 93.00 324 ARG A CA 1
ATOM 2567 C C . ARG A 1 324 ? -3.369 5.251 2.075 1.00 93.00 324 ARG A C 1
ATOM 2569 O O . ARG A 1 324 ? -4.240 5.358 1.212 1.00 93.00 324 ARG A O 1
ATOM 2576 N N . GLY A 1 325 ? -3.017 6.261 2.861 1.00 92.62 325 GLY A N 1
ATOM 2577 C CA . GLY A 1 325 ? -3.715 7.538 2.873 1.00 92.62 325 GLY A CA 1
ATOM 2578 C C . GLY A 1 325 ? -5.201 7.328 3.159 1.00 92.62 325 GLY A C 1
ATOM 2579 O O . GLY A 1 325 ? -5.574 6.551 4.041 1.00 92.62 325 GLY A O 1
ATOM 2580 N N . SER A 1 326 ? -6.062 7.981 2.380 1.00 90.56 326 SER A N 1
ATOM 2581 C CA . SER A 1 326 ? -7.516 7.830 2.505 1.00 90.56 326 SER A CA 1
ATOM 2582 C C . SER A 1 326 ? -8.021 6.427 2.150 1.00 90.56 326 SER A C 1
ATOM 2584 O O . SER A 1 326 ? -9.029 5.995 2.703 1.00 90.56 326 SER A O 1
ATOM 2586 N N . GLU A 1 327 ? -7.326 5.704 1.265 1.00 92.62 327 GLU A N 1
ATOM 2587 C CA . GLU A 1 327 ? -7.751 4.376 0.800 1.00 92.62 327 GLU A CA 1
ATOM 2588 C C . GLU A 1 327 ? -7.746 3.348 1.935 1.00 92.62 327 GLU A C 1
ATOM 2590 O O . GLU A 1 327 ? -8.608 2.475 1.978 1.00 92.62 327 GLU A O 1
ATOM 2595 N N . LEU A 1 328 ? -6.813 3.471 2.889 1.00 95.94 328 LEU A N 1
ATOM 2596 C CA . LEU A 1 328 ? -6.762 2.585 4.053 1.00 95.94 328 LEU A CA 1
ATOM 2597 C C . LEU A 1 328 ? -8.084 2.621 4.829 1.00 95.94 328 LEU A C 1
ATOM 2599 O O . LEU A 1 328 ? -8.664 1.576 5.105 1.00 95.94 328 LEU A O 1
ATOM 2603 N N . GLY A 1 329 ? -8.592 3.819 5.129 1.00 89.81 329 GLY A N 1
ATOM 2604 C CA . GLY A 1 329 ? -9.848 3.981 5.859 1.00 89.81 329 GLY A CA 1
ATOM 2605 C C . GLY A 1 329 ? -11.052 3.413 5.116 1.00 89.81 329 GLY A C 1
ATOM 2606 O O . GLY A 1 329 ? -11.862 2.723 5.730 1.00 89.81 329 GLY A O 1
ATOM 2607 N N . VAL A 1 330 ? -11.129 3.642 3.801 1.00 91.75 330 VAL A N 1
ATOM 2608 C CA . VAL A 1 330 ? -12.204 3.117 2.939 1.00 91.75 330 VAL A CA 1
ATOM 2609 C C . VAL A 1 330 ? -12.210 1.587 2.938 1.00 91.75 330 VAL A C 1
ATOM 2611 O O . VAL A 1 330 ? -13.261 0.966 3.093 1.00 91.75 330 VAL A O 1
ATOM 2614 N N . GLN A 1 331 ? -11.039 0.963 2.797 1.00 95.56 331 GLN A N 1
ATOM 2615 C CA . GLN A 1 331 ? -10.928 -0.495 2.788 1.00 95.56 331 GLN A CA 1
ATOM 2616 C C . GLN A 1 331 ? -11.235 -1.103 4.161 1.00 95.56 331 GLN A C 1
ATOM 2618 O O . GLN A 1 331 ? -11.943 -2.104 4.241 1.00 95.56 331 GLN A O 1
ATOM 2623 N N . LEU A 1 332 ? -10.757 -0.490 5.247 1.00 94.62 332 LEU A N 1
ATOM 2624 C CA . LEU A 1 332 ? -11.055 -0.961 6.602 1.00 94.62 332 LEU A CA 1
ATOM 2625 C C . LEU A 1 332 ? -12.542 -0.855 6.926 1.00 94.62 332 LEU A C 1
ATOM 2627 O O . LEU A 1 332 ? -13.107 -1.803 7.459 1.00 94.62 332 LEU A O 1
ATOM 2631 N N . GLU A 1 333 ? -13.195 0.239 6.542 1.00 87.44 333 GLU A N 1
ATOM 2632 C CA . GLU A 1 333 ? -14.642 0.391 6.703 1.00 87.44 333 GLU A CA 1
ATOM 2633 C C . GLU A 1 333 ? -15.423 -0.672 5.918 1.00 87.44 333 GLU A C 1
ATOM 2635 O O . GLU A 1 333 ? -16.384 -1.248 6.426 1.00 87.44 333 GLU A O 1
ATOM 2640 N N . LYS A 1 334 ? -14.969 -1.013 4.708 1.00 91.19 334 LYS A N 1
ATOM 2641 C CA . LYS A 1 334 ? -15.561 -2.096 3.914 1.00 91.19 334 LYS A CA 1
ATOM 2642 C C . LYS A 1 334 ? -15.401 -3.473 4.574 1.00 91.19 334 LYS A C 1
ATOM 2644 O O . LYS A 1 334 ? -16.321 -4.283 4.503 1.00 91.19 334 LYS A O 1
ATOM 2649 N N . LEU A 1 335 ? -14.245 -3.755 5.179 1.00 92.38 335 LEU A N 1
ATOM 2650 C CA . LEU A 1 335 ? -13.914 -5.075 5.741 1.00 92.38 335 LEU A CA 1
ATOM 2651 C C . LEU A 1 335 ? -14.404 -5.271 7.184 1.00 92.38 335 LEU A C 1
ATOM 2653 O O . LEU A 1 335 ? -14.671 -6.399 7.599 1.00 92.38 335 LEU A O 1
ATOM 2657 N N . LEU A 1 336 ? -14.486 -4.193 7.965 1.00 87.19 336 LEU A N 1
ATOM 2658 C CA . LEU A 1 336 ? -14.766 -4.221 9.405 1.00 87.19 336 LEU A CA 1
ATOM 2659 C C . LEU A 1 336 ? -16.032 -3.445 9.793 1.00 87.19 336 LEU A C 1
ATOM 2661 O O . LEU A 1 336 ? -16.436 -3.485 10.953 1.00 87.19 336 LEU A O 1
ATOM 2665 N N . GLY A 1 337 ? -16.684 -2.789 8.834 1.00 79.94 337 GLY A N 1
ATOM 2666 C CA . GLY A 1 337 ? -17.869 -1.965 9.047 1.00 79.94 337 GLY A CA 1
ATOM 2667 C C . GLY A 1 337 ? -17.538 -0.495 9.336 1.00 79.94 337 GLY A C 1
ATOM 2668 O O . GLY A 1 337 ? -16.380 -0.136 9.552 1.00 79.94 337 GLY A O 1
ATOM 2669 N N . PRO A 1 338 ? -18.559 0.380 9.359 1.00 69.81 338 PRO A N 1
ATOM 2670 C CA . PRO A 1 338 ? -18.373 1.807 9.604 1.00 69.81 338 PRO A CA 1
ATOM 2671 C C . PRO A 1 338 ? -17.788 2.064 10.992 1.00 69.81 338 PRO A C 1
ATOM 2673 O O . PRO A 1 338 ? -18.011 1.297 11.927 1.00 69.81 338 PRO A O 1
ATOM 2676 N N . LYS A 1 339 ? -17.121 3.207 11.180 1.00 65.50 339 LYS A N 1
ATOM 2677 C CA . LYS A 1 339 ? -16.564 3.610 12.489 1.00 65.50 339 LYS A CA 1
ATOM 2678 C C . LYS A 1 339 ? -17.602 3.574 13.625 1.00 65.50 339 LYS A C 1
ATOM 2680 O O . LYS A 1 339 ? -17.266 3.305 14.770 1.00 65.50 339 LYS A O 1
ATOM 2685 N N . THR A 1 340 ? -18.880 3.792 13.313 1.00 56.94 340 THR A N 1
ATOM 2686 C CA . THR A 1 340 ? -19.990 3.691 14.275 1.00 56.94 340 THR A CA 1
ATOM 2687 C C . THR A 1 340 ? -20.279 2.252 14.717 1.00 56.94 340 THR A C 1
ATOM 2689 O O . THR A 1 340 ? -20.733 2.046 15.840 1.00 56.94 340 THR A O 1
ATOM 2692 N N . HIS A 1 341 ? -19.996 1.245 13.883 1.00 60.03 341 HIS A N 1
ATOM 2693 C CA . HIS A 1 341 ? -20.080 -0.173 14.248 1.00 60.03 341 HIS A CA 1
ATOM 2694 C C . HIS A 1 341 ? -19.036 -0.542 15.310 1.00 60.03 341 HIS A C 1
ATOM 2696 O O . HIS A 1 341 ? -19.336 -1.302 16.229 1.00 60.03 341 HIS A O 1
ATOM 2702 N N . VAL A 1 342 ? -17.849 0.065 15.230 1.00 60.19 342 VAL A N 1
ATOM 2703 C CA . VAL A 1 342 ? -16.763 -0.112 16.200 1.00 60.19 342 VAL A CA 1
ATOM 2704 C C . VAL A 1 342 ? -17.210 0.280 17.608 1.00 60.19 342 VAL A C 1
ATOM 2706 O O . VAL A 1 342 ? -17.161 -0.543 18.522 1.00 60.19 342 VAL A O 1
ATOM 2709 N N . ALA A 1 343 ? -17.723 1.504 17.764 1.00 56.25 343 ALA A N 1
ATOM 2710 C CA . ALA A 1 343 ? -18.191 2.010 19.051 1.00 56.25 343 ALA A CA 1
ATOM 2711 C C . ALA A 1 343 ? -19.292 1.117 19.643 1.00 56.25 343 ALA A C 1
ATOM 2713 O O . ALA A 1 343 ? -19.269 0.814 20.833 1.00 56.25 343 ALA A O 1
ATOM 2714 N N . ARG A 1 344 ? -20.222 0.630 18.809 1.00 54.44 344 ARG A N 1
ATOM 2715 C CA . ARG A 1 344 ? -21.296 -0.278 19.246 1.00 54.44 344 ARG A CA 1
ATOM 2716 C C . ARG A 1 344 ? -20.761 -1.606 19.777 1.00 54.44 344 ARG A C 1
ATOM 2718 O O . ARG A 1 344 ? -21.207 -2.045 20.831 1.00 54.44 344 ARG A O 1
ATOM 2725 N N . LYS A 1 345 ? -19.816 -2.241 19.073 1.00 59.78 345 LYS A N 1
ATOM 2726 C CA . LYS A 1 345 ? -19.222 -3.505 19.535 1.00 59.78 345 LYS A CA 1
ATOM 2727 C C . LYS A 1 345 ? -18.485 -3.308 20.860 1.00 59.78 345 LYS A C 1
ATOM 2729 O O . LYS A 1 345 ? -18.659 -4.101 21.776 1.00 59.78 345 LYS A O 1
ATOM 2734 N N . LEU A 1 346 ? -17.723 -2.222 20.984 1.00 57.62 346 LEU A N 1
ATOM 2735 C CA . LEU A 1 346 ? -17.019 -1.883 22.221 1.00 57.62 346 LEU A CA 1
ATOM 2736 C C . LEU A 1 346 ? -17.967 -1.673 23.402 1.00 57.62 346 LEU A C 1
ATOM 2738 O O . LEU A 1 346 ? -17.687 -2.160 24.494 1.00 57.62 346 LEU A O 1
ATOM 2742 N N . ALA A 1 347 ? -19.098 -1.003 23.186 1.00 51.22 347 ALA A N 1
ATOM 2743 C CA . ALA A 1 347 ? -20.110 -0.829 24.223 1.00 51.22 347 ALA A CA 1
ATOM 2744 C C . ALA A 1 347 ? -20.804 -2.140 24.603 1.00 51.22 347 ALA A C 1
ATOM 2746 O O . ALA A 1 347 ? -20.999 -2.393 25.787 1.00 51.22 347 ALA A O 1
ATOM 2747 N N . ALA A 1 348 ? -21.104 -3.008 23.632 1.00 47.97 348 ALA A N 1
ATOM 2748 C CA . ALA A 1 348 ? -21.632 -4.346 23.910 1.00 47.97 348 ALA A CA 1
ATOM 2749 C C . ALA A 1 348 ? -20.652 -5.209 24.732 1.00 47.97 348 ALA A C 1
ATOM 2751 O O . ALA A 1 348 ? -21.076 -6.077 25.488 1.00 47.97 348 ALA A O 1
ATOM 2752 N N . GLU A 1 349 ? -19.347 -4.952 24.614 1.00 54.69 349 GLU A N 1
ATOM 2753 C CA . GLU A 1 349 ? -18.286 -5.592 25.403 1.00 54.69 349 GLU A CA 1
ATOM 2754 C C . GLU A 1 349 ? -17.965 -4.850 26.720 1.00 54.69 349 GLU A C 1
ATOM 2756 O O . GLU A 1 349 ? -17.031 -5.237 27.422 1.00 54.69 349 GLU A O 1
ATOM 2761 N N . GLY A 1 350 ? -18.691 -3.775 27.061 1.00 45.12 350 GLY A N 1
ATOM 2762 C CA . GLY A 1 350 ? -18.470 -2.976 28.275 1.00 45.12 350 GLY A CA 1
ATOM 2763 C C . GLY A 1 350 ? -17.180 -2.141 28.280 1.00 45.12 350 GLY A C 1
ATOM 2764 O O . GLY A 1 350 ? -16.755 -1.660 29.329 1.00 45.12 350 GLY A O 1
ATOM 2765 N N . LYS A 1 351 ? -16.528 -1.949 27.124 1.00 53.38 351 LYS A N 1
ATOM 2766 C CA . LYS A 1 351 ? -15.244 -1.234 26.976 1.00 53.38 351 LYS A CA 1
ATOM 2767 C C . LYS A 1 351 ? -15.436 0.281 26.842 1.00 53.38 351 LYS A C 1
ATOM 2769 O O . LYS A 1 351 ? -15.018 0.888 25.852 1.00 53.38 351 LYS A O 1
ATOM 2774 N N . TRP A 1 352 ? -16.076 0.902 27.827 1.00 49.19 352 TRP A N 1
ATOM 2775 C CA . TRP A 1 352 ? -16.497 2.306 27.763 1.00 49.19 352 TRP A CA 1
ATOM 2776 C C . TRP A 1 352 ? -15.343 3.294 27.547 1.00 49.19 352 TRP A C 1
ATOM 2778 O O . TRP A 1 352 ? -15.511 4.252 26.797 1.00 49.19 352 TRP A O 1
ATOM 2788 N N . ASP A 1 353 ? -14.159 3.051 28.118 1.00 50.78 353 ASP A N 1
ATOM 2789 C CA . ASP A 1 353 ? -12.920 3.833 27.900 1.00 50.78 353 ASP A CA 1
ATOM 2790 C C . ASP A 1 353 ? -12.570 4.018 26.436 1.00 50.78 353 ASP A C 1
ATOM 2792 O O . ASP A 1 353 ? -12.293 5.123 25.960 1.00 50.78 353 ASP A O 1
ATOM 2796 N N . ARG A 1 354 ? -12.693 2.932 25.689 1.00 58.91 354 ARG A N 1
ATOM 2797 C CA . ARG A 1 354 ? -12.401 2.906 24.264 1.00 58.91 354 ARG A CA 1
ATOM 2798 C C . ARG A 1 354 ? -13.501 3.592 23.463 1.00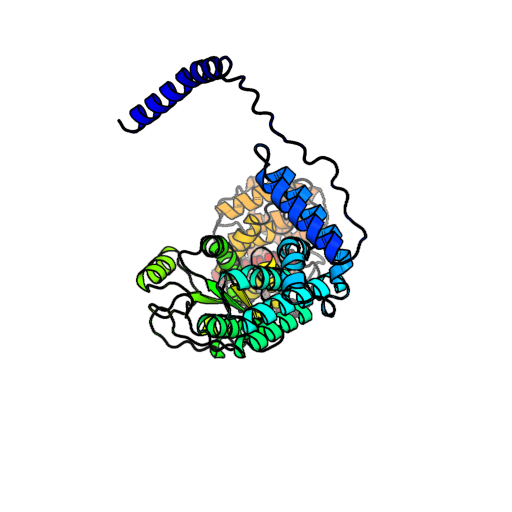 58.91 354 ARG A C 1
ATOM 2800 O O . ARG A 1 354 ? -13.204 4.266 22.480 1.00 58.91 354 ARG A O 1
ATOM 2807 N N . VAL A 1 355 ? -14.757 3.476 23.899 1.00 53.66 355 VAL A N 1
ATOM 2808 C CA . VAL A 1 355 ? -15.895 4.172 23.276 1.00 53.66 355 VAL A CA 1
ATOM 2809 C C . VAL A 1 355 ? -15.703 5.690 23.347 1.00 53.66 355 VAL A C 1
ATOM 2811 O O . VAL A 1 355 ? -15.793 6.360 22.316 1.00 53.66 355 VAL A O 1
ATOM 2814 N N . ALA A 1 356 ? -15.384 6.239 24.522 1.00 53.12 356 ALA A N 1
ATOM 2815 C CA . ALA A 1 356 ? -15.178 7.680 24.683 1.00 53.12 356 ALA A CA 1
ATOM 2816 C C . ALA A 1 356 ? -13.975 8.199 23.895 1.00 53.12 356 ALA A C 1
ATOM 2818 O O . ALA A 1 356 ? -14.065 9.243 23.243 1.00 53.12 356 ALA A O 1
ATOM 2819 N N . GLU A 1 357 ? -12.870 7.452 23.882 1.00 61.53 357 GLU A N 1
ATOM 2820 C CA . GLU A 1 357 ? -11.705 7.802 23.076 1.00 61.53 357 GLU A CA 1
ATOM 2821 C C . GLU A 1 357 ? -12.034 7.834 21.573 1.00 61.53 357 GLU A C 1
ATOM 2823 O O . GLU A 1 357 ? -11.674 8.788 20.873 1.00 61.53 357 GLU A O 1
ATOM 2828 N N . GLN A 1 358 ? -12.769 6.838 21.070 1.00 59.38 358 GLN A N 1
ATOM 2829 C CA . GLN A 1 358 ? -13.187 6.800 19.669 1.00 59.38 358 GLN A CA 1
ATOM 2830 C C . GLN A 1 358 ? -14.136 7.937 19.302 1.00 59.38 358 GLN A C 1
ATOM 2832 O O . GLN A 1 358 ? -13.982 8.532 18.234 1.00 59.38 358 GLN A O 1
ATOM 2837 N N . MET A 1 359 ? -15.076 8.282 20.180 1.00 56.34 359 MET A N 1
ATOM 2838 C CA . MET A 1 359 ? -16.007 9.384 19.936 1.00 56.34 359 MET A CA 1
ATOM 2839 C C . MET A 1 359 ? -15.310 10.744 19.963 1.00 56.34 359 MET A C 1
ATOM 2841 O O . MET A 1 359 ? -15.522 11.555 19.062 1.00 56.34 359 MET A O 1
ATOM 2845 N N . LYS A 1 360 ? -14.383 10.964 20.904 1.00 59.12 360 LYS A N 1
ATOM 2846 C CA . LYS A 1 360 ? -13.542 12.171 20.938 1.00 59.12 360 LYS A CA 1
ATOM 2847 C C . LYS A 1 360 ? -12.781 12.368 19.623 1.00 59.12 360 LYS A C 1
ATOM 2849 O O . LYS A 1 360 ? -12.702 13.481 19.105 1.00 59.12 360 LYS A O 1
ATOM 2854 N N . ARG A 1 361 ? -12.247 11.282 19.057 1.00 62.28 361 ARG A N 1
ATOM 2855 C CA . ARG A 1 361 ? -11.539 11.296 17.767 1.00 62.28 361 ARG A CA 1
ATOM 2856 C C . ARG A 1 361 ? -12.488 11.500 16.584 1.00 62.28 361 ARG A C 1
ATOM 2858 O O . ARG A 1 361 ? -12.145 12.235 15.663 1.00 62.28 361 ARG A O 1
ATOM 2865 N N . HIS A 1 362 ? -13.677 10.899 16.614 1.00 55.56 362 HIS A N 1
ATOM 2866 C CA . HIS A 1 362 ? -14.696 11.094 15.581 1.00 55.56 362 HIS A CA 1
ATOM 2867 C C . HIS A 1 362 ? -15.146 12.559 15.494 1.00 55.56 362 HIS A C 1
ATOM 2869 O O . HIS A 1 362 ? -15.197 13.120 14.402 1.00 55.56 362 HIS A O 1
ATOM 2875 N N . LEU A 1 363 ? -15.376 13.208 16.639 1.00 50.94 363 LEU A N 1
ATOM 2876 C CA . LEU A 1 363 ? -15.693 14.637 16.711 1.00 50.94 363 LEU A CA 1
ATOM 2877 C C . LEU A 1 363 ? -14.560 15.529 16.190 1.00 50.94 363 LEU A C 1
ATOM 2879 O O . LEU A 1 363 ? -14.826 16.531 15.530 1.00 50.94 363 LEU A O 1
ATOM 2883 N N . ALA A 1 364 ? -13.300 15.172 16.464 1.00 55.84 364 ALA A N 1
ATOM 2884 C CA . ALA A 1 364 ? -12.150 15.908 15.941 1.00 55.84 364 ALA A CA 1
ATOM 2885 C C . ALA A 1 364 ? -12.059 15.826 14.406 1.00 55.84 364 ALA A C 1
ATOM 2887 O O . ALA A 1 364 ? -11.689 16.803 13.756 1.00 55.84 364 ALA A O 1
ATOM 2888 N N . ASP A 1 365 ? -12.424 14.677 13.831 1.00 53.28 365 ASP A N 1
ATOM 2889 C CA . ASP A 1 365 ? -12.466 14.458 12.383 1.00 53.28 365 ASP A CA 1
ATOM 2890 C C . ASP A 1 365 ? -13.695 15.098 11.711 1.00 53.28 365 ASP A C 1
ATOM 2892 O O . ASP A 1 365 ? -13.628 15.468 10.537 1.00 53.28 365 ASP A O 1
ATOM 2896 N N . ASN A 1 366 ? -14.818 15.208 12.428 1.00 51.81 366 ASN A N 1
ATOM 2897 C CA . ASN A 1 366 ? -16.091 15.702 11.906 1.00 51.81 366 ASN A CA 1
ATOM 2898 C C . ASN A 1 366 ? -16.787 16.674 12.884 1.00 51.81 366 ASN A C 1
ATOM 2900 O O . ASN A 1 366 ? -17.865 16.376 13.404 1.00 51.81 366 ASN A O 1
ATOM 2904 N N . PRO A 1 367 ? -16.232 17.881 13.103 1.00 48.47 367 PRO A N 1
ATOM 2905 C CA . PRO A 1 367 ? -16.783 18.853 14.055 1.00 48.47 367 PRO A CA 1
ATOM 2906 C C . PRO A 1 367 ? -18.180 19.377 13.665 1.00 48.47 367 PRO A C 1
ATOM 2908 O O . PRO A 1 367 ? -18.849 20.051 14.450 1.00 48.47 367 PRO A O 1
ATOM 2911 N N . ALA A 1 368 ? -18.641 19.092 12.443 1.00 42.41 368 ALA A N 1
ATOM 2912 C CA . ALA A 1 368 ? -19.937 19.519 11.931 1.00 42.41 368 ALA A CA 1
ATOM 2913 C C . ALA A 1 368 ? -21.042 18.447 12.030 1.00 42.41 368 ALA A C 1
ATOM 2915 O O . ALA A 1 368 ? -22.203 18.806 11.807 1.00 42.41 368 ALA A O 1
ATOM 2916 N N . GLY A 1 369 ? -20.724 17.194 12.383 1.00 52.34 369 GLY A N 1
ATOM 2917 C CA . GLY A 1 369 ? -21.660 16.063 12.389 1.00 52.34 369 GLY A CA 1
ATOM 2918 C C . GLY A 1 369 ? -22.855 16.274 13.324 1.00 52.34 369 GLY A C 1
ATOM 2919 O O . GLY A 1 369 ? -22.719 16.233 14.541 1.00 52.34 369 GLY A O 1
ATOM 2920 N N . GLN A 1 370 ? -24.043 16.506 12.756 1.00 44.97 370 GLN A N 1
ATOM 2921 C CA . GLN A 1 370 ? -25.290 16.785 13.492 1.00 44.97 370 GLN A CA 1
ATOM 2922 C C . GLN A 1 370 ? -25.709 15.666 14.466 1.00 44.97 370 GLN A C 1
ATOM 2924 O O . GLN A 1 370 ? -26.386 15.940 15.451 1.00 44.97 370 GLN A O 1
ATOM 2929 N N . TYR A 1 371 ? -25.294 14.419 14.222 1.00 49.25 371 TYR A N 1
ATOM 2930 C CA . TYR A 1 371 ? -25.735 13.252 14.995 1.00 49.25 371 TYR A CA 1
ATOM 2931 C C . TYR A 1 371 ? -24.727 12.765 16.054 1.00 49.25 371 TYR A C 1
ATOM 2933 O O . TYR A 1 371 ? -25.101 11.967 16.913 1.00 49.25 371 TYR A O 1
ATOM 2941 N N . ASP A 1 372 ? -23.486 13.267 16.053 1.00 55.12 372 ASP A N 1
ATOM 2942 C CA . ASP A 1 372 ? -22.396 12.723 16.883 1.00 55.12 372 ASP A CA 1
ATOM 2943 C C . ASP A 1 372 ? -22.251 13.392 18.260 1.00 55.12 372 ASP A C 1
ATOM 2945 O O . ASP A 1 372 ? -21.622 12.827 19.160 1.00 55.12 372 ASP A O 1
ATOM 2949 N N . PHE A 1 373 ? -22.870 14.562 18.471 1.00 54.53 373 PHE A N 1
ATOM 2950 C CA . PHE A 1 373 ? -22.857 15.260 19.766 1.00 54.53 373 PHE A CA 1
ATOM 2951 C C . PHE A 1 373 ? -23.507 14.432 20.884 1.00 54.53 373 PHE A C 1
ATOM 2953 O O . PHE A 1 373 ? -23.011 14.413 22.008 1.00 54.53 373 PHE A O 1
ATOM 2960 N N . TRP A 1 374 ? -24.581 13.701 20.571 1.00 54.44 374 TRP A N 1
ATOM 2961 C CA . TRP A 1 374 ? -25.355 12.919 21.541 1.00 54.44 374 TRP A CA 1
ATOM 2962 C C . TRP A 1 374 ? -24.605 11.687 22.042 1.00 54.44 374 TRP A C 1
ATOM 2964 O O . TRP A 1 374 ? -24.550 11.434 23.244 1.00 54.44 374 TRP A O 1
ATOM 2974 N N . ALA A 1 375 ? -23.997 10.943 21.119 1.00 52.12 375 ALA A N 1
ATOM 2975 C CA . ALA A 1 375 ? -23.188 9.779 21.450 1.00 52.12 375 ALA A CA 1
ATOM 2976 C C . ALA A 1 375 ? -21.956 10.198 22.272 1.00 52.12 375 ALA A C 1
ATOM 2978 O O . ALA A 1 375 ? -21.659 9.600 23.304 1.00 52.12 375 ALA A O 1
ATOM 2979 N N . SER A 1 376 ? -21.313 11.299 21.873 1.00 54.81 376 SER A N 1
ATOM 2980 C CA . SER A 1 376 ? -20.149 11.851 22.567 1.00 54.81 376 SER A CA 1
ATOM 2981 C C . SER A 1 376 ? -20.480 12.349 23.970 1.00 54.81 376 SER A C 1
ATOM 2983 O O . SER A 1 376 ? -19.716 12.084 24.892 1.00 54.81 376 SER A O 1
ATOM 2985 N N . GLY A 1 377 ? -21.632 13.001 24.153 1.00 58.31 377 GLY A N 1
ATOM 2986 C CA . GLY A 1 377 ? -22.098 13.422 25.471 1.00 58.31 377 GLY A CA 1
ATOM 2987 C C . GLY A 1 377 ? -22.348 12.235 26.407 1.00 58.31 377 GLY A C 1
ATOM 2988 O O . GLY A 1 377 ? -21.872 12.234 27.538 1.00 58.31 377 GLY A O 1
ATOM 2989 N N . ALA A 1 378 ? -23.018 11.183 25.927 1.00 52.31 378 ALA A N 1
ATOM 2990 C CA . ALA A 1 378 ? -23.237 9.965 26.713 1.00 52.31 378 ALA A CA 1
ATOM 2991 C C . ALA A 1 378 ? -21.916 9.271 27.092 1.00 52.31 378 ALA A C 1
ATOM 2993 O O . ALA A 1 378 ? -21.745 8.832 28.227 1.00 52.31 378 ALA A O 1
ATOM 2994 N N . ALA A 1 379 ? -20.951 9.222 26.170 1.00 52.16 379 ALA A N 1
ATOM 2995 C CA . ALA A 1 379 ? -19.642 8.647 26.446 1.00 52.16 379 ALA A CA 1
ATOM 2996 C C . ALA A 1 379 ? -18.833 9.488 27.448 1.00 52.16 379 ALA A C 1
ATOM 2998 O O . ALA A 1 379 ? -18.252 8.926 28.366 1.00 52.16 379 ALA A O 1
ATOM 2999 N N . GLN A 1 380 ? -18.826 10.819 27.325 1.00 56.41 380 GLN A N 1
ATOM 3000 C CA . GLN A 1 380 ? -18.154 11.722 28.272 1.00 56.41 380 GLN A CA 1
ATOM 3001 C C . GLN A 1 380 ? -18.755 11.627 29.681 1.00 56.41 380 GLN A C 1
ATOM 3003 O O . GLN A 1 380 ? -18.016 11.624 30.665 1.00 56.41 380 GLN A O 1
ATOM 3008 N N . LEU A 1 381 ? -20.082 11.495 29.774 1.00 51.66 381 LEU A N 1
ATOM 3009 C CA . LEU A 1 381 ? -20.794 11.302 31.034 1.00 51.66 381 LEU A CA 1
ATOM 3010 C C . LEU A 1 381 ? -20.418 9.967 31.697 1.00 51.66 381 LEU A C 1
ATOM 3012 O O . LEU A 1 381 ? -20.044 9.961 32.867 1.00 51.66 381 LEU A O 1
ATOM 3016 N N . ASN A 1 382 ? -20.415 8.863 30.940 1.00 49.25 382 ASN A N 1
ATOM 3017 C CA . ASN A 1 382 ? -19.987 7.543 31.433 1.00 49.25 382 ASN A CA 1
ATOM 3018 C C . ASN A 1 382 ? -18.507 7.508 31.859 1.00 49.25 382 ASN A C 1
ATOM 3020 O O . ASN A 1 382 ? -18.094 6.628 32.608 1.00 49.25 382 ASN A O 1
ATOM 3024 N N . HIS A 1 383 ? -17.718 8.471 31.387 1.00 46.69 383 HIS A N 1
ATOM 3025 C CA . HIS A 1 383 ? -16.298 8.644 31.687 1.00 46.69 383 HIS A CA 1
ATOM 3026 C C . HIS A 1 383 ? -15.989 9.542 32.878 1.00 46.69 383 HIS A C 1
ATOM 3028 O O . HIS A 1 383 ? -14.833 9.650 33.283 1.00 46.69 383 HIS A O 1
ATOM 3034 N N . GLY A 1 384 ? -16.990 10.244 33.406 1.00 46.34 384 GLY A N 1
ATOM 3035 C CA . GLY A 1 384 ? -16.761 11.307 34.381 1.00 46.34 384 GLY A CA 1
ATOM 3036 C C . GLY A 1 384 ? -16.005 12.521 33.812 1.00 46.34 384 GLY A C 1
ATOM 3037 O O . GLY A 1 384 ? -15.557 13.365 34.589 1.00 46.34 384 GLY A O 1
ATOM 3038 N N . ASP A 1 385 ? -15.871 12.657 32.481 1.00 54.88 385 ASP A N 1
ATOM 3039 C CA . ASP A 1 385 ? -15.281 13.838 31.822 1.00 54.88 385 ASP A CA 1
ATOM 3040 C C . ASP A 1 385 ? -16.323 14.956 31.697 1.00 54.88 385 ASP A C 1
ATOM 3042 O O . ASP A 1 385 ? -16.887 15.281 30.646 1.00 54.88 385 ASP A O 1
ATOM 3046 N N . LEU A 1 386 ? -16.592 15.523 32.859 1.00 54.47 386 LEU A N 1
ATOM 3047 C CA . LEU A 1 386 ? -17.702 16.406 33.143 1.00 54.47 386 LEU A CA 1
ATOM 3048 C C . LEU A 1 386 ? -17.621 17.763 32.440 1.00 54.47 386 LEU A C 1
ATOM 3050 O O . LEU A 1 386 ? -18.636 18.329 32.036 1.00 54.47 386 LEU A O 1
ATOM 3054 N N . GLU A 1 387 ? -16.412 18.300 32.297 1.00 55.72 387 GLU A N 1
ATOM 3055 C CA . GLU A 1 387 ? -16.189 19.602 31.668 1.00 55.72 387 GLU A CA 1
ATOM 3056 C C . GLU A 1 387 ? -16.349 19.507 30.148 1.00 55.72 387 GLU A C 1
ATOM 3058 O O . GLU A 1 387 ? -17.013 20.354 29.543 1.00 55.72 387 GLU A O 1
ATOM 3063 N N . SER A 1 388 ? -15.839 18.433 29.536 1.00 58.16 388 SER A N 1
ATOM 3064 C CA . SER A 1 388 ? -16.044 18.158 28.109 1.00 58.16 388 SER A CA 1
ATOM 3065 C C . SER A 1 388 ? -17.511 17.868 27.793 1.00 58.16 388 SER A C 1
ATOM 3067 O O . SER A 1 388 ? -18.024 18.332 26.771 1.00 58.16 388 SER A O 1
ATOM 3069 N N . PHE A 1 389 ? -18.205 17.164 28.692 1.00 57.75 389 PHE A N 1
ATOM 3070 C CA . PHE A 1 389 ? -19.647 16.945 28.603 1.00 57.75 389 PHE A CA 1
ATOM 3071 C C . PHE A 1 389 ? -20.431 18.263 28.598 1.00 57.75 389 PHE A C 1
ATOM 3073 O O . PHE A 1 389 ? -21.223 18.518 27.688 1.00 57.75 389 PHE A O 1
ATOM 3080 N N . LYS A 1 390 ? -20.159 19.156 29.560 1.00 54.06 390 LYS A N 1
ATOM 3081 C CA . LYS A 1 390 ? -20.800 20.481 29.640 1.00 54.06 390 LYS A CA 1
ATOM 3082 C C . LYS A 1 390 ? -20.575 21.312 28.384 1.00 54.06 390 LYS A C 1
ATOM 3084 O O . LYS A 1 390 ? -21.502 21.964 27.908 1.00 54.06 390 LYS A O 1
ATOM 3089 N N . GLU A 1 391 ? -19.355 21.319 27.861 1.00 59.38 391 GLU A N 1
ATOM 3090 C CA . GLU A 1 391 ? -19.027 22.083 26.661 1.00 59.38 391 GLU A CA 1
ATOM 3091 C C . GLU A 1 391 ? -19.703 21.496 25.413 1.00 59.38 391 GLU A C 1
ATOM 3093 O O . GLU A 1 391 ? -20.252 22.245 24.606 1.00 59.38 391 GLU A O 1
ATOM 3098 N N . THR A 1 392 ? -19.777 20.167 25.302 1.00 59.56 392 THR A N 1
ATOM 3099 C CA . THR A 1 392 ? -20.509 19.474 24.228 1.00 59.56 392 THR A CA 1
ATOM 3100 C C . THR A 1 392 ? -21.999 19.827 24.263 1.00 59.56 392 THR A C 1
ATOM 3102 O O . THR A 1 392 ? -22.566 20.188 23.230 1.00 59.56 392 THR A O 1
ATOM 3105 N N . CYS A 1 393 ? -22.619 19.845 25.449 1.00 56.59 393 CYS A N 1
ATOM 3106 C CA . CYS A 1 393 ? -24.006 20.284 25.632 1.00 56.59 393 CYS A CA 1
ATOM 3107 C C . CYS A 1 393 ? -24.210 21.766 25.254 1.00 56.59 393 CYS A C 1
ATOM 3109 O O . CYS A 1 393 ? -25.182 22.099 24.575 1.00 56.59 393 CYS A O 1
ATOM 3111 N N . LYS A 1 394 ? -23.282 22.664 25.624 1.00 53.91 394 LYS A N 1
ATOM 3112 C CA . LYS A 1 394 ? -23.335 24.097 25.256 1.00 53.91 394 LYS A CA 1
ATOM 3113 C C . LYS A 1 394 ? -23.195 24.323 23.751 1.00 53.91 394 LYS A C 1
ATOM 3115 O O . LYS A 1 394 ? -23.895 25.167 23.188 1.00 53.91 394 LYS A O 1
ATOM 3120 N N . GLN A 1 395 ? -22.290 23.599 23.097 1.00 56.56 395 GLN A N 1
ATOM 3121 C CA . GLN A 1 395 ? -22.055 23.709 21.657 1.00 56.56 395 GLN A CA 1
ATOM 3122 C C . GLN A 1 395 ? -23.223 23.146 20.849 1.00 56.56 395 GLN A C 1
ATOM 3124 O O . GLN A 1 395 ? -23.662 23.804 19.902 1.00 56.56 395 GLN A O 1
ATOM 3129 N N . ALA A 1 396 ? -23.766 21.998 21.270 1.00 55.69 396 ALA A N 1
ATOM 3130 C CA . ALA A 1 396 ? -25.000 21.450 20.722 1.00 55.69 396 ALA A CA 1
ATOM 3131 C C . ALA A 1 396 ? -26.142 22.467 20.861 1.00 55.69 396 ALA A C 1
ATOM 3133 O O . ALA A 1 396 ? -26.756 22.828 19.871 1.00 55.69 396 ALA A O 1
ATOM 3134 N N . TRP A 1 397 ? -26.353 23.063 22.037 1.00 52.62 397 TRP A N 1
ATOM 3135 C CA . TRP A 1 397 ? -27.400 24.077 22.218 1.00 52.62 397 TRP A CA 1
ATOM 3136 C C . TRP A 1 397 ? -27.228 25.313 21.323 1.00 52.62 397 TRP A C 1
ATOM 3138 O O . TRP A 1 397 ? -28.172 25.787 20.693 1.00 52.62 397 TRP A O 1
ATOM 3148 N N . LYS A 1 398 ? -26.005 25.847 21.231 1.00 54.22 398 LYS A N 1
ATOM 3149 C CA . LYS A 1 398 ? -25.722 27.075 20.474 1.00 54.22 398 LYS A CA 1
ATOM 3150 C C . LYS A 1 398 ? -25.943 26.909 18.968 1.00 54.22 398 LYS A C 1
ATOM 3152 O O . LYS A 1 398 ? -26.344 27.866 18.306 1.00 54.22 398 LYS A O 1
ATOM 3157 N N . LYS A 1 399 ? -25.642 25.727 18.430 1.00 51.34 399 LYS A N 1
ATOM 3158 C CA . LYS A 1 399 ? -25.762 25.410 17.000 1.00 51.34 399 LYS A CA 1
ATOM 3159 C C . LYS A 1 399 ? -27.214 25.195 16.568 1.00 51.34 399 LYS A C 1
ATOM 3161 O O . LYS A 1 399 ? -27.556 25.433 15.417 1.00 51.34 399 LYS A O 1
ATOM 3166 N N . ASP A 1 400 ? -28.043 24.796 17.516 1.00 52.38 400 ASP A N 1
ATOM 3167 C CA . ASP A 1 400 ? -29.216 23.972 17.264 1.00 52.38 400 ASP A CA 1
ATOM 3168 C C . ASP A 1 400 ? -30.373 24.474 18.179 1.00 52.38 400 ASP A C 1
ATOM 3170 O O . ASP A 1 400 ? -31.273 23.758 18.596 1.00 52.38 400 ASP A O 1
ATOM 3174 N N . ARG A 1 401 ? -30.384 25.778 18.499 1.00 44.81 401 ARG A N 1
ATOM 3175 C CA . ARG A 1 401 ? -31.426 26.444 19.318 1.00 44.81 401 ARG A CA 1
ATOM 3176 C C . ARG A 1 401 ? -32.845 26.342 18.734 1.00 44.81 401 ARG A C 1
ATOM 3178 O O . ARG A 1 401 ? -33.824 26.549 19.440 1.00 44.81 401 ARG A O 1
ATOM 3185 N N . ASP A 1 402 ? -32.920 26.061 17.435 1.00 43.97 402 ASP A N 1
ATOM 3186 C CA . ASP A 1 402 ? -34.139 25.868 16.647 1.00 43.97 402 ASP A CA 1
ATOM 3187 C C . ASP A 1 402 ? -34.335 24.376 16.308 1.00 43.97 402 ASP A C 1
ATOM 3189 O O . ASP A 1 402 ? -34.980 24.029 15.319 1.00 43.97 402 ASP A O 1
ATOM 3193 N N . LEU A 1 403 ? -33.725 23.488 17.104 1.00 48.59 403 LEU A N 1
ATOM 3194 C CA . LEU A 1 403 ? -33.839 22.044 16.959 1.00 48.59 403 LEU A CA 1
ATOM 3195 C C . LEU A 1 403 ? -35.290 21.597 16.980 1.00 48.59 403 LEU A C 1
ATOM 3197 O O . LEU A 1 403 ? -36.133 22.141 17.701 1.00 48.59 403 LEU A O 1
ATOM 3201 N N . ASP A 1 404 ? -35.537 20.518 16.246 1.00 46.00 404 ASP A N 1
ATOM 3202 C CA . ASP A 1 404 ? -36.780 19.799 16.365 1.00 46.00 404 ASP A CA 1
ATOM 3203 C C . ASP A 1 404 ? -36.980 19.336 17.822 1.00 46.00 404 ASP A C 1
ATOM 3205 O O . ASP A 1 404 ? -36.051 19.057 18.588 1.00 46.00 404 ASP A O 1
ATOM 3209 N N . MET A 1 405 ? -38.244 19.289 18.204 1.00 43.62 405 MET A N 1
ATOM 3210 C CA . MET A 1 405 ? -38.738 19.046 19.556 1.00 43.62 405 MET A CA 1
ATOM 3211 C C . MET A 1 405 ? -38.158 17.788 20.233 1.00 43.62 405 MET A C 1
ATOM 3213 O O . MET A 1 405 ? -38.137 17.687 21.458 1.00 43.62 405 MET A O 1
ATOM 3217 N N . TRP A 1 406 ? -37.673 16.817 19.456 1.00 46.81 406 TRP A N 1
ATOM 3218 C CA . TRP A 1 406 ? -37.070 15.588 19.966 1.00 46.81 406 TRP A CA 1
ATOM 3219 C C . TRP A 1 406 ? -35.633 15.779 20.449 1.00 46.81 406 TRP A C 1
ATOM 3221 O O . TRP A 1 406 ? -35.227 15.194 21.454 1.00 46.81 406 TRP A O 1
ATOM 3231 N N . SER A 1 407 ? -34.873 16.635 19.782 1.00 50.38 407 SER A N 1
ATOM 3232 C CA . SER A 1 407 ? -33.492 16.928 20.147 1.00 50.38 407 SER A CA 1
ATOM 3233 C C . SER A 1 407 ? -33.423 17.800 21.417 1.00 50.38 407 SER A C 1
ATOM 3235 O O . SER A 1 407 ? -32.502 17.664 22.220 1.00 50.38 407 SER A O 1
ATOM 3237 N N . GLN A 1 408 ? -34.467 18.592 21.692 1.00 47.47 408 GLN A N 1
ATOM 3238 C CA . GLN A 1 408 ? -34.643 19.310 22.965 1.00 47.47 408 GLN A CA 1
ATOM 3239 C C . GLN A 1 408 ? -34.900 18.353 24.148 1.00 47.47 408 GLN A C 1
ATOM 3241 O O . GLN A 1 408 ? -34.343 18.544 25.227 1.00 47.47 408 GLN A O 1
ATOM 3246 N N . ALA A 1 409 ? -35.654 17.264 23.935 1.00 47.31 409 ALA A N 1
ATOM 3247 C CA . ALA A 1 409 ? -35.895 16.217 24.941 1.00 47.31 409 ALA A CA 1
ATOM 3248 C C . ALA A 1 409 ? -34.603 15.564 25.434 1.00 47.31 409 ALA A C 1
ATOM 3250 O O . ALA A 1 409 ? -34.394 15.375 26.631 1.00 47.31 409 ALA A O 1
ATOM 3251 N N . LYS A 1 410 ? -33.731 15.230 24.480 1.00 51.97 410 LYS A N 1
ATOM 3252 C CA . LYS A 1 410 ? -32.452 14.563 24.727 1.00 51.97 410 LYS A CA 1
ATOM 3253 C C . LYS A 1 410 ? -31.506 15.437 25.529 1.00 51.97 410 LYS A C 1
ATOM 3255 O O . LYS A 1 410 ? -30.811 14.928 26.405 1.00 51.97 410 LYS A O 1
ATOM 3260 N N . LEU A 1 411 ? -31.518 16.742 25.263 1.00 51.38 411 LEU A N 1
ATOM 3261 C CA . LEU A 1 411 ? -30.727 17.708 26.011 1.00 51.38 411 LEU A CA 1
ATOM 3262 C C . LEU A 1 411 ? -31.170 17.774 27.471 1.00 51.38 411 LEU A C 1
ATOM 3264 O O . LEU A 1 411 ? -30.328 17.693 28.356 1.00 51.38 411 LEU A O 1
ATOM 3268 N N . VAL A 1 412 ? -32.481 17.846 27.722 1.00 51.97 412 VAL A N 1
ATOM 3269 C CA . VAL A 1 412 ? -33.026 17.878 29.087 1.00 51.97 412 VAL A CA 1
ATOM 3270 C C . VAL A 1 412 ? -32.683 16.590 29.839 1.00 51.97 412 VAL A C 1
ATOM 3272 O O . VAL A 1 412 ? -32.195 16.666 30.960 1.00 51.97 412 VAL A O 1
ATOM 3275 N N . THR A 1 413 ? -32.827 15.413 29.219 1.00 52.88 413 THR A N 1
ATOM 3276 C CA . THR A 1 413 ? -32.434 14.133 29.837 1.00 52.88 413 THR A CA 1
ATOM 3277 C C . THR A 1 413 ? -30.939 14.073 30.162 1.00 52.88 413 THR A C 1
ATOM 3279 O O . THR A 1 413 ? -30.580 13.720 31.283 1.00 52.88 413 THR A O 1
ATOM 3282 N N . LEU A 1 414 ? -30.061 14.468 29.235 1.00 52.25 414 LEU A N 1
ATOM 3283 C CA . LEU A 1 414 ? -28.615 14.522 29.480 1.00 52.25 414 LEU A CA 1
ATOM 3284 C C . LEU A 1 414 ? -28.244 15.534 30.578 1.00 52.25 414 LEU A C 1
ATOM 3286 O O . LEU A 1 414 ? -27.391 15.248 31.414 1.00 52.25 414 LEU A O 1
ATOM 3290 N N . CYS A 1 415 ? -28.913 16.687 30.627 1.00 51.56 415 CYS A N 1
ATOM 3291 C CA . CYS A 1 415 ? -28.733 17.680 31.685 1.00 51.56 415 CYS A CA 1
ATOM 3292 C C . CYS A 1 415 ? -29.244 17.193 33.052 1.00 51.56 415 CYS A C 1
ATOM 3294 O O . CYS A 1 415 ? -28.638 17.512 34.072 1.00 51.56 415 CYS A O 1
ATOM 3296 N N . CYS A 1 416 ? -30.318 16.400 33.096 1.00 51.12 416 CYS A N 1
ATOM 3297 C CA . CYS A 1 416 ? -30.841 15.816 34.333 1.00 51.12 416 CYS A CA 1
ATOM 3298 C C . CYS A 1 416 ? -29.933 14.716 34.911 1.00 51.12 416 CYS A C 1
ATOM 3300 O O . CYS A 1 416 ? -29.837 14.622 36.133 1.00 51.12 416 CYS A O 1
ATOM 3302 N N . LEU A 1 417 ? -29.256 13.924 34.066 1.00 49.59 417 LEU A N 1
ATOM 3303 C CA . LEU A 1 417 ? -28.293 12.883 34.479 1.00 49.59 417 LEU A CA 1
ATOM 3304 C C . LEU A 1 417 ? -26.979 13.443 35.037 1.00 49.59 417 LEU A C 1
ATOM 3306 O O . LEU A 1 417 ? -26.197 12.716 35.642 1.00 49.59 417 LEU A O 1
ATOM 3310 N N . ALA A 1 418 ? -26.728 14.734 34.844 1.00 49.97 418 ALA A N 1
ATOM 3311 C CA . ALA A 1 418 ? -25.529 15.430 35.283 1.00 49.97 418 ALA A CA 1
ATOM 3312 C C . ALA A 1 418 ? -25.534 15.707 36.806 1.00 49.97 418 ALA A C 1
ATOM 3314 O O . ALA A 1 418 ? -25.060 16.750 37.247 1.00 49.97 418 ALA A O 1
ATOM 3315 N N . ASP A 1 419 ? -26.114 14.815 37.615 1.00 46.94 419 ASP A N 1
ATOM 3316 C CA . ASP A 1 419 ? -26.344 15.006 39.052 1.00 46.94 419 ASP A CA 1
ATOM 3317 C C . ASP A 1 419 ? -25.051 15.313 39.833 1.00 46.94 419 ASP A C 1
ATOM 3319 O O . ASP A 1 419 ? -25.037 16.186 40.695 1.00 46.94 419 ASP A O 1
ATOM 3323 N N . ASP A 1 420 ? -23.924 14.745 39.399 1.00 46.19 420 ASP A N 1
ATOM 3324 C CA . ASP A 1 420 ? -22.587 15.005 39.955 1.00 46.19 420 ASP A CA 1
ATOM 3325 C C . ASP A 1 420 ? -21.794 16.092 39.202 1.00 46.19 420 ASP A C 1
ATOM 3327 O O . ASP A 1 420 ? -20.590 16.262 39.399 1.00 46.19 420 ASP A O 1
ATOM 3331 N N . ALA A 1 421 ? -22.454 16.858 38.324 1.00 38.78 421 ALA A N 1
ATOM 3332 C CA . ALA A 1 421 ? -21.774 17.745 37.392 1.00 38.78 421 ALA A CA 1
ATOM 3333 C C . ALA A 1 421 ? -21.611 19.199 37.829 1.00 38.78 421 ALA A C 1
ATOM 3335 O O . ALA A 1 421 ? -20.829 19.927 37.222 1.00 38.78 421 ALA A O 1
ATOM 3336 N N . GLY A 1 422 ? -22.362 19.680 38.819 1.00 42.06 422 GLY A N 1
ATOM 3337 C CA . GLY A 1 422 ? -22.412 21.118 39.112 1.00 42.06 422 GLY A CA 1
ATOM 3338 C C . GLY A 1 422 ? -23.011 21.942 37.961 1.00 42.06 422 GLY A C 1
ATOM 3339 O O . GLY A 1 422 ? -22.528 23.034 37.662 1.00 42.06 422 GLY A O 1
ATOM 3340 N N . VAL A 1 423 ? -24.018 21.400 37.267 1.00 47.00 423 VAL A N 1
ATOM 3341 C CA . VAL A 1 423 ? -24.839 22.162 36.312 1.00 47.00 423 VAL A CA 1
ATOM 3342 C C . VAL A 1 423 ? -25.849 23.005 37.091 1.00 47.00 423 VAL A C 1
ATOM 3344 O O . VAL A 1 423 ? -26.431 22.541 38.069 1.00 47.00 423 VAL A O 1
ATOM 3347 N N . ASP A 1 424 ? -26.042 24.247 36.652 1.00 53.16 424 ASP A N 1
ATOM 3348 C CA . ASP A 1 424 ? -26.979 25.192 37.252 1.00 53.16 424 ASP A CA 1
ATOM 3349 C C . ASP A 1 424 ? -28.428 24.681 37.144 1.00 53.16 424 ASP A C 1
ATOM 3351 O O . ASP A 1 424 ? -28.974 24.522 36.049 1.00 53.16 424 ASP A O 1
ATOM 3355 N N . VAL A 1 425 ? -29.038 24.414 38.299 1.00 50.53 425 VAL A N 1
ATOM 3356 C CA . VAL A 1 425 ? -30.414 23.916 38.441 1.00 50.53 425 VAL A CA 1
ATOM 3357 C C . VAL A 1 425 ? -31.421 24.893 37.828 1.00 50.53 425 VAL A C 1
ATOM 3359 O O . VAL A 1 425 ? -32.439 24.465 37.284 1.00 50.53 425 VAL A O 1
ATOM 3362 N N . GLU A 1 426 ? -31.127 26.193 37.849 1.00 53.34 426 GLU A N 1
ATOM 3363 C CA . GLU A 1 426 ? -31.996 27.230 37.292 1.00 53.34 426 GLU A CA 1
ATOM 3364 C C . GLU A 1 426 ? -32.071 27.129 35.761 1.00 53.34 426 GLU A C 1
ATOM 3366 O O . GLU A 1 426 ? -33.155 27.206 35.181 1.00 53.34 426 GLU A O 1
ATOM 3371 N N . LEU A 1 427 ? -30.946 26.816 35.111 1.00 54.50 427 LEU A N 1
ATOM 3372 C CA . LEU A 1 427 ? -30.883 26.580 33.669 1.00 54.50 427 LEU A CA 1
ATOM 3373 C C . LEU A 1 427 ? -31.620 25.293 33.267 1.00 54.50 427 LEU A C 1
ATOM 3375 O O . LEU A 1 427 ? -32.353 25.296 32.282 1.00 54.50 427 LEU A O 1
ATOM 3379 N N . ILE A 1 428 ? -31.473 24.203 34.030 1.00 52.94 428 ILE A N 1
ATOM 3380 C CA . ILE A 1 428 ? -32.203 22.943 33.782 1.00 52.94 428 ILE A CA 1
ATOM 3381 C C . ILE A 1 428 ? -33.715 23.178 33.870 1.00 52.94 428 ILE A C 1
ATOM 3383 O O . ILE A 1 428 ? -34.468 22.733 33.001 1.00 52.94 428 ILE A O 1
ATOM 3387 N N . ASN A 1 429 ? -34.149 23.918 34.890 1.00 54.44 429 ASN A N 1
ATOM 3388 C CA . ASN A 1 429 ? -35.552 24.253 35.098 1.00 54.44 429 ASN A CA 1
ATOM 3389 C C . ASN A 1 429 ? -36.100 25.168 33.999 1.00 54.44 429 ASN A C 1
ATOM 3391 O O . ASN A 1 429 ? -37.215 24.945 33.524 1.00 54.44 429 ASN A O 1
ATOM 3395 N N . GLN A 1 430 ? -35.319 26.146 33.536 1.00 58.28 430 GLN A N 1
ATOM 3396 C CA . GLN A 1 430 ? -35.708 27.007 32.421 1.00 58.28 430 GLN A CA 1
ATOM 3397 C C . GLN A 1 430 ? -35.857 26.211 31.113 1.00 58.28 430 GLN A C 1
ATOM 3399 O O . GLN A 1 430 ? -36.885 26.315 30.442 1.00 58.28 430 GLN A O 1
ATOM 3404 N N . LEU A 1 431 ? -34.877 25.358 30.788 1.00 54.34 431 LEU A N 1
ATOM 3405 C CA . LEU A 1 431 ? -34.882 24.509 29.589 1.00 54.34 431 LEU A CA 1
ATOM 3406 C C . LEU A 1 431 ? -36.077 23.549 29.564 1.00 54.34 431 LEU A C 1
ATOM 3408 O O . LEU A 1 431 ? -36.708 23.353 28.526 1.00 54.34 431 LEU A O 1
ATOM 3412 N N . ALA A 1 432 ? -36.406 22.965 30.714 1.00 53.84 432 ALA A N 1
ATOM 3413 C CA . ALA A 1 432 ? -37.551 22.081 30.858 1.00 53.84 432 ALA A CA 1
ATOM 3414 C C . ALA A 1 432 ? -38.890 22.814 30.729 1.00 53.84 432 ALA A C 1
ATOM 3416 O O . ALA A 1 432 ? -39.799 22.321 30.063 1.00 53.84 432 ALA A O 1
ATOM 3417 N N . THR A 1 433 ? -39.007 23.993 31.342 1.00 57.16 433 THR A N 1
ATOM 3418 C CA . THR A 1 433 ? -40.235 24.799 31.326 1.00 57.16 433 THR A CA 1
ATOM 3419 C C . THR A 1 433 ? -40.557 25.283 29.910 1.00 57.16 433 THR A C 1
ATOM 3421 O O . THR A 1 433 ? -41.670 25.079 29.432 1.00 57.16 433 THR A O 1
ATOM 3424 N N . GLU A 1 434 ? -39.570 25.819 29.186 1.00 54.78 434 GLU A N 1
ATOM 3425 C CA . GLU A 1 434 ? -39.753 26.308 27.811 1.00 54.78 434 GLU A CA 1
ATOM 3426 C C . GLU A 1 434 ? -40.048 25.183 26.798 1.00 54.78 434 GLU A C 1
ATOM 3428 O O . GLU A 1 434 ? -40.757 25.404 25.812 1.00 54.78 434 GLU A O 1
ATOM 3433 N N . ALA A 1 435 ? -39.521 23.972 27.019 1.00 51.50 435 ALA A N 1
ATOM 3434 C CA . ALA A 1 435 ? -39.824 22.803 26.189 1.00 51.50 435 ALA A CA 1
ATOM 3435 C C . ALA A 1 435 ? -41.256 22.282 26.423 1.00 51.50 435 ALA A C 1
ATOM 3437 O O . ALA A 1 435 ? -41.926 21.848 25.481 1.00 51.50 435 ALA A O 1
ATOM 3438 N N . LEU A 1 436 ? -41.749 22.372 27.664 1.00 52.69 436 LEU A N 1
ATOM 3439 C CA . LEU A 1 436 ? -43.098 21.951 28.051 1.00 52.69 436 LEU A CA 1
ATOM 3440 C C . LEU A 1 436 ? -44.196 22.881 27.545 1.00 52.69 436 LEU A C 1
ATOM 3442 O O . LEU A 1 436 ? -45.267 22.410 27.176 1.00 52.69 436 LEU A O 1
ATOM 3446 N N . GLU A 1 437 ? -43.933 24.183 27.465 1.00 53.75 437 GLU A N 1
ATOM 3447 C CA . GLU A 1 437 ? -44.892 25.153 26.920 1.00 53.75 437 GLU A CA 1
ATOM 3448 C C . GLU A 1 437 ? -45.184 24.941 25.422 1.00 53.75 437 GLU A C 1
ATOM 3450 O O . GLU A 1 437 ? -46.173 25.457 24.902 1.00 53.75 437 GLU A O 1
ATOM 3455 N N . LYS A 1 438 ? -44.347 24.167 24.717 1.00 49.84 438 LYS A N 1
ATOM 3456 C CA . LYS A 1 438 ? -44.408 23.996 23.258 1.00 49.84 438 LYS A CA 1
ATOM 3457 C C . LYS A 1 438 ? -44.980 22.649 22.789 1.00 49.84 438 LYS A C 1
ATOM 3459 O O . LYS A 1 438 ? -45.141 22.487 21.578 1.00 49.84 438 LYS A O 1
ATOM 3464 N N . SER A 1 439 ? -45.268 21.671 23.666 1.00 49.44 439 SER A N 1
ATOM 3465 C CA . SER A 1 439 ? -45.642 20.311 23.219 1.00 49.44 439 SER A CA 1
ATOM 3466 C C . SER A 1 439 ? -46.316 19.388 24.246 1.00 49.44 439 SER A C 1
ATOM 3468 O O . SER A 1 439 ? -45.908 19.333 25.400 1.00 49.44 439 SER A O 1
ATOM 3470 N N . ASP A 1 440 ? -47.231 18.532 23.765 1.00 54.75 440 ASP A N 1
ATOM 3471 C CA . ASP A 1 440 ? -47.925 17.464 24.517 1.00 54.75 440 ASP A CA 1
ATOM 3472 C C . ASP A 1 440 ? -47.353 16.032 24.298 1.00 54.75 440 ASP A C 1
ATOM 3474 O O . ASP A 1 440 ? -48.004 15.022 24.583 1.00 54.75 440 ASP A O 1
ATOM 3478 N N . ASN A 1 441 ? -46.123 15.894 23.783 1.00 63.22 441 ASN A N 1
ATOM 3479 C CA . ASN A 1 441 ? -45.506 14.589 23.474 1.00 63.22 441 ASN A CA 1
ATOM 3480 C C . ASN A 1 441 ? -45.081 13.799 24.737 1.00 63.22 441 ASN A C 1
ATOM 3482 O O . ASN A 1 441 ? -44.509 14.354 25.673 1.00 63.22 441 ASN A O 1
ATOM 3486 N N . ASN A 1 442 ? -45.252 12.470 24.736 1.00 59.97 442 ASN A N 1
ATOM 3487 C CA . ASN A 1 442 ? -44.782 11.564 25.794 1.00 59.97 442 ASN A CA 1
ATOM 3488 C C . ASN A 1 442 ? -43.303 11.756 26.166 1.00 59.97 442 ASN A C 1
ATOM 3490 O O . ASN A 1 442 ? -42.972 11.777 27.346 1.00 59.97 442 ASN A O 1
ATOM 3494 N N . LYS A 1 443 ? -42.410 12.006 25.204 1.00 56.94 443 LYS A N 1
ATOM 3495 C CA . LYS A 1 443 ? -40.987 12.264 25.498 1.00 56.94 443 LYS A CA 1
ATOM 3496 C C . LYS A 1 443 ? -40.778 13.535 26.350 1.00 56.94 443 LYS A C 1
ATOM 3498 O O . LYS A 1 443 ? -39.880 13.562 27.186 1.00 56.94 443 LYS A O 1
ATOM 3503 N N . MET A 1 444 ? -41.644 14.547 26.210 1.00 60.47 444 MET A N 1
ATOM 3504 C CA . MET A 1 444 ? -41.658 15.742 27.074 1.00 60.47 444 MET A CA 1
ATOM 3505 C C . MET A 1 444 ? -42.249 15.468 28.449 1.00 60.47 444 MET A C 1
ATOM 3507 O O . MET A 1 444 ? -41.749 15.989 29.441 1.00 60.47 444 MET A O 1
ATOM 3511 N N . LYS A 1 445 ? -43.262 14.602 28.538 1.00 67.00 445 LYS A N 1
ATOM 3512 C CA . LYS A 1 445 ? -43.798 14.151 29.831 1.00 67.00 445 LYS A CA 1
ATOM 3513 C C . LYS A 1 445 ? -42.720 13.447 30.657 1.00 67.00 445 LYS A C 1
ATOM 3515 O O . LYS A 1 445 ? -42.604 13.712 31.848 1.00 67.00 445 LYS A O 1
ATOM 3520 N N . LEU A 1 446 ? -41.877 12.631 30.018 1.00 67.81 446 LEU A N 1
ATOM 3521 C CA . LEU A 1 446 ? -40.727 12.014 30.680 1.00 67.81 446 LEU A CA 1
ATOM 3522 C C . LEU A 1 446 ? -39.689 13.058 31.133 1.00 67.81 446 LEU A C 1
ATOM 3524 O O . LEU A 1 446 ? -39.239 13.010 32.275 1.00 67.81 446 LEU A O 1
ATOM 3528 N N . ALA A 1 447 ? -39.342 14.030 30.285 1.00 62.84 447 ALA A N 1
ATOM 3529 C CA . ALA A 1 447 ? -38.441 15.121 30.666 1.00 62.84 447 ALA A CA 1
ATOM 3530 C C . ALA A 1 447 ? -38.988 15.938 31.858 1.00 62.84 447 ALA A C 1
ATOM 3532 O O . ALA A 1 447 ? -38.253 16.218 32.803 1.00 62.84 447 ALA A O 1
ATOM 3533 N N . LYS A 1 448 ? -40.297 16.232 31.873 1.00 68.44 448 LYS A N 1
ATOM 3534 C CA . LYS A 1 448 ? -40.993 16.868 33.004 1.00 68.44 448 LYS A CA 1
ATOM 3535 C C . LYS A 1 448 ? -40.860 16.061 34.285 1.00 68.44 448 LYS A C 1
ATOM 3537 O O . LYS A 1 448 ? -40.561 16.630 35.326 1.00 68.44 448 LYS A O 1
ATOM 3542 N N . MET A 1 449 ? -41.072 14.749 34.215 1.00 71.62 449 MET A N 1
ATOM 3543 C CA . MET A 1 449 ? -40.910 13.867 35.372 1.00 71.62 449 MET A CA 1
ATOM 3544 C C . MET A 1 449 ? -39.491 13.929 35.931 1.00 71.62 449 MET A C 1
ATOM 3546 O O . MET A 1 449 ? -39.319 14.082 37.137 1.00 71.62 449 MET A O 1
ATOM 3550 N N . MET A 1 450 ? -38.474 13.878 35.065 1.00 68.31 450 MET A N 1
ATOM 3551 C CA . MET A 1 450 ? -37.083 14.010 35.503 1.00 68.31 450 MET A CA 1
ATOM 3552 C C . MET A 1 450 ? -36.842 15.360 36.186 1.00 68.31 450 MET A C 1
ATOM 3554 O O . MET A 1 450 ? -36.223 15.406 37.239 1.00 68.31 450 MET A O 1
ATOM 3558 N N . VAL A 1 451 ? -37.383 16.452 35.652 1.00 64.31 451 VAL A N 1
ATOM 3559 C CA . VAL A 1 451 ? -37.220 17.799 36.221 1.00 64.31 451 VAL A CA 1
ATOM 3560 C C . VAL A 1 451 ? -37.929 17.938 37.565 1.00 64.31 451 VAL A C 1
ATOM 3562 O O . VAL A 1 451 ? -37.325 18.417 38.518 1.00 64.31 451 VAL A O 1
ATOM 3565 N N . LEU A 1 452 ? -39.166 17.453 37.683 1.00 69.94 452 LEU A N 1
ATOM 3566 C CA . LEU A 1 452 ? -39.907 17.440 38.948 1.00 69.94 452 LEU A CA 1
ATOM 3567 C C . LEU A 1 452 ? -39.176 16.619 40.013 1.00 69.94 452 LEU A C 1
ATOM 3569 O O . LEU A 1 452 ? -39.065 17.052 41.158 1.00 69.94 452 LEU A O 1
ATOM 3573 N N . TYR A 1 453 ? -38.614 15.467 39.632 1.00 70.56 453 TYR A N 1
ATOM 3574 C CA . TYR A 1 453 ? -37.759 14.686 40.521 1.00 70.56 453 TYR A CA 1
ATOM 3575 C C . TYR A 1 453 ? -36.534 15.493 40.984 1.00 70.56 453 TYR A C 1
ATOM 3577 O O . TYR A 1 453 ? -36.247 15.542 42.178 1.00 70.56 453 TYR A O 1
ATOM 3585 N N . ARG A 1 454 ? -35.831 16.166 40.063 1.00 62.34 454 ARG A N 1
ATOM 3586 C CA . ARG A 1 454 ? -34.625 16.963 40.367 1.00 62.34 454 ARG A CA 1
ATOM 3587 C C . ARG A 1 454 ? -34.924 18.188 41.236 1.00 62.34 454 ARG A C 1
ATOM 3589 O O . ARG A 1 454 ? -34.140 18.500 42.125 1.00 62.34 454 ARG A O 1
ATOM 3596 N N . SER A 1 455 ? -36.063 18.838 41.029 1.00 63.38 455 SER A N 1
ATOM 3597 C CA . SER A 1 455 ? -36.505 20.008 41.801 1.00 63.38 455 SER A CA 1
ATOM 3598 C C . SER A 1 455 ? -37.063 19.655 43.184 1.00 63.38 455 SER A C 1
ATOM 3600 O O . SER A 1 455 ? -37.480 20.539 43.928 1.00 63.38 455 SER A O 1
ATOM 3602 N N . GLY A 1 456 ? -37.067 18.371 43.558 1.00 68.50 456 GLY A N 1
ATOM 3603 C CA . GLY A 1 456 ? -37.606 17.906 44.835 1.00 68.50 456 GLY A CA 1
ATOM 3604 C C . GLY A 1 456 ? -39.136 17.870 44.885 1.00 68.50 456 GLY A C 1
ATOM 3605 O O . GLY A 1 456 ? -39.715 17.607 45.939 1.00 68.50 456 GLY A O 1
ATOM 3606 N N . GLU A 1 457 ? -39.805 18.084 43.752 1.00 78.56 457 GLU A N 1
ATOM 3607 C CA . GLU A 1 457 ? -41.260 18.033 43.594 1.00 78.56 457 GLU A CA 1
ATOM 3608 C C . GLU A 1 457 ? -41.718 16.583 43.367 1.00 78.56 457 GLU A C 1
ATOM 3610 O O . GLU A 1 457 ? -42.379 16.241 42.385 1.00 78.56 457 GLU A O 1
ATOM 3615 N N . TYR A 1 458 ? -41.328 15.698 44.287 1.00 81.81 458 TYR A N 1
ATOM 3616 C CA . TYR A 1 458 ? -41.469 14.249 44.139 1.00 81.81 458 TYR A CA 1
ATOM 3617 C C . TYR A 1 458 ? -42.925 13.789 43.986 1.00 81.81 458 TYR A C 1
ATOM 3619 O O . TYR A 1 458 ? -43.188 12.873 43.215 1.00 81.81 458 TYR A O 1
ATOM 3627 N N . GLU A 1 459 ? -43.873 14.442 44.664 1.00 85.38 459 GLU A N 1
ATOM 3628 C CA . GLU A 1 459 ? -45.302 14.104 44.567 1.00 85.38 459 GLU A CA 1
ATOM 3629 C C . GLU A 1 459 ? -45.822 14.371 43.146 1.00 85.38 459 GLU A C 1
ATOM 3631 O O . GLU A 1 459 ? -46.417 13.508 42.508 1.00 85.38 459 GLU A O 1
ATOM 3636 N N . GLN A 1 460 ? -45.471 15.532 42.587 1.00 80.69 460 GLN A N 1
ATOM 3637 C CA . GLN A 1 460 ? -45.832 15.899 41.218 1.00 80.69 460 GLN A CA 1
ATOM 3638 C C . GLN A 1 460 ? -45.114 15.032 40.180 1.00 80.69 460 GLN A C 1
ATOM 3640 O O . GLN A 1 460 ? -45.652 14.791 39.103 1.00 80.69 460 GLN A O 1
ATOM 3645 N N . CYS A 1 461 ? -43.902 14.560 40.487 1.00 77.81 461 CYS A N 1
ATOM 3646 C CA . CYS A 1 461 ? -43.184 13.605 39.650 1.00 77.81 461 CYS A CA 1
ATOM 3647 C C . CYS A 1 461 ? -43.921 12.260 39.564 1.00 77.81 461 CYS A C 1
ATOM 3649 O O . CYS A 1 461 ? -44.038 11.696 38.478 1.00 77.81 461 CYS A O 1
ATOM 3651 N N . ILE A 1 462 ? -44.451 11.759 40.683 1.00 82.00 462 ILE A N 1
ATOM 3652 C CA . ILE A 1 462 ? -45.242 10.520 40.711 1.00 82.00 462 ILE A CA 1
ATOM 3653 C C . ILE A 1 462 ? -46.548 10.706 39.931 1.00 82.00 462 ILE A C 1
ATOM 3655 O O . ILE A 1 462 ? -46.868 9.884 39.067 1.00 82.00 462 ILE A O 1
ATOM 3659 N N . ASP A 1 463 ? -47.239 11.819 40.183 1.00 81.56 463 ASP A N 1
ATOM 3660 C CA . ASP A 1 463 ? -48.548 12.145 39.607 1.00 81.56 463 ASP A CA 1
ATOM 3661 C C . ASP A 1 463 ? -48.488 12.583 38.140 1.00 81.56 463 ASP A C 1
ATOM 3663 O O . ASP A 1 463 ? -49.514 12.633 37.454 1.00 81.56 463 ASP A O 1
ATOM 3667 N N . ALA A 1 464 ? -47.298 12.897 37.627 1.00 72.56 464 ALA A N 1
ATOM 3668 C CA . ALA A 1 464 ? -47.101 13.207 36.225 1.00 72.56 464 ALA A CA 1
ATOM 3669 C C . ALA A 1 464 ? -47.517 11.995 35.375 1.00 72.56 464 ALA A C 1
ATOM 3671 O O . ALA A 1 464 ? -46.839 10.965 35.292 1.00 72.56 464 ALA A O 1
ATOM 3672 N N . GLY A 1 465 ? -48.696 12.113 34.766 1.00 65.31 465 GLY A N 1
ATOM 3673 C CA . GLY A 1 465 ? -49.271 11.094 33.904 1.00 65.31 465 GLY A CA 1
ATOM 3674 C C . GLY A 1 465 ? -48.391 10.852 32.681 1.00 65.31 465 GLY A C 1
ATOM 3675 O O . GLY A 1 465 ? -48.021 11.785 31.969 1.00 65.31 465 GLY A O 1
ATOM 3676 N N . PHE A 1 466 ? -48.092 9.585 32.419 1.00 68.12 466 PHE A N 1
ATOM 3677 C CA . PHE A 1 466 ? -47.391 9.131 31.226 1.00 68.12 466 PHE A CA 1
ATOM 3678 C C . PHE A 1 466 ? -48.196 7.975 30.630 1.00 68.12 466 PHE A C 1
ATOM 3680 O O . PHE A 1 466 ? -48.322 6.924 31.255 1.00 68.12 466 PHE A O 1
ATOM 3687 N N . GLU A 1 467 ? -48.780 8.193 29.452 1.00 60.78 467 GLU A N 1
ATOM 3688 C CA . GLU A 1 467 ? -49.623 7.220 28.751 1.00 60.78 467 GLU A CA 1
ATOM 3689 C C . GLU A 1 467 ? -49.086 7.004 27.331 1.00 60.78 467 GLU A C 1
ATOM 3691 O O . GLU A 1 467 ? -49.009 7.946 26.543 1.00 60.78 467 GLU A O 1
ATOM 3696 N N . GLY A 1 468 ? -48.716 5.766 26.987 1.00 60.22 468 GLY A N 1
ATOM 3697 C CA . GLY A 1 468 ? -48.083 5.411 25.707 1.00 60.22 468 GLY A CA 1
ATOM 3698 C C . GLY A 1 468 ? -46.548 5.434 25.762 1.00 60.22 468 GLY A C 1
ATOM 3699 O O . GLY A 1 468 ? -45.977 5.404 26.841 1.00 60.22 468 GLY A O 1
ATOM 3700 N N . GLY A 1 469 ? -45.871 5.468 24.608 1.00 60.78 469 GLY A N 1
ATOM 3701 C CA . GLY A 1 469 ? -44.399 5.400 24.515 1.00 60.78 469 GLY A CA 1
ATOM 3702 C C . GLY A 1 469 ? -43.861 3.982 24.293 1.00 60.78 469 GLY A C 1
ATOM 3703 O O . GLY A 1 469 ? -44.574 3.003 24.521 1.00 60.78 469 GLY A O 1
ATOM 3704 N N . ASP A 1 470 ? -42.625 3.875 23.801 1.00 63.69 470 ASP A N 1
ATOM 3705 C CA . ASP A 1 470 ? -41.967 2.578 23.594 1.00 63.69 470 ASP A CA 1
ATOM 3706 C C . ASP A 1 470 ? -41.637 1.890 24.939 1.00 63.69 470 ASP A C 1
ATOM 3708 O O . ASP A 1 470 ? -41.634 2.546 25.988 1.00 63.69 470 ASP A O 1
ATOM 3712 N N . PRO A 1 471 ? -41.389 0.565 24.956 1.00 64.75 471 PRO A N 1
ATOM 3713 C CA . PRO A 1 471 ? -41.144 -0.163 26.201 1.00 64.75 471 PRO A CA 1
ATOM 3714 C C . PRO A 1 471 ? -40.000 0.420 27.046 1.00 64.75 471 PRO A C 1
ATOM 3716 O O . PRO A 1 471 ? -40.068 0.419 28.272 1.00 64.75 471 PRO A O 1
ATOM 3719 N N . LEU A 1 472 ? -38.969 0.975 26.411 1.00 62.25 472 LEU A N 1
ATOM 3720 C CA . LEU A 1 472 ? -37.816 1.537 27.106 1.00 62.25 472 LEU A CA 1
ATOM 3721 C C . LEU A 1 472 ? -38.176 2.847 27.819 1.00 62.25 472 LEU A C 1
ATOM 3723 O O . LEU A 1 472 ? -37.814 3.045 28.976 1.00 62.25 472 LEU A O 1
ATOM 3727 N N . GLN A 1 473 ? -38.978 3.701 27.183 1.00 66.31 473 GLN A N 1
ATOM 3728 C CA . GLN A 1 473 ? -39.532 4.896 27.822 1.00 66.31 473 GLN A CA 1
ATOM 3729 C C . GLN A 1 473 ? -40.422 4.547 29.015 1.00 66.31 473 GLN A C 1
ATOM 3731 O O . GLN A 1 473 ? -40.316 5.186 30.060 1.00 66.31 473 GLN A O 1
ATOM 3736 N N . GLN A 1 474 ? -41.261 3.517 28.890 1.00 71.81 474 GLN A N 1
ATOM 3737 C CA . GLN A 1 474 ? -42.108 3.057 29.993 1.00 71.81 474 GLN A CA 1
ATOM 3738 C C . GLN A 1 474 ? -41.272 2.560 31.178 1.00 71.81 474 GLN A C 1
ATOM 3740 O O . GLN A 1 474 ? -41.569 2.897 32.324 1.00 71.81 474 GLN A O 1
ATOM 3745 N N . ALA A 1 475 ? -40.189 1.826 30.911 1.00 69.12 475 ALA A N 1
ATOM 3746 C CA . ALA A 1 475 ? -39.265 1.393 31.951 1.00 69.12 475 ALA A CA 1
ATOM 3747 C C . ALA A 1 475 ? -38.609 2.573 32.686 1.00 69.12 475 ALA A C 1
ATOM 3749 O O . ALA A 1 475 ? -38.579 2.586 33.915 1.00 69.12 475 ALA A O 1
ATOM 3750 N N . ILE A 1 476 ? -38.139 3.592 31.958 1.00 67.88 476 ILE A N 1
ATOM 3751 C CA . ILE A 1 476 ? -37.506 4.780 32.557 1.00 67.88 476 ILE A CA 1
ATOM 3752 C C . ILE A 1 476 ? -38.502 5.547 33.438 1.00 67.88 476 ILE A C 1
ATOM 3754 O O . ILE A 1 476 ? -38.164 5.930 34.556 1.00 67.88 476 ILE A O 1
ATOM 3758 N N . VAL A 1 477 ? -39.744 5.733 32.980 1.00 76.06 477 VAL A N 1
ATOM 3759 C CA . VAL A 1 477 ? -40.818 6.373 33.764 1.00 76.06 477 VAL A CA 1
ATOM 3760 C C . VAL A 1 477 ? -41.046 5.650 35.090 1.00 76.06 477 VAL A C 1
ATOM 3762 O O . VAL A 1 477 ? -41.119 6.286 36.142 1.00 76.06 477 VAL A O 1
ATOM 3765 N N . LEU A 1 478 ? -41.141 4.320 35.051 1.00 76.88 478 LEU A N 1
ATOM 3766 C CA . LEU A 1 478 ? -41.354 3.492 36.238 1.00 76.88 478 LEU A CA 1
ATOM 3767 C C . LEU A 1 478 ? -40.178 3.578 37.219 1.00 76.88 478 LEU A C 1
ATOM 3769 O O . LEU A 1 478 ? -40.386 3.633 38.433 1.00 76.88 478 LEU A O 1
ATOM 3773 N N . LEU A 1 479 ? -38.951 3.670 36.708 1.00 71.75 479 LEU A N 1
ATOM 3774 C CA . LEU A 1 479 ? -37.766 3.862 37.536 1.00 71.75 479 LEU A CA 1
ATOM 3775 C C . LEU A 1 479 ? -37.742 5.247 38.204 1.00 71.75 479 LEU A C 1
ATOM 3777 O O . LEU A 1 479 ? -37.534 5.335 39.412 1.00 71.75 479 LEU A O 1
ATOM 3781 N N . VAL A 1 480 ? -38.038 6.320 37.464 1.00 73.44 480 VAL A N 1
ATOM 3782 C CA . VAL A 1 480 ? -38.104 7.686 38.019 1.00 73.44 480 VAL A CA 1
ATOM 3783 C C . VAL A 1 480 ? -39.201 7.799 39.087 1.00 73.44 480 VAL A C 1
ATOM 3785 O O . VAL A 1 480 ? -38.976 8.390 40.145 1.00 73.44 480 VAL A O 1
ATOM 3788 N N . ARG A 1 481 ? -40.365 7.166 38.874 1.00 82.88 481 ARG A N 1
ATOM 3789 C CA . ARG A 1 481 ? -41.430 7.077 39.892 1.00 82.88 481 ARG A CA 1
ATOM 3790 C C . ARG A 1 481 ? -40.988 6.317 41.128 1.00 82.88 481 ARG A C 1
ATOM 3792 O O . ARG A 1 481 ? -41.270 6.761 42.237 1.00 82.88 481 ARG A O 1
ATOM 3799 N N . SER A 1 482 ? -40.277 5.205 40.947 1.00 75.62 482 SER A N 1
ATOM 3800 C CA . SER A 1 482 ? -39.732 4.443 42.069 1.00 75.62 482 SER A CA 1
ATOM 3801 C C . SER A 1 482 ? -38.822 5.308 42.946 1.00 75.62 482 SER A C 1
ATOM 3803 O O . SER A 1 482 ? -38.981 5.362 44.169 1.00 75.62 482 SER A O 1
ATOM 3805 N N . MET A 1 483 ? -37.919 6.059 42.312 1.00 71.25 483 MET A N 1
ATOM 3806 C CA . MET A 1 483 ? -37.003 6.963 43.004 1.00 71.25 483 MET A CA 1
ATOM 3807 C C . MET A 1 483 ? -37.753 8.081 43.741 1.00 71.25 483 MET A C 1
ATOM 3809 O O . MET A 1 483 ? -37.471 8.341 44.914 1.00 71.25 483 MET A O 1
ATOM 3813 N N . ALA A 1 484 ? -38.742 8.709 43.097 1.00 79.69 484 ALA A N 1
ATOM 3814 C CA . ALA A 1 484 ? -39.574 9.748 43.708 1.00 79.69 484 ALA A CA 1
ATOM 3815 C C . ALA A 1 484 ? -40.367 9.217 44.919 1.00 79.69 484 ALA A C 1
ATOM 3817 O O . ALA A 1 484 ? -40.346 9.826 45.990 1.00 79.69 484 ALA A O 1
ATOM 3818 N N . ALA A 1 485 ? -40.991 8.041 44.787 1.00 81.56 485 ALA A N 1
ATOM 3819 C CA . ALA A 1 485 ? -41.723 7.378 45.866 1.00 81.56 485 ALA A CA 1
ATOM 3820 C C . ALA A 1 485 ? -40.810 7.066 47.058 1.00 81.56 485 ALA A C 1
ATOM 3822 O O . ALA A 1 485 ? -41.195 7.289 48.209 1.00 81.56 485 ALA A O 1
ATOM 3823 N N . LYS A 1 486 ? -39.563 6.644 46.809 1.00 74.06 486 LYS A N 1
ATOM 3824 C CA . LYS A 1 486 ? -38.579 6.438 47.880 1.00 74.06 486 LYS A CA 1
ATOM 3825 C C . LYS A 1 486 ? -38.234 7.741 48.606 1.00 74.06 486 LYS A C 1
ATOM 3827 O O . LYS A 1 486 ? -38.178 7.735 49.834 1.00 74.06 486 LYS A O 1
ATOM 3832 N N . LYS A 1 487 ? -38.031 8.859 47.896 1.00 80.94 487 LYS A N 1
ATOM 3833 C CA . LYS A 1 487 ? -37.753 10.172 48.523 1.00 80.94 487 LYS A CA 1
ATOM 3834 C C . LYS A 1 487 ? -38.892 10.644 49.435 1.00 80.94 487 LYS A C 1
ATOM 3836 O O . LYS A 1 487 ? -38.642 11.382 50.383 1.00 80.94 487 LYS A O 1
ATOM 3841 N N . LEU A 1 488 ? -40.108 10.156 49.194 1.00 86.75 488 LEU A N 1
ATOM 3842 C CA . LEU A 1 488 ? -41.300 10.375 50.017 1.00 86.75 488 LEU A CA 1
ATOM 3843 C C . LEU A 1 488 ? -41.552 9.267 51.058 1.00 86.75 488 LEU A C 1
ATOM 3845 O O . LEU A 1 488 ? -42.581 9.276 51.728 1.00 86.75 488 LEU A O 1
ATOM 3849 N N . ASN A 1 489 ? -40.628 8.311 51.208 1.00 84.88 489 ASN A N 1
ATOM 3850 C CA . ASN A 1 489 ? -40.726 7.156 52.107 1.00 84.88 489 ASN A CA 1
ATOM 3851 C C . ASN A 1 489 ? -41.923 6.213 51.815 1.00 84.88 489 ASN A C 1
ATOM 3853 O O . ASN A 1 489 ? -42.431 5.538 52.711 1.00 84.88 489 ASN A O 1
ATOM 3857 N N . ARG A 1 490 ? -42.371 6.140 50.552 1.00 87.75 490 ARG A N 1
ATOM 3858 C CA . ARG A 1 490 ? -43.459 5.273 50.050 1.00 87.75 490 ARG A CA 1
ATOM 3859 C C . ARG A 1 490 ? -42.890 3.966 49.479 1.00 87.75 490 ARG A C 1
ATOM 3861 O O . ARG A 1 490 ? -42.891 3.733 48.271 1.00 87.75 490 ARG A O 1
ATOM 3868 N N . MET A 1 491 ? -42.357 3.115 50.356 1.00 79.19 491 MET A N 1
ATOM 3869 C CA . MET A 1 491 ? -41.539 1.951 49.964 1.00 79.19 491 MET A CA 1
ATOM 3870 C C . MET A 1 491 ? -42.277 0.878 49.147 1.00 79.19 491 MET A C 1
ATOM 3872 O O . MET A 1 491 ? -41.676 0.288 48.246 1.00 79.19 491 MET A O 1
ATOM 3876 N N . ASP A 1 492 ? -43.566 0.643 49.403 1.00 83.25 492 ASP A N 1
ATOM 3877 C CA . ASP A 1 492 ? -44.359 -0.342 48.648 1.00 83.25 492 ASP A CA 1
ATOM 3878 C C . ASP A 1 492 ? -44.514 0.066 47.174 1.00 83.25 492 ASP A C 1
ATOM 3880 O O . ASP A 1 492 ? -44.367 -0.744 46.258 1.00 83.25 492 ASP A O 1
ATOM 3884 N N . GLU A 1 493 ? -44.752 1.354 46.934 1.00 83.81 493 GLU A N 1
ATOM 3885 C CA . GLU A 1 493 ? -44.896 1.931 45.599 1.00 83.81 493 GLU A CA 1
ATOM 3886 C C . GLU A 1 493 ? -43.563 2.033 44.861 1.00 83.81 493 GLU A C 1
ATOM 3888 O O . GLU A 1 493 ? -43.502 1.763 43.657 1.00 83.81 493 GLU A O 1
ATOM 3893 N N . ALA A 1 494 ? -42.489 2.347 45.592 1.00 74.25 494 ALA A N 1
ATOM 3894 C CA . ALA A 1 494 ? -41.134 2.322 45.059 1.00 74.25 494 ALA A CA 1
ATOM 3895 C C . ALA A 1 494 ? -40.765 0.914 44.563 1.00 74.25 494 ALA A C 1
ATOM 3897 O O . ALA A 1 494 ? -40.383 0.723 43.408 1.00 74.25 494 ALA A O 1
ATOM 3898 N N . THR A 1 495 ? -40.976 -0.098 45.407 1.00 74.06 495 THR A N 1
ATOM 3899 C CA . THR A 1 495 ? -40.658 -1.498 45.089 1.00 74.06 495 THR A CA 1
ATOM 3900 C C . THR A 1 495 ? -41.476 -2.007 43.906 1.00 74.06 495 THR A C 1
ATOM 3902 O O . THR A 1 495 ? -40.934 -2.640 42.998 1.00 74.06 495 THR A O 1
ATOM 3905 N N . LYS A 1 496 ? -42.777 -1.696 43.879 1.00 83.00 496 LYS A N 1
ATOM 3906 C CA . LYS A 1 496 ? -43.668 -2.078 42.782 1.00 83.00 496 LYS A CA 1
ATOM 3907 C C . LYS A 1 496 ? -43.225 -1.464 41.451 1.00 83.00 496 LYS A C 1
ATOM 3909 O O . LYS A 1 496 ? -43.043 -2.192 40.478 1.00 83.00 496 LYS A O 1
ATOM 3914 N N . SER A 1 497 ? -43.008 -0.148 41.427 1.00 78.81 497 SER A N 1
ATOM 3915 C CA . SER A 1 497 ? -42.611 0.571 40.210 1.00 78.81 497 SER A CA 1
ATOM 3916 C C . SER A 1 497 ? -41.252 0.085 39.694 1.00 78.81 497 SER A C 1
ATOM 3918 O O . SER A 1 497 ? -41.074 -0.121 38.496 1.00 78.81 497 SER A O 1
ATOM 3920 N N . PHE A 1 498 ? -40.306 -0.191 40.599 1.00 72.31 498 PHE A N 1
ATOM 3921 C CA . PHE A 1 498 ? -39.005 -0.754 40.240 1.00 72.31 498 PHE A CA 1
ATOM 3922 C C . PHE A 1 498 ? -39.117 -2.147 39.605 1.00 72.31 498 PHE A C 1
ATOM 3924 O O . PHE A 1 498 ? -38.520 -2.395 38.558 1.00 72.31 498 PHE A O 1
ATOM 3931 N N . GLY A 1 499 ? -39.900 -3.048 40.208 1.00 71.19 499 GLY A N 1
ATOM 3932 C CA . GLY A 1 499 ? -40.085 -4.406 39.692 1.00 71.19 499 GLY A CA 1
ATOM 3933 C C . GLY A 1 499 ? -40.716 -4.432 38.296 1.00 71.19 499 GLY A C 1
ATOM 3934 O O . GLY A 1 499 ? -40.279 -5.192 37.432 1.00 71.19 499 GLY A O 1
ATOM 3935 N N . GLU A 1 500 ? -41.701 -3.566 38.052 1.00 79.25 500 GLU A N 1
ATOM 3936 C CA . GLU A 1 500 ? -42.342 -3.421 36.740 1.00 79.25 500 GLU A CA 1
ATOM 3937 C C . GLU A 1 500 ? -41.364 -2.871 35.688 1.00 79.25 500 GLU A C 1
ATOM 3939 O O . GLU A 1 500 ? -41.263 -3.430 34.595 1.00 79.25 500 GLU A O 1
ATOM 3944 N N . GLY A 1 501 ? -40.583 -1.839 36.027 1.00 67.94 501 GLY A N 1
ATOM 3945 C CA . GLY A 1 501 ? -39.572 -1.277 35.126 1.00 67.94 501 GLY A CA 1
ATOM 3946 C C . GLY A 1 501 ? -38.457 -2.272 34.787 1.00 67.94 501 GLY A C 1
ATOM 3947 O O . GLY A 1 501 ? -38.124 -2.461 33.618 1.00 67.94 501 GLY A O 1
ATOM 3948 N N . SER A 1 502 ? -37.925 -2.970 35.794 1.00 61.44 502 SER A N 1
ATOM 3949 C CA . SER A 1 502 ? -36.849 -3.960 35.636 1.00 61.44 502 SER A CA 1
ATOM 3950 C C . SER A 1 502 ? -37.248 -5.123 34.719 1.00 61.44 502 SER A C 1
ATOM 3952 O O . SER A 1 502 ? -36.458 -5.568 33.879 1.00 61.44 502 SER A O 1
ATOM 3954 N N . LYS A 1 503 ? -38.502 -5.579 34.815 1.00 70.56 503 LYS A N 1
ATOM 3955 C CA . LYS A 1 503 ? -39.043 -6.628 33.947 1.00 70.56 503 LYS A CA 1
ATOM 3956 C C . LYS A 1 503 ? -39.055 -6.204 32.477 1.00 70.56 503 LYS A C 1
ATOM 3958 O O . LYS A 1 503 ? -38.605 -6.968 31.627 1.00 70.56 503 LYS A O 1
ATOM 3963 N N . ILE A 1 504 ? -39.500 -4.980 32.187 1.00 68.50 504 ILE A N 1
ATOM 3964 C CA . ILE A 1 504 ? -39.540 -4.451 30.817 1.00 68.50 504 ILE A CA 1
ATOM 3965 C C . ILE A 1 504 ? -38.127 -4.367 30.226 1.00 68.50 504 ILE A C 1
ATOM 3967 O O . ILE A 1 504 ? -37.911 -4.794 29.093 1.00 68.50 504 ILE A O 1
ATOM 3971 N N . VAL A 1 505 ? -37.159 -3.869 31.001 1.00 57.84 505 VAL A N 1
ATOM 3972 C CA . VAL A 1 505 ? -35.746 -3.777 30.591 1.00 57.84 505 VAL A CA 1
ATOM 3973 C C . VAL A 1 505 ? -35.186 -5.159 30.258 1.00 57.84 505 VAL A C 1
ATOM 3975 O O . VAL A 1 505 ? -34.608 -5.348 29.190 1.00 57.84 505 VAL A O 1
ATOM 3978 N N . THR A 1 506 ? -35.419 -6.141 31.129 1.00 57.38 506 THR A N 1
ATOM 3979 C CA . THR A 1 506 ? -34.914 -7.512 30.963 1.00 57.38 506 THR A CA 1
ATOM 3980 C C . THR A 1 506 ? -35.511 -8.201 29.735 1.00 57.38 506 THR A C 1
ATOM 3982 O O . THR A 1 506 ? -34.794 -8.854 28.980 1.00 57.38 506 THR A O 1
ATOM 3985 N N . GLU A 1 507 ? -36.815 -8.040 29.504 1.00 64.88 507 GLU A N 1
ATOM 3986 C CA . GLU A 1 507 ? -37.504 -8.650 28.363 1.00 64.88 507 GLU A CA 1
ATOM 3987 C C . GLU A 1 507 ? -37.094 -7.996 27.035 1.00 64.88 507 GLU A C 1
ATOM 3989 O O . GLU A 1 507 ? -36.926 -8.691 26.035 1.00 64.88 507 GLU A O 1
ATOM 3994 N N . LYS A 1 508 ? -36.885 -6.673 27.014 1.00 57.81 508 LYS A N 1
ATOM 3995 C CA . LYS A 1 508 ? -36.683 -5.914 25.770 1.00 57.81 508 LYS A CA 1
ATOM 3996 C C . LYS A 1 508 ? -35.227 -5.684 25.378 1.00 57.81 508 LYS A C 1
ATOM 3998 O O . LYS A 1 508 ? -34.969 -5.561 24.186 1.00 57.81 508 LYS A O 1
ATOM 4003 N N . LEU A 1 509 ? -34.273 -5.686 26.315 1.00 49.06 509 LEU A N 1
ATOM 4004 C CA . LEU A 1 509 ? -32.838 -5.583 25.996 1.00 49.06 509 LEU A CA 1
ATOM 4005 C C . LEU A 1 509 ? -32.392 -6.672 25.011 1.00 49.06 509 LEU A C 1
ATOM 4007 O O . LEU A 1 509 ? -31.614 -6.389 24.108 1.00 49.06 509 LEU A O 1
ATOM 4011 N N . SER A 1 510 ? -32.921 -7.894 25.142 1.00 47.62 510 SER A N 1
ATOM 4012 C CA . SER A 1 510 ? -32.567 -9.018 24.264 1.00 47.62 510 SER A CA 1
ATOM 4013 C C . SER A 1 510 ? -32.948 -8.794 22.790 1.00 47.62 510 SER A C 1
ATOM 4015 O O . SER A 1 510 ? -32.152 -9.106 21.904 1.00 47.62 510 SER A O 1
ATOM 4017 N N . ASP A 1 511 ? -34.102 -8.171 22.534 1.00 47.28 511 ASP A N 1
ATOM 4018 C CA . ASP A 1 511 ? -34.587 -7.848 21.187 1.00 47.28 511 ASP A CA 1
ATOM 4019 C C . ASP A 1 511 ? -33.711 -6.754 20.536 1.00 47.28 511 ASP A C 1
ATOM 4021 O O . ASP A 1 511 ? -33.310 -6.873 19.376 1.00 47.28 511 ASP A O 1
ATOM 4025 N N . PHE A 1 512 ? -33.325 -5.727 21.307 1.00 45.72 512 PHE A N 1
ATOM 4026 C CA . PHE A 1 512 ? -32.541 -4.577 20.827 1.00 45.72 512 PHE A CA 1
ATOM 4027 C C . PHE A 1 512 ? -31.129 -4.930 20.330 1.00 45.72 512 PHE A C 1
ATOM 4029 O O . PHE A 1 512 ? -30.629 -4.275 19.415 1.00 45.72 512 PHE A O 1
ATOM 4036 N N . TYR A 1 513 ? -30.483 -5.957 20.891 1.00 44.38 513 TYR A N 1
ATOM 4037 C CA . TYR A 1 513 ? -29.153 -6.400 20.444 1.00 44.38 513 TYR A CA 1
ATOM 4038 C C . TYR A 1 513 ? -29.187 -7.274 19.180 1.00 44.38 513 TYR A C 1
ATOM 4040 O O . TYR A 1 513 ? -28.129 -7.590 18.633 1.00 44.38 513 TYR A O 1
ATOM 4048 N N . SER A 1 514 ? -30.378 -7.670 18.714 1.00 40.59 514 SER A N 1
ATOM 4049 C CA . SER A 1 514 ? -30.550 -8.665 17.649 1.00 40.59 514 SER A CA 1
ATOM 4050 C C . SER A 1 514 ? -31.051 -8.112 16.305 1.00 40.59 514 SER A C 1
ATOM 4052 O O . SER A 1 514 ? -30.919 -8.801 15.292 1.00 40.59 514 SER A O 1
ATOM 4054 N N . GLU A 1 515 ? -31.571 -6.878 16.246 1.00 37.44 515 GLU A N 1
ATOM 4055 C CA . GLU A 1 515 ? -32.139 -6.317 15.009 1.00 37.44 515 GLU A CA 1
ATOM 4056 C C . GLU A 1 515 ? -31.124 -5.544 14.133 1.00 37.44 515 GLU A C 1
ATOM 4058 O O . GLU A 1 515 ? -30.325 -4.739 14.631 1.00 37.44 515 GLU A O 1
ATOM 4063 N N . PRO A 1 516 ? -31.156 -5.724 12.796 1.00 38.66 516 PRO A N 1
ATOM 4064 C CA . PRO A 1 516 ? -30.312 -4.978 11.878 1.00 38.66 516 PRO A CA 1
ATOM 4065 C C . PRO A 1 516 ? -30.914 -3.608 11.514 1.00 38.66 516 PRO A C 1
ATOM 4067 O O . PRO A 1 516 ? -32.024 -3.517 11.009 1.00 38.66 516 PRO A O 1
ATOM 4070 N N . GLN A 1 517 ? -30.097 -2.564 11.707 1.00 51.88 517 GLN A N 1
ATOM 4071 C CA . GLN A 1 517 ? -30.061 -1.281 10.978 1.00 51.88 517 GLN A CA 1
ATOM 40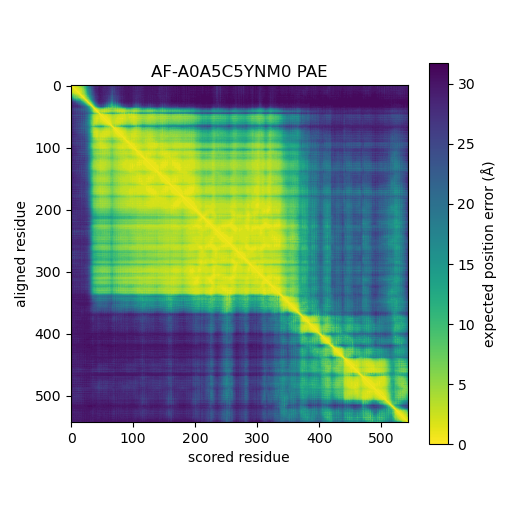72 C C . GLN A 1 517 ? -31.399 -0.608 10.596 1.00 51.88 517 GLN A C 1
ATOM 4074 O O . GLN A 1 517 ? -31.959 -0.922 9.555 1.00 51.88 517 GLN A O 1
ATOM 4079 N N . GLN A 1 518 ? -31.771 0.468 11.305 1.00 35.41 518 GLN A N 1
ATOM 4080 C CA . GLN A 1 518 ? -32.208 1.754 10.711 1.00 35.41 518 GLN A CA 1
ATOM 4081 C C . GLN A 1 518 ? -32.465 2.796 11.812 1.00 35.41 518 GLN A C 1
ATOM 4083 O O . GLN A 1 518 ? -33.270 2.556 12.684 1.00 35.41 518 GLN A O 1
ATOM 4088 N N . ASP A 1 519 ? -31.780 3.940 11.799 1.00 37.31 519 ASP A N 1
ATOM 4089 C CA . ASP A 1 519 ? -32.164 5.211 12.458 1.00 37.31 519 ASP A CA 1
ATOM 4090 C C . ASP A 1 519 ? -32.379 5.318 13.991 1.00 37.31 519 ASP A C 1
ATOM 4092 O O . ASP A 1 519 ? -32.396 6.432 14.511 1.00 37.31 519 ASP A O 1
ATOM 4096 N N . TRP A 1 520 ? -32.413 4.234 14.774 1.00 38.97 520 TRP A N 1
ATOM 4097 C CA . TRP A 1 520 ? -32.618 4.303 16.243 1.00 38.97 520 TRP A CA 1
ATOM 4098 C C . TRP A 1 520 ? -31.377 4.719 17.058 1.00 38.97 520 TRP A C 1
ATOM 4100 O O . TRP A 1 520 ? -31.416 4.788 18.287 1.00 38.97 520 TRP A O 1
ATOM 4110 N N . MET A 1 521 ? -30.242 4.969 16.397 1.00 36.78 521 MET A N 1
ATOM 4111 C CA . MET A 1 521 ? -28.917 5.021 17.027 1.00 36.78 521 MET A CA 1
ATOM 4112 C C . MET A 1 521 ? -28.812 5.971 18.235 1.00 36.78 521 MET A C 1
ATOM 4114 O O . MET A 1 521 ? -28.373 5.506 19.282 1.00 36.78 521 MET A O 1
ATOM 4118 N N . PRO A 1 522 ? -29.212 7.255 18.167 1.00 44.69 522 PRO A N 1
ATOM 4119 C CA . PRO A 1 522 ? -29.059 8.157 19.306 1.00 44.69 522 PRO A CA 1
ATOM 4120 C C . PRO A 1 522 ? -30.076 7.912 20.437 1.00 44.69 522 PRO A C 1
ATOM 4122 O O . PRO A 1 522 ? -29.856 8.400 21.540 1.00 44.69 522 PRO A O 1
ATOM 4125 N N . ASP A 1 523 ? -31.155 7.156 20.204 1.00 42.78 523 ASP A N 1
ATOM 4126 C CA . ASP A 1 523 ? -32.120 6.783 21.254 1.00 42.78 523 ASP A CA 1
ATOM 4127 C C . ASP A 1 523 ? -31.592 5.645 22.134 1.00 42.78 523 ASP A C 1
ATOM 4129 O O . ASP A 1 523 ? -31.805 5.650 23.344 1.00 42.78 523 ASP A O 1
ATOM 4133 N N . HIS A 1 524 ? -30.835 4.712 21.554 1.00 46.69 524 HIS A N 1
ATOM 4134 C CA . HIS A 1 524 ? -30.328 3.537 22.262 1.00 46.69 524 HIS A CA 1
ATOM 4135 C C . HIS A 1 524 ? -29.222 3.878 23.281 1.00 46.69 524 HIS A C 1
ATOM 4137 O O . HIS A 1 524 ? -29.266 3.409 24.414 1.00 46.69 524 HIS A O 1
ATOM 4143 N N . TRP A 1 525 ? -28.273 4.756 22.932 1.00 46.12 525 TRP A N 1
ATOM 4144 C CA . TRP A 1 525 ? -27.167 5.141 23.828 1.00 46.12 525 TRP A CA 1
ATOM 4145 C C . TRP A 1 525 ? -27.622 5.933 25.050 1.00 46.12 525 TRP A C 1
ATOM 4147 O O . TRP A 1 525 ? -27.158 5.676 26.157 1.00 46.12 525 TRP A O 1
ATOM 4157 N N . ILE A 1 526 ? -28.549 6.874 24.851 1.00 46.72 526 ILE A N 1
ATOM 4158 C CA . ILE A 1 526 ? -29.119 7.666 25.944 1.00 46.72 526 ILE A CA 1
ATOM 4159 C C . ILE A 1 526 ? -29.892 6.739 26.874 1.00 46.72 526 ILE A C 1
ATOM 4161 O O . ILE A 1 526 ? -29.717 6.815 28.081 1.00 46.72 526 ILE A O 1
ATOM 4165 N N . CYS A 1 527 ? -30.691 5.819 26.335 1.00 47.03 527 CYS A N 1
ATOM 4166 C CA . CYS A 1 527 ? -31.465 4.921 27.176 1.00 47.03 527 CYS A CA 1
ATOM 4167 C C . CYS A 1 527 ? -30.607 3.889 27.924 1.00 47.03 527 CYS A C 1
ATOM 4169 O O . CYS A 1 527 ? -30.927 3.592 29.069 1.00 47.03 527 CYS A O 1
ATOM 4171 N N . CYS A 1 528 ? -29.515 3.383 27.339 1.00 46.06 528 CYS A N 1
ATOM 4172 C CA . CYS A 1 528 ? -28.575 2.500 28.042 1.00 46.06 528 CYS A CA 1
ATOM 4173 C C . CYS A 1 528 ? -27.801 3.245 29.141 1.00 46.06 528 CYS A C 1
ATOM 4175 O O . CYS A 1 528 ? -27.726 2.751 30.261 1.00 46.06 528 CYS A O 1
ATOM 4177 N N . ALA A 1 529 ? -27.303 4.456 28.866 1.00 46.91 529 ALA A N 1
ATOM 4178 C CA . ALA A 1 529 ? -26.636 5.281 29.877 1.00 46.91 529 ALA A CA 1
ATOM 4179 C C . ALA A 1 529 ? -27.599 5.690 31.008 1.00 46.91 529 ALA A C 1
ATOM 4181 O O . ALA A 1 529 ? -27.259 5.597 32.183 1.00 46.91 529 ALA A O 1
ATOM 4182 N N . VAL A 1 530 ? -28.838 6.071 30.669 1.00 48.84 530 VAL A N 1
ATOM 4183 C CA . VAL A 1 530 ? -29.911 6.347 31.638 1.00 48.84 530 VAL A CA 1
ATOM 4184 C C . VAL A 1 530 ? -30.218 5.100 32.468 1.00 48.84 530 VAL A C 1
ATOM 4186 O O . VAL A 1 530 ? -30.304 5.201 33.685 1.00 48.84 530 VAL A O 1
ATOM 4189 N N . ALA A 1 531 ? -30.352 3.927 31.844 1.00 48.38 531 ALA A N 1
ATOM 4190 C CA . ALA A 1 531 ? -30.649 2.683 32.546 1.00 48.38 531 ALA A CA 1
ATOM 4191 C C . ALA A 1 531 ? -29.519 2.261 33.495 1.00 48.38 531 ALA A C 1
ATOM 4193 O O . ALA A 1 531 ? -29.811 1.858 34.614 1.00 48.38 531 ALA A O 1
ATOM 4194 N N . GLU A 1 532 ? -28.249 2.393 33.104 1.00 48.69 532 GLU A N 1
ATOM 4195 C CA . GLU A 1 532 ? -27.108 2.049 33.963 1.00 48.69 532 GLU A CA 1
ATOM 4196 C C . GLU A 1 532 ? -26.916 3.033 35.119 1.00 48.69 532 GLU A C 1
ATOM 4198 O O . GLU A 1 532 ? -26.695 2.599 36.247 1.00 48.69 532 GLU A O 1
ATOM 4203 N N . VAL A 1 533 ? -27.060 4.342 34.885 1.00 47.81 533 VAL A N 1
ATOM 4204 C CA . VAL A 1 533 ? -26.993 5.358 35.952 1.00 47.81 533 VAL A CA 1
ATOM 4205 C C . VAL A 1 533 ? -28.141 5.168 36.944 1.00 47.81 533 VAL A C 1
ATOM 4207 O O . VAL A 1 533 ? -27.932 5.190 38.156 1.00 47.81 533 VAL A O 1
ATOM 4210 N N . ILE A 1 534 ? -29.348 4.905 36.443 1.00 48.19 534 ILE A N 1
ATOM 4211 C CA . ILE A 1 534 ? -30.510 4.604 37.279 1.00 48.19 534 ILE A CA 1
ATOM 4212 C C . ILE A 1 534 ? -30.330 3.274 38.022 1.00 48.19 534 ILE A C 1
ATOM 4214 O O . ILE A 1 534 ? -30.694 3.184 39.191 1.00 48.19 534 ILE A O 1
ATOM 4218 N N . GLN A 1 535 ? -29.754 2.250 37.390 1.00 47.22 535 GLN A N 1
ATOM 4219 C CA . GLN A 1 535 ? -29.455 0.971 38.035 1.00 47.22 535 GLN A CA 1
ATOM 4220 C C . GLN A 1 535 ? -28.376 1.129 39.113 1.00 47.22 535 GLN A C 1
ATOM 4222 O O . GLN A 1 535 ? -28.489 0.520 40.173 1.00 47.22 535 GLN A O 1
ATOM 4227 N N . ALA A 1 536 ? -27.354 1.954 38.882 1.00 49.34 536 ALA A N 1
ATOM 4228 C CA . ALA A 1 536 ? -26.312 2.252 39.859 1.00 49.34 536 ALA A CA 1
ATOM 4229 C C . ALA A 1 536 ? -26.881 2.991 41.077 1.00 49.34 536 ALA A C 1
ATOM 4231 O O . ALA A 1 536 ? -26.569 2.633 42.213 1.00 49.34 536 ALA A O 1
ATOM 4232 N N . GLU A 1 537 ? -27.768 3.962 40.856 1.00 46.59 537 GLU A N 1
ATOM 4233 C CA . GLU A 1 537 ? -28.448 4.670 41.938 1.00 46.59 537 GLU A CA 1
ATOM 4234 C C . GLU A 1 537 ? -29.458 3.763 42.661 1.00 46.59 537 GLU A C 1
ATOM 4236 O O . GLU A 1 537 ? -29.519 3.765 43.887 1.00 46.59 537 GLU A O 1
ATOM 4241 N N . ALA A 1 538 ? -30.167 2.890 41.936 1.00 45.66 538 ALA A N 1
ATOM 4242 C CA . ALA A 1 538 ? -31.019 1.857 42.522 1.00 45.66 538 ALA A CA 1
ATOM 4243 C C . ALA A 1 538 ? -30.217 0.857 43.374 1.00 45.66 538 ALA A C 1
ATOM 4245 O O . ALA A 1 538 ? -30.662 0.478 44.454 1.00 45.66 538 ALA A O 1
ATOM 4246 N N . ASN A 1 539 ? -29.018 0.467 42.940 1.00 44.12 539 ASN A N 1
ATOM 4247 C CA . ASN A 1 539 ? -28.135 -0.417 43.701 1.00 44.12 539 ASN A CA 1
ATOM 4248 C C . ASN A 1 539 ? -27.616 0.274 44.974 1.00 44.12 539 ASN A C 1
ATOM 4250 O O . ASN A 1 539 ? -27.716 -0.307 46.050 1.00 44.12 539 ASN A O 1
ATOM 4254 N N . ARG A 1 540 ? -27.182 1.543 44.887 1.00 47.06 540 ARG A N 1
ATOM 4255 C CA . ARG A 1 540 ? -26.854 2.380 46.064 1.00 47.06 540 ARG A CA 1
ATOM 4256 C C . ARG A 1 540 ? -28.047 2.595 46.999 1.00 47.06 540 ARG A C 1
ATOM 4258 O O . ARG A 1 540 ? -27.871 2.925 48.163 1.00 47.06 540 ARG A O 1
ATOM 4265 N N . MET A 1 541 ? -29.266 2.476 46.477 1.00 43.75 541 MET A N 1
ATOM 4266 C CA . MET A 1 541 ? -30.511 2.571 47.233 1.00 43.75 541 MET A CA 1
ATOM 4267 C C . MET A 1 541 ? -30.900 1.256 47.937 1.00 43.75 541 MET A C 1
ATOM 4269 O O . MET A 1 541 ? -31.769 1.326 48.813 1.00 43.75 541 MET A O 1
ATOM 4273 N N . PHE A 1 542 ? -30.359 0.105 47.527 1.00 42.53 542 PHE A N 1
ATOM 4274 C CA . PHE A 1 542 ? -30.627 -1.214 48.120 1.00 42.53 542 PHE A CA 1
ATOM 4275 C C . PHE A 1 542 ? -29.607 -1.610 49.199 1.00 42.53 542 PHE A C 1
ATOM 4277 O O . PHE A 1 542 ? -29.982 -2.344 50.116 1.00 42.53 542 PHE A O 1
ATOM 4284 N N . GLU A 1 543 ? -28.360 -1.144 49.086 1.00 36.91 543 GLU A N 1
ATOM 4285 C CA . GLU A 1 543 ? -27.389 -1.097 50.196 1.00 36.91 543 GLU A CA 1
ATOM 4286 C C . GLU A 1 543 ? -27.831 -0.100 51.278 1.00 36.91 543 GLU A C 1
ATOM 4288 O O . GLU A 1 543 ? -27.601 -0.407 52.473 1.00 36.91 543 GLU A O 1
#

Nearest PDB structures (foldseek):
  2lrn-assembly1_A  TM=8.697E-01  e=4.894E-07  Bacteroides sp. 4_3_47FAA
  3c73-assembly1_A  TM=8.441E-01  e=2.669E-06  unclassified
  2h1b-assembly2_B  TM=8.251E-01  e=1.747E-06  Bacillus subtilis
  2h1a-assembly1_A  TM=8.184E-01  e=4.633E-06  Bacillus subtilis
  2h19-assembly2_B  TM=8.173E-01  e=5.043E-06  Bacillus subtilis

Solvent-accessible surface area (backbone atoms only — not comparable to full-atom values): 30138 Å² total; per-residue (Å²): 111,70,67,59,53,51,51,51,52,52,53,53,52,65,66,45,48,63,59,54,58,58,68,64,72,79,77,70,90,61,87,72,77,56,60,61,70,79,71,84,75,84,62,70,93,65,57,76,64,56,50,50,53,50,52,50,52,53,52,56,53,59,74,66,53,76,44,66,56,68,65,46,49,52,53,53,48,52,43,51,33,57,38,33,58,67,60,61,72,54,53,87,80,47,52,73,69,58,41,48,69,47,48,59,76,26,46,66,57,53,47,74,40,36,80,79,44,55,74,67,57,42,50,51,55,47,54,55,48,50,51,54,47,49,57,33,44,77,74,58,73,56,82,74,68,47,54,59,53,56,50,35,51,58,42,27,62,74,54,46,58,69,64,58,31,40,51,50,31,45,52,52,16,61,53,24,62,75,32,87,50,70,69,33,44,55,50,17,49,37,24,48,6,35,31,54,46,64,63,28,64,78,29,71,71,88,67,74,56,29,29,75,89,67,45,82,50,69,56,72,80,48,58,68,21,33,34,40,38,34,35,34,35,92,85,36,65,72,32,62,68,42,47,65,59,51,48,57,49,40,75,62,36,33,93,76,34,39,48,52,39,35,40,43,42,41,49,47,64,67,63,49,50,53,48,39,63,75,64,63,56,90,57,55,37,30,46,53,79,68,40,20,72,65,30,68,64,33,45,56,38,26,50,83,64,72,63,41,37,38,30,24,39,39,87,36,24,22,78,34,73,66,58,48,80,73,48,31,58,57,53,47,31,73,75,68,42,50,77,68,53,46,42,51,54,33,51,77,70,68,38,54,74,59,31,32,55,50,37,56,51,48,41,73,76,40,80,78,53,88,73,53,58,61,56,38,34,50,31,23,55,80,65,68,40,50,68,63,25,54,51,48,54,51,52,52,45,72,77,42,79,83,51,59,77,66,61,54,36,53,51,49,48,56,61,63,69,38,74,92,55,82,67,62,66,67,57,55,50,50,56,51,50,62,54,51,79,73,51,92,48,61,65,47,45,51,38,49,30,54,48,26,43,73,73,66,39,27,68,60,22,55,66,51,75,77,80,77,75,55,68,68,57,47,20,50,51,26,39,55,32,13,53,23,28,45,78,69,70,37,57,72,58,14,54,50,26,36,54,57,14,53,49,44,48,65,67,46,54,64,58,68,80,69,66,84,86,76,93,54,64,72,62,52,54,51,50,51,52,49,49,50,55,50,48,50,52,50,50,68,69,72,108

pLDDT: mean 76.02, std 20.4, range [34.28, 98.75]

Organism: NCBI:txid2527986

InterPro domains:
  IPR013740 Redoxin [PF08534] (207-321)
  IPR013766 Thioredoxin domain [PS51352] (175-341)
  IPR036249 Thioredoxin-like superfamily [SSF52833] (207-320)
  IPR050553 Thioredoxin family ResA/DsbE subfamily [PTHR42852] (92-338)

Radius of gyration: 35.72 Å; Cα contacts (8 Å, |Δi|>4): 650; chains: 1; bounding box: 77×67×97 Å

Foldseek 3Di:
DVVVVVVVVVVVVVVCVVVVVVVVPPPDPPPPVQPVDPDDDDADPDDLVVLLVSLVVLVVVLVPGPPDSVVSLVNSLVSLLVNLVNHLVCLVPDDPVSLCSRLVSNLVVLLVCLLVDDQVSLVSSLVSLLSLLLSCQVVPHDPVNCVSLVSSLVSCVVRNDLVVSLVSLQSQLVSLVSHPDPVSPLSSLLSQLQNVQSVLAQHFDDDFAAWLVRHGDDPVVLAQAWEKEWEEEPPDPVRVVQLVVVVLVCLLCVVLRYAYEYEYLDQDSVSVVVVCVVVVPPHTYGDDHRQRCPRVNNSNNSPPDPGWIFIAANRRGTNDRDLTDVNVQVVSCVRRNDSLVSLVVCVVVVVLVSNLVSLVVVCVVCVPDLQSLLSNLLSCLVVVVQVVNVVSLVVNCVVAVVPDLVVLLSSLLSLLLCPVRPDDLVVSVVSLVVSVVPDDDLSSLLSVLSNCLVVLVLVVSLVSDRDDDDLLSQLLSLLSNLSSCVSVVNNVSNVVSNVSSVVSCVVCVVVVVPDDDDDCPSVVSSSVSSVVSSVVVVVVVVD

Sequence (543 aa):
MIAQRIFAGILIALTCLPALAQGVQEQTETERTSRLDVGEITVPDGDVDEVLEFFEEMTQLQKQITGDYQKAIVKISAARDKAAKQILKDPDKLTDAQFTAIAGPSLAVRIRGISKAESEEQRQTYELTKRQLSIAVDRGVERNDFTNVRMLVSYLERYAEHELAVEANRAFADLLKKSDAPLAKQYAETFEGTVRRLELLGNELELEGTQLDGAEFDWSSYRGKVVLVDFWATWCGPCIAETPNVRKHYDIYHDLGFEVVGVSLDTKQEALQKYVEKQEIPWVNLFKDGVGWKHPMAVKYGIHAIPTVFLVDKEGKVVSLRARGSELGVQLEKLLGPKTHVARKLAAEGKWDRVAEQMKRHLADNPAGQYDFWASGAAQLNHGDLESFKETCKQAWKKDRDLDMWSQAKLVTLCCLADDAGVDVELINQLATEALEKSDNNKMKLAKMMVLYRSGEYEQCIDAGFEGGDPLQQAIVLLVRSMAAKKLNRMDEATKSFGEGSKIVTEKLSDFYSEPQQDWMPDHWICCAVAEVIQAEANRMFE

Secondary structure (DSSP, 8-state):
-HHHHHHHHHHHHHHHHHHHHHHTSSS--------------PPP---HHHHHHHHHHHHHHHHT--S-HHHHHHHHHHHHHHHHHHHTTSGGGS-HHHHHHHHHHHHHHHHHHGGGS-HHHHHHHHHHHHHHHHHHHHH---GGGHHHHHHHHHHHHHHS-HHHHHHHHHHHHHHHTT---HHHHHHHHHHHHHHHHHTTBTSBPP---BBTTSPBP-GGGGTTSEEEEEEE-TT-HHHHHHHHHHHHHHHHHGGGTEEEEEEE--S-HHHHHHHHHHHT--SEEE--TTTGGG-HHHHHTT--SSSEEEEE-TTSBEEES---THHHHHHHHHHH--HHHHHHHHHHTT-HHHHHHHHHHHHHH-TT-TTHHHHHHHHHHHTT-HHHHHHHHHHHHHH-TT--HHHHHHHHHHHHT-TTTT--HHHHHHHHHHHHTT---HHHHHHHHHHHHHTT-HHHHHHS------HHHHHHHHHHHHHHHHHTT-HHHHHHHHHHHHHHHHHHHHHHTT---SS-HHHHHHHHHHHHHHHHHHHHHH-